Protein AF-A0A7G9LXJ5-F1 (afdb_monomer_lite)

Foldseek 3Di:
DVVVVVVVVVVLVVVLVVQLVVLLVLLQVLLLLLLVCLQVLCVVVVCGLANLPPPPDLLSVLLNCLSVLLSVLLVVLLLVLSLVLNLLSVDPQDDPVVNVVSNVQSVVLNVVSSCLSPPDSDSWLVSSLVSNVSVVSVLVSVLVVLVVVLVSCCVVPVPCVLLSVLSVLLSVLVVCLVVVVSVVSCQLRVQADRCRSNDPPDPPSVCVVVVVCVVPVVVVVVVVVSNVVSVLSNVVSVVVNCQRDVVSLVVVVSSVVSCLVSLLSSLVSVLVSLVVCVVVHNFQQDLPDSPDDLSVQLSVLSSQLSCLSNVLSVCCVDPVSVPPDPLVSLLVSLVSLVVSLVSLVVSLVSHPDLVSNLSSLVSNLVSLLVLLVSLCSPPPVDDPVSVVLNSLLVVLSVVLNVQSVVVVVCVVVVNCVQVPPPDPDGPSNVSSVVSVVSSVVSVVVSVVVVVVVVVVCVVVVVVVVVVVVVVVVVVVVD

Structure (mmCIF, N/CA/C/O backbone):
data_AF-A0A7G9LXJ5-F1
#
_entry.id   AF-A0A7G9LXJ5-F1
#
loop_
_atom_site.group_PDB
_atom_site.id
_atom_site.type_symbol
_atom_site.label_atom_id
_atom_site.label_alt_id
_atom_site.label_comp_id
_atom_site.label_asym_id
_atom_site.label_entity_id
_atom_site.label_seq_id
_atom_site.pdbx_PDB_ins_code
_atom_site.Cartn_x
_atom_site.Cartn_y
_atom_site.Cartn_z
_atom_site.occupancy
_atom_site.B_iso_or_equiv
_atom_site.auth_seq_id
_atom_site.auth_comp_id
_atom_site.auth_asym_id
_atom_site.auth_atom_id
_atom_site.pdbx_PDB_model_num
ATOM 1 N N . MET A 1 1 ? -44.060 -11.447 21.581 1.00 48.66 1 MET A N 1
ATOM 2 C CA . MET A 1 1 ? -43.304 -10.423 20.808 1.00 48.66 1 MET A CA 1
ATOM 3 C C . MET A 1 1 ? -41.815 -10.238 21.196 1.00 48.66 1 MET A C 1
ATOM 5 O O . MET A 1 1 ? -41.085 -9.630 20.423 1.00 48.66 1 MET A O 1
ATOM 9 N N . LYS A 1 2 ? -41.306 -10.745 22.341 1.00 47.03 2 LYS A N 1
ATOM 10 C CA . LYS A 1 2 ? -39.859 -10.687 22.694 1.00 47.03 2 LYS A CA 1
ATOM 11 C C . LYS A 1 2 ? -39.000 -11.798 22.049 1.00 47.03 2 LYS A C 1
ATOM 13 O O . LYS A 1 2 ? -37.846 -11.544 21.717 1.00 47.03 2 LYS A O 1
ATOM 18 N N . ILE A 1 3 ? -39.571 -12.983 21.811 1.00 50.66 3 ILE A N 1
ATOM 19 C CA . ILE A 1 3 ? -38.877 -14.168 21.254 1.00 50.66 3 ILE A CA 1
ATOM 20 C C . ILE A 1 3 ? -38.498 -13.975 19.771 1.00 50.66 3 ILE A C 1
ATOM 22 O O . ILE A 1 3 ? -37.436 -14.404 19.326 1.00 50.66 3 ILE A O 1
ATOM 26 N N . THR A 1 4 ? -39.306 -13.236 19.009 1.00 53.56 4 THR A N 1
ATOM 27 C CA . THR A 1 4 ? -39.030 -12.914 17.598 1.00 53.56 4 THR A CA 1
ATOM 28 C C . THR A 1 4 ? -37.879 -11.918 17.425 1.00 53.56 4 THR A C 1
ATOM 30 O O . THR A 1 4 ? -37.150 -11.980 16.441 1.00 53.56 4 THR A O 1
ATOM 33 N N . LYS A 1 5 ? -37.635 -11.030 18.401 1.00 52.06 5 LYS A N 1
ATOM 34 C CA . LYS A 1 5 ? -36.488 -10.103 18.364 1.00 52.06 5 LYS A CA 1
ATOM 35 C C . LYS A 1 5 ? -35.157 -10.782 18.714 1.00 52.06 5 LYS A C 1
ATOM 37 O O . LYS A 1 5 ? -34.126 -10.344 18.205 1.00 52.06 5 LYS A O 1
ATOM 42 N N . SER A 1 6 ? -35.144 -11.814 19.568 1.00 53.56 6 SER A N 1
ATOM 43 C CA . SER A 1 6 ? -33.904 -12.534 19.913 1.00 53.56 6 SER A CA 1
ATOM 44 C C . SER A 1 6 ? -33.465 -13.485 18.797 1.00 53.56 6 SER A C 1
ATOM 46 O O . SER A 1 6 ? -32.300 -13.458 18.410 1.00 53.56 6 SER A O 1
ATOM 48 N N . THR A 1 7 ? -34.404 -14.236 18.216 1.00 59.62 7 THR A N 1
ATOM 49 C CA . THR A 1 7 ? -34.173 -15.124 17.061 1.00 59.62 7 THR A CA 1
ATOM 50 C C . THR A 1 7 ? -33.714 -14.345 15.827 1.00 59.62 7 THR A C 1
ATOM 52 O O . THR A 1 7 ? -32.732 -14.722 15.186 1.00 59.62 7 THR A O 1
ATOM 55 N N . PHE A 1 8 ? -34.317 -13.181 15.557 1.00 61.94 8 PHE A N 1
ATOM 56 C CA . PHE A 1 8 ? -33.883 -12.295 14.475 1.00 61.94 8 PHE A CA 1
ATOM 57 C C . PHE A 1 8 ? -32.449 -11.769 14.675 1.00 61.94 8 PHE A C 1
ATOM 59 O O . PHE A 1 8 ? -31.637 -11.842 13.752 1.00 61.94 8 PHE A O 1
ATOM 66 N N . LYS A 1 9 ? -32.075 -11.330 15.887 1.00 63.16 9 LYS A N 1
ATOM 67 C CA . LYS A 1 9 ? -30.690 -10.907 16.189 1.00 63.16 9 LYS A CA 1
ATOM 68 C C . LYS A 1 9 ? -29.674 -12.045 16.035 1.00 63.16 9 LYS A C 1
ATOM 70 O O . LYS A 1 9 ? -28.588 -11.809 15.509 1.00 63.16 9 LYS A O 1
ATOM 75 N N . LEU A 1 10 ? -30.025 -13.260 16.460 1.00 61.94 10 LEU A N 1
ATOM 76 C CA . LEU A 1 10 ? -29.191 -14.458 16.302 1.00 61.94 10 LEU A CA 1
ATOM 77 C C . LEU A 1 10 ? -28.952 -14.782 14.821 1.00 61.94 10 LEU A C 1
ATOM 79 O O . LEU A 1 10 ? -27.807 -14.971 14.414 1.00 61.94 10 LEU A O 1
ATOM 83 N N . SER A 1 11 ? -30.007 -14.739 14.001 1.00 69.62 11 SER A N 1
ATOM 84 C CA . SER A 1 11 ? -29.899 -14.953 12.552 1.00 69.62 11 SER A CA 1
ATOM 85 C C . SER A 1 11 ? -29.016 -13.898 11.864 1.00 69.62 11 SER A C 1
ATOM 87 O O . SER A 1 11 ? -28.162 -14.237 11.047 1.00 69.62 11 SER A O 1
ATOM 89 N N . GLN A 1 12 ? -29.124 -12.622 12.256 1.00 71.44 12 GLN A N 1
ATOM 90 C CA . GLN A 1 12 ? -28.289 -11.544 11.716 1.00 71.44 12 GLN A CA 1
ATOM 91 C C . GLN A 1 12 ? -26.810 -11.691 12.106 1.00 71.44 12 GLN A C 1
ATOM 93 O O . GLN A 1 12 ? -25.930 -11.430 11.282 1.00 71.44 12 GLN A O 1
ATOM 98 N N . MET A 1 13 ? -26.518 -12.128 13.336 1.00 72.31 13 MET A N 1
ATOM 99 C CA . MET A 1 13 ? -25.146 -12.420 13.767 1.00 72.31 13 MET A CA 1
ATOM 100 C C . MET A 1 13 ? -24.554 -13.615 13.010 1.00 72.31 13 MET A C 1
ATOM 102 O O . MET A 1 13 ? -23.405 -13.539 12.574 1.00 72.31 13 MET A O 1
ATOM 106 N N . ALA A 1 14 ? -25.336 -14.678 12.794 1.00 76.44 14 ALA A N 1
ATOM 107 C CA . ALA A 1 14 ? -24.908 -15.839 12.016 1.00 76.44 14 ALA A CA 1
ATOM 108 C C . ALA A 1 14 ? -24.580 -15.460 10.560 1.00 76.44 14 ALA A C 1
ATOM 110 O O . ALA A 1 14 ? -23.483 -15.746 10.083 1.00 76.44 14 ALA A O 1
ATOM 111 N N . I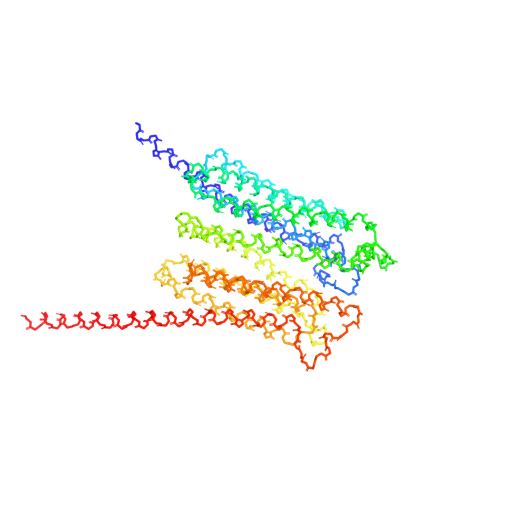LE A 1 15 ? -25.468 -14.717 9.886 1.00 79.00 15 ILE A N 1
ATOM 112 C CA . ILE A 1 15 ? -25.252 -14.236 8.509 1.00 79.00 15 ILE A CA 1
ATOM 113 C C . ILE A 1 15 ? -23.994 -13.364 8.420 1.00 79.00 15 ILE A C 1
ATOM 115 O O . ILE A 1 15 ? -23.207 -13.494 7.482 1.00 79.00 15 ILE A O 1
ATOM 119 N N . LYS A 1 16 ? -23.771 -12.479 9.398 1.00 79.12 16 LYS A N 1
ATOM 120 C CA . LYS A 1 16 ? -22.565 -11.646 9.447 1.00 79.12 16 LYS A CA 1
ATOM 121 C C . LYS A 1 16 ? -21.296 -12.493 9.569 1.00 79.12 16 LYS A C 1
ATOM 123 O O . LYS A 1 16 ? -20.345 -12.247 8.830 1.00 79.12 16 LYS A O 1
ATOM 128 N N . ASN A 1 17 ? -21.280 -13.481 10.463 1.00 81.00 17 ASN A N 1
ATOM 129 C CA . ASN A 1 17 ? -20.125 -14.360 10.653 1.00 81.00 17 ASN A CA 1
ATOM 130 C C . ASN A 1 17 ? -19.823 -15.180 9.393 1.00 81.00 17 ASN A C 1
ATOM 132 O O . ASN A 1 17 ? -18.662 -15.275 9.003 1.00 81.00 17 ASN A O 1
ATOM 136 N N . ILE A 1 18 ? -20.859 -15.685 8.716 1.00 84.31 18 ILE A N 1
ATOM 137 C CA . ILE A 1 18 ? -20.724 -16.387 7.433 1.00 84.31 18 ILE A CA 1
ATOM 138 C C . ILE A 1 18 ? -20.103 -15.465 6.375 1.00 84.31 18 ILE A C 1
ATOM 140 O O . ILE A 1 18 ? -19.108 -15.832 5.760 1.00 84.31 18 ILE A O 1
ATOM 144 N N . LYS A 1 19 ? -20.612 -14.236 6.202 1.00 84.06 19 LYS A N 1
ATOM 145 C CA . LYS A 1 19 ? -20.048 -13.270 5.236 1.00 84.06 19 LYS A CA 1
ATOM 146 C C . LYS A 1 19 ? -18.590 -12.912 5.541 1.00 84.06 19 LYS A C 1
ATOM 148 O O . LYS A 1 19 ? -17.788 -12.760 4.622 1.00 84.06 19 LYS A O 1
ATOM 153 N N . VAL A 1 20 ? -18.236 -12.780 6.822 1.00 84.94 20 VAL A N 1
ATOM 154 C CA . VAL A 1 20 ? -16.849 -12.543 7.254 1.00 84.94 20 VAL A CA 1
ATOM 155 C C . VAL A 1 20 ? -15.959 -13.731 6.893 1.00 84.94 20 VAL A C 1
ATOM 157 O O . VAL A 1 20 ? -14.882 -13.528 6.337 1.00 84.94 20 VAL A O 1
ATOM 160 N N . PHE A 1 21 ? -16.412 -14.953 7.170 1.00 86.12 21 PHE A N 1
ATOM 161 C CA . PHE A 1 21 ? -15.687 -16.179 6.847 1.00 86.12 21 PHE A CA 1
ATOM 162 C C . PHE A 1 21 ? -15.477 -16.342 5.337 1.00 86.12 21 PHE A C 1
ATOM 164 O O . PHE A 1 21 ? -14.340 -16.509 4.899 1.00 86.12 21 PHE A O 1
ATOM 171 N N . ILE A 1 22 ? -16.539 -16.173 4.540 1.00 87.31 22 ILE A N 1
ATOM 172 C CA . ILE A 1 22 ? -16.479 -16.192 3.070 1.00 87.31 22 ILE A CA 1
ATOM 173 C C . ILE A 1 22 ? -15.480 -15.157 2.555 1.00 87.31 22 ILE A C 1
ATOM 175 O O . ILE A 1 22 ? -14.697 -15.455 1.663 1.00 87.31 22 ILE A O 1
ATOM 179 N N . ASN A 1 23 ? -15.459 -13.952 3.129 1.00 88.38 23 ASN A N 1
ATOM 180 C CA . ASN A 1 23 ? -14.544 -12.908 2.681 1.00 88.38 23 ASN A CA 1
ATOM 181 C C . ASN A 1 23 ? -13.068 -13.260 2.937 1.00 88.38 23 ASN A C 1
ATOM 183 O O . ASN A 1 23 ? -12.220 -12.964 2.101 1.00 88.38 23 ASN A O 1
ATOM 187 N N . PHE A 1 24 ? -12.753 -13.900 4.069 1.00 88.50 24 PHE A N 1
ATOM 188 C CA . PHE A 1 24 ? -11.392 -14.376 4.332 1.00 88.50 24 PHE A CA 1
ATOM 189 C C . PHE A 1 24 ? -11.010 -15.548 3.430 1.00 88.50 24 PHE A C 1
ATOM 191 O O . PHE A 1 24 ? -9.922 -15.519 2.869 1.00 88.50 24 PHE A O 1
ATOM 198 N N . ILE A 1 25 ? -11.902 -16.525 3.233 1.00 89.06 25 ILE A N 1
ATOM 199 C CA . ILE A 1 25 ? -11.654 -17.631 2.295 1.00 89.06 25 ILE A CA 1
ATOM 200 C C . ILE A 1 25 ? -11.440 -17.094 0.885 1.00 89.06 25 ILE A C 1
ATOM 202 O O . ILE A 1 25 ? -10.463 -17.459 0.245 1.00 89.06 25 ILE A O 1
ATOM 206 N N . SER A 1 26 ? -12.316 -16.206 0.413 1.00 87.06 26 SER A N 1
ATOM 207 C CA . SER A 1 26 ? -12.212 -15.608 -0.916 1.00 87.06 26 SER A CA 1
ATOM 208 C C . SER A 1 26 ? -10.886 -14.877 -1.084 1.00 87.06 26 SER A C 1
ATOM 210 O O . SER A 1 26 ? -10.222 -15.078 -2.090 1.00 87.06 26 SER A O 1
ATOM 212 N N . LEU A 1 27 ? -10.469 -14.066 -0.107 1.00 89.94 27 LEU A N 1
ATOM 213 C CA . LEU A 1 27 ? -9.161 -13.414 -0.151 1.00 89.94 27 LEU A CA 1
ATOM 214 C C . LEU A 1 27 ? -8.030 -14.444 -0.237 1.00 89.94 27 LEU A C 1
ATOM 216 O O . LEU A 1 27 ? -7.144 -14.300 -1.072 1.00 89.94 27 LEU A O 1
ATOM 220 N N . THR A 1 28 ? -8.051 -15.461 0.628 1.00 89.81 28 THR A N 1
ATOM 22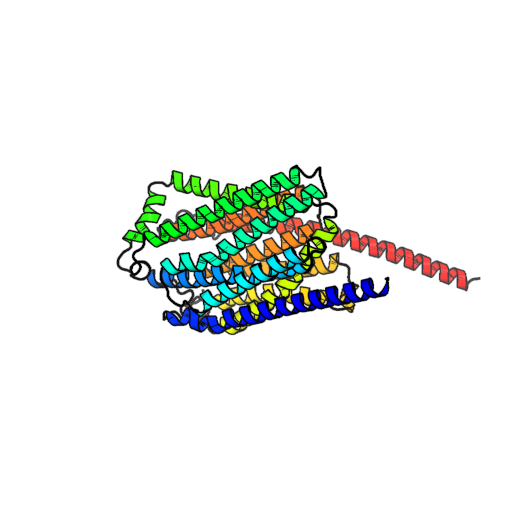1 C CA . THR A 1 28 ? -6.991 -16.469 0.696 1.00 89.81 28 THR A CA 1
ATOM 222 C C . THR A 1 28 ? -6.892 -17.268 -0.594 1.00 89.81 28 THR A C 1
ATOM 224 O O . THR A 1 28 ? -5.809 -17.357 -1.160 1.00 89.81 28 THR A O 1
ATOM 227 N N . VAL A 1 29 ? -8.011 -17.798 -1.087 1.00 91.12 29 VAL A N 1
ATOM 228 C CA . VAL A 1 29 ? -8.063 -18.583 -2.323 1.00 91.12 29 VAL A CA 1
ATOM 229 C C . VAL A 1 29 ? -7.632 -17.732 -3.515 1.00 91.12 29 VAL A C 1
ATOM 231 O O . VAL A 1 29 ? -6.772 -18.164 -4.270 1.00 91.12 29 VAL A O 1
ATOM 234 N N . MET A 1 30 ? -8.154 -16.509 -3.661 1.00 91.06 30 MET A N 1
ATOM 235 C CA . MET A 1 30 ? -7.812 -15.655 -4.805 1.00 91.06 30 MET A CA 1
ATOM 236 C C . MET A 1 30 ? -6.349 -15.206 -4.772 1.00 91.06 30 MET A C 1
ATOM 238 O O . MET A 1 30 ? -5.691 -15.241 -5.805 1.00 91.06 30 MET A O 1
ATOM 242 N N . LEU A 1 31 ? -5.804 -14.841 -3.603 1.00 90.81 31 LEU A N 1
ATOM 243 C CA . LEU A 1 31 ? -4.381 -14.504 -3.491 1.00 90.81 31 LEU A CA 1
ATOM 244 C C . LEU A 1 31 ? -3.482 -15.710 -3.761 1.00 90.81 31 LEU A C 1
ATOM 246 O O . LEU A 1 31 ? -2.493 -15.551 -4.464 1.00 90.81 31 LEU A O 1
ATOM 250 N N . LEU A 1 32 ? -3.814 -16.899 -3.247 1.00 90.31 32 LEU A N 1
ATOM 251 C CA . LEU A 1 32 ? -3.053 -18.112 -3.552 1.00 90.31 32 LEU A CA 1
ATOM 252 C C . LEU A 1 32 ? -3.094 -18.424 -5.051 1.00 90.31 32 LEU A C 1
ATOM 254 O O . LEU A 1 32 ? -2.047 -18.661 -5.639 1.00 90.31 32 LEU A O 1
ATOM 258 N N . LEU A 1 33 ? -4.270 -18.351 -5.680 1.00 89.25 33 LEU A N 1
ATOM 259 C CA . LEU A 1 33 ? -4.413 -18.558 -7.122 1.00 89.25 33 LEU A CA 1
ATOM 260 C C . LEU A 1 33 ? -3.584 -17.557 -7.931 1.00 89.25 33 LEU A C 1
ATOM 262 O O . LEU A 1 33 ? -2.895 -17.961 -8.857 1.00 89.25 33 LEU A O 1
ATOM 266 N N . VAL A 1 34 ? -3.627 -16.269 -7.587 1.00 88.69 34 VAL A N 1
ATOM 267 C CA . VAL A 1 34 ? -2.873 -15.207 -8.275 1.00 88.69 34 VAL A CA 1
ATOM 268 C C . VAL A 1 34 ? -1.366 -15.386 -8.098 1.00 88.69 34 VAL A C 1
ATOM 270 O O . VAL A 1 34 ? -0.617 -15.309 -9.065 1.00 88.69 34 VAL A O 1
ATOM 273 N N . LEU A 1 35 ? -0.920 -15.620 -6.863 1.00 88.56 35 LEU A N 1
ATOM 274 C CA . LEU A 1 35 ? 0.497 -15.678 -6.518 1.00 88.56 35 LEU A CA 1
ATOM 275 C C . LEU A 1 35 ? 1.160 -16.963 -7.023 1.00 88.56 35 LEU A C 1
ATOM 277 O O . LEU A 1 35 ? 2.249 -16.905 -7.582 1.00 88.56 35 LEU A O 1
ATOM 281 N N . PHE A 1 36 ? 0.517 -18.123 -6.883 1.00 84.31 36 PHE A N 1
ATOM 282 C CA . PHE A 1 36 ? 1.105 -19.394 -7.319 1.00 84.31 36 PHE A CA 1
ATOM 283 C C . PHE A 1 36 ? 0.933 -19.673 -8.817 1.00 84.31 36 PHE A C 1
ATOM 285 O O . PHE A 1 36 ? 1.694 -20.462 -9.358 1.00 84.31 36 PHE A O 1
ATOM 292 N N . ASN A 1 37 ? 0.021 -18.986 -9.516 1.00 82.19 37 ASN A N 1
ATOM 293 C CA . ASN A 1 37 ? 0.018 -18.974 -10.986 1.00 82.19 37 ASN A CA 1
ATOM 294 C C . ASN A 1 37 ? 0.908 -17.874 -11.576 1.00 82.19 37 ASN A C 1
ATOM 296 O O . ASN A 1 37 ? 0.928 -17.701 -12.794 1.00 82.19 37 ASN A O 1
ATOM 300 N N . MET A 1 38 ? 1.649 -17.127 -10.753 1.00 77.06 38 MET A N 1
ATOM 301 C CA . MET A 1 38 ? 2.487 -16.032 -11.235 1.00 77.06 38 MET A CA 1
ATOM 302 C C . MET A 1 38 ? 3.565 -16.517 -12.216 1.00 77.06 38 MET A C 1
ATOM 304 O O . MET A 1 38 ? 3.860 -15.799 -13.164 1.00 77.06 38 MET A O 1
ATOM 308 N N . GLU A 1 39 ? 4.040 -17.762 -12.102 1.00 73.44 39 GLU A N 1
ATOM 309 C CA . GLU A 1 39 ? 4.911 -18.377 -13.112 1.00 73.44 39 GLU A CA 1
ATOM 310 C C . GLU A 1 39 ? 4.284 -18.375 -14.507 1.00 73.44 39 GLU A C 1
ATOM 312 O O . GLU A 1 39 ? 4.930 -17.966 -15.459 1.00 73.44 39 GLU A O 1
ATOM 317 N N . SER A 1 40 ? 3.010 -18.755 -14.640 1.00 71.00 40 SER A N 1
ATOM 318 C CA . SER A 1 40 ? 2.315 -18.748 -15.937 1.00 71.00 40 SER A CA 1
ATOM 319 C C . SER A 1 40 ? 2.122 -17.332 -16.492 1.00 71.00 40 SER A C 1
ATOM 321 O O . SER A 1 40 ? 2.126 -17.124 -17.701 1.00 71.00 40 SER A O 1
ATOM 323 N N . ILE A 1 41 ? 2.003 -16.342 -15.605 1.00 71.19 41 ILE A N 1
ATOM 324 C CA . ILE A 1 41 ? 1.803 -14.932 -15.959 1.00 71.19 41 ILE A CA 1
ATOM 325 C C . ILE A 1 41 ? 3.112 -14.301 -16.449 1.00 71.19 41 ILE A C 1
ATOM 327 O O . ILE A 1 41 ? 3.082 -13.444 -17.326 1.00 71.19 41 ILE A O 1
ATOM 331 N N . ILE A 1 42 ? 4.249 -14.725 -15.890 1.00 68.00 42 ILE A N 1
ATOM 332 C CA . ILE A 1 42 ? 5.594 -14.247 -16.248 1.00 68.00 42 ILE A CA 1
ATOM 333 C C . ILE A 1 42 ? 6.225 -15.110 -17.359 1.00 68.00 42 ILE A C 1
ATOM 335 O O . ILE A 1 42 ? 7.046 -14.645 -18.144 1.00 68.00 42 ILE A O 1
ATOM 339 N N . GLY A 1 43 ? 5.873 -16.392 -17.419 1.00 55.12 43 GLY A N 1
ATOM 340 C CA . GLY A 1 43 ? 6.435 -17.391 -18.326 1.00 55.12 43 GLY A CA 1
ATOM 341 C C . GLY A 1 43 ? 5.874 -17.324 -19.744 1.00 55.12 43 GLY A C 1
ATOM 342 O O . GLY A 1 43 ? 6.552 -17.748 -20.671 1.00 55.12 43 GLY A O 1
ATOM 343 N N . ALA A 1 44 ? 4.697 -16.720 -19.939 1.00 58.94 44 ALA A N 1
ATOM 344 C CA . ALA A 1 44 ? 4.098 -16.504 -21.260 1.00 58.94 44 ALA A CA 1
ATOM 345 C C . ALA A 1 44 ? 4.908 -15.557 -22.178 1.00 58.94 44 ALA A C 1
ATOM 347 O O . ALA A 1 44 ? 4.536 -15.354 -23.331 1.00 58.94 44 ALA A O 1
ATOM 348 N N . SER A 1 45 ? 5.997 -14.966 -21.677 1.00 54.91 45 SER A N 1
ATOM 349 C CA . SER A 1 45 ? 6.804 -13.957 -22.366 1.00 54.91 45 SER A CA 1
ATOM 350 C C . SER A 1 45 ? 8.306 -14.248 -22.412 1.00 54.91 45 SER A C 1
ATOM 352 O O . SER A 1 45 ? 9.093 -13.308 -22.475 1.00 54.91 45 SER A O 1
ATOM 354 N N . ASP A 1 46 ? 8.731 -15.509 -22.279 1.00 58.31 46 ASP A N 1
ATOM 355 C CA . ASP A 1 46 ? 10.150 -15.928 -22.240 1.00 58.31 46 ASP A CA 1
ATOM 356 C C . ASP A 1 46 ? 11.016 -15.265 -21.138 1.00 58.31 46 ASP A C 1
ATOM 358 O O . ASP A 1 46 ? 12.245 -15.442 -21.101 1.00 58.31 46 ASP A O 1
ATOM 362 N N . LEU A 1 47 ? 10.383 -14.518 -20.221 1.00 66.25 47 LEU A N 1
ATOM 363 C CA . LEU A 1 47 ? 11.004 -13.885 -19.057 1.00 66.25 47 LEU A CA 1
ATOM 364 C C . LEU A 1 47 ? 11.204 -14.922 -17.944 1.00 66.25 47 LEU A C 1
ATOM 366 O O . LEU A 1 47 ? 12.317 -15.099 -17.448 1.00 66.25 47 LEU A O 1
ATOM 370 N N . GLY A 1 48 ? 10.135 -15.640 -17.575 1.00 67.56 48 GLY A N 1
ATOM 371 C CA . GLY A 1 48 ? 10.134 -16.566 -16.435 1.00 67.56 48 GLY A CA 1
ATOM 372 C C . GLY A 1 48 ? 10.605 -15.913 -15.121 1.00 67.56 48 GLY A C 1
ATOM 373 O O . GLY A 1 48 ? 10.921 -14.725 -15.059 1.00 67.56 48 GLY A O 1
ATOM 374 N N . TYR A 1 49 ? 10.696 -16.685 -14.035 1.00 69.38 49 TYR A N 1
ATOM 375 C CA . TYR A 1 49 ? 11.262 -16.169 -12.775 1.00 69.38 49 TYR A CA 1
ATOM 376 C C . TYR A 1 49 ? 12.756 -15.830 -12.864 1.00 69.38 49 TYR A C 1
ATOM 378 O O . TYR A 1 49 ? 13.260 -15.069 -12.044 1.00 69.38 49 TYR A O 1
ATOM 386 N N . ALA A 1 50 ? 13.468 -16.374 -13.851 1.00 65.94 50 ALA A N 1
ATOM 387 C CA . ALA A 1 50 ? 14.900 -16.149 -14.013 1.00 65.94 50 ALA A CA 1
ATOM 388 C C . ALA A 1 50 ? 15.238 -14.762 -14.584 1.00 65.94 50 ALA A C 1
ATOM 390 O O . ALA A 1 50 ? 16.292 -14.231 -14.253 1.00 65.94 50 ALA A O 1
ATOM 391 N N . LYS A 1 51 ? 14.368 -14.174 -15.422 1.00 66.50 51 LYS A N 1
ATOM 392 C CA . LYS A 1 51 ? 14.605 -12.858 -16.048 1.00 66.50 51 LYS A CA 1
ATOM 393 C C . LYS A 1 51 ? 13.632 -11.776 -15.587 1.00 66.50 51 LYS A C 1
ATOM 395 O O . LYS A 1 51 ? 13.756 -10.624 -16.012 1.00 66.50 51 LYS A O 1
ATOM 400 N N . ILE A 1 52 ? 12.671 -12.102 -14.719 1.00 67.38 52 ILE A N 1
ATOM 401 C CA . ILE A 1 52 ? 11.912 -11.063 -14.025 1.00 67.38 52 ILE A CA 1
ATOM 402 C C . ILE A 1 52 ? 12.897 -10.284 -13.151 1.00 67.38 52 ILE A C 1
ATOM 404 O O . ILE A 1 52 ? 13.620 -10.882 -12.364 1.00 67.38 52 ILE A O 1
ATOM 408 N N . PHE A 1 53 ? 12.968 -8.967 -13.349 1.00 67.06 53 PHE A N 1
ATOM 409 C CA . PHE A 1 53 ? 13.999 -8.060 -12.809 1.00 67.06 53 PHE A CA 1
ATOM 410 C C . PHE A 1 53 ? 15.333 -7.995 -13.573 1.00 67.06 53 PHE A C 1
ATOM 412 O O . PHE A 1 53 ? 16.187 -7.195 -13.198 1.00 67.06 53 PHE A O 1
ATOM 419 N N . ASP A 1 54 ? 15.499 -8.718 -14.685 1.00 64.50 54 ASP A N 1
ATOM 420 C CA . ASP A 1 54 ? 16.612 -8.462 -15.604 1.00 64.50 54 ASP A CA 1
ATOM 421 C C . ASP A 1 54 ? 16.432 -7.083 -16.265 1.00 64.50 54 ASP A C 1
ATOM 423 O O . ASP A 1 54 ? 15.441 -6.804 -16.948 1.00 64.50 54 ASP A O 1
ATOM 427 N N . THR A 1 55 ? 17.390 -6.190 -16.024 1.00 66.31 55 THR A N 1
ATOM 428 C CA . THR A 1 55 ? 17.397 -4.819 -16.552 1.00 66.31 55 THR A CA 1
ATOM 429 C C . THR A 1 55 ? 18.515 -4.588 -17.569 1.00 66.31 55 THR A C 1
ATOM 431 O O . THR A 1 55 ? 18.793 -3.444 -17.921 1.00 66.31 55 THR A O 1
ATOM 434 N N . THR A 1 56 ? 19.150 -5.644 -18.081 1.00 65.00 56 THR A N 1
ATOM 435 C CA . THR A 1 56 ? 20.311 -5.542 -18.983 1.00 65.00 56 THR A CA 1
ATOM 436 C C . THR A 1 56 ? 19.993 -4.916 -20.342 1.00 65.00 56 THR A C 1
ATOM 438 O O . THR A 1 56 ? 20.842 -4.230 -20.907 1.00 65.00 56 THR A O 1
ATOM 441 N N . THR A 1 57 ? 18.780 -5.109 -20.872 1.00 64.12 57 THR A N 1
ATOM 442 C CA . THR A 1 57 ? 18.356 -4.556 -22.171 1.00 64.12 57 THR A CA 1
ATOM 443 C C . THR A 1 57 ? 17.055 -3.764 -22.055 1.00 64.12 57 THR A C 1
ATOM 445 O O . THR A 1 57 ? 16.205 -4.068 -21.220 1.00 64.12 57 THR A O 1
ATOM 448 N N . ILE A 1 58 ? 16.873 -2.758 -22.918 1.00 64.12 58 ILE A N 1
ATOM 449 C CA . ILE A 1 58 ? 15.676 -1.893 -22.934 1.00 64.12 58 ILE A CA 1
ATOM 450 C C . ILE A 1 58 ? 14.404 -2.719 -23.183 1.00 64.12 58 ILE A C 1
ATOM 452 O O . ILE A 1 58 ? 13.397 -2.517 -22.508 1.00 64.12 58 ILE A O 1
ATOM 456 N N . SER A 1 59 ? 14.466 -3.696 -24.094 1.00 65.38 59 SER A N 1
ATOM 457 C CA . SER A 1 59 ? 13.357 -4.622 -24.362 1.00 65.38 59 SER A CA 1
ATOM 458 C C . SER A 1 59 ? 12.929 -5.395 -23.104 1.00 65.38 59 SER A C 1
ATOM 460 O O . SER A 1 59 ? 11.748 -5.392 -22.750 1.00 65.38 59 SER A O 1
ATOM 462 N N . LEU A 1 60 ? 13.883 -5.972 -22.358 1.00 68.31 60 LEU A N 1
ATOM 463 C CA . LEU A 1 60 ? 13.593 -6.679 -21.102 1.00 68.31 60 LEU A CA 1
ATOM 464 C C . LEU A 1 60 ? 13.053 -5.736 -20.020 1.00 68.31 60 LEU A C 1
ATOM 466 O O . LEU A 1 60 ? 12.119 -6.101 -19.308 1.00 68.31 60 LEU A O 1
ATOM 470 N N . GLN A 1 61 ? 13.567 -4.505 -19.927 1.00 68.81 61 GLN A N 1
ATOM 471 C CA . GLN A 1 61 ? 13.035 -3.488 -19.012 1.00 68.81 61 GLN A CA 1
ATOM 472 C C . GLN A 1 61 ? 11.563 -3.158 -19.318 1.00 68.81 61 GLN A C 1
ATOM 474 O O . GLN A 1 61 ? 10.748 -3.094 -18.396 1.00 68.81 61 GLN A O 1
ATOM 479 N N . GLY A 1 62 ? 11.206 -2.996 -20.598 1.00 69.62 62 GLY A N 1
ATOM 480 C CA . GLY A 1 62 ? 9.831 -2.752 -21.042 1.00 69.62 62 GLY A CA 1
ATOM 481 C C . GLY A 1 62 ? 8.887 -3.915 -20.723 1.00 69.62 62 GLY A C 1
ATOM 482 O O . GLY A 1 62 ? 7.811 -3.704 -20.159 1.00 69.62 62 GLY A O 1
ATOM 483 N N . GLN A 1 63 ? 9.302 -5.155 -21.004 1.00 73.06 63 GLN A N 1
ATOM 484 C CA . GLN A 1 63 ? 8.518 -6.355 -20.672 1.00 73.06 63 GLN A CA 1
ATOM 485 C C . GLN A 1 63 ? 8.335 -6.515 -19.158 1.00 73.06 63 GLN A C 1
ATOM 487 O O . GLN A 1 63 ? 7.208 -6.698 -18.689 1.00 73.06 63 GLN A O 1
ATOM 492 N N . ASN A 1 64 ? 9.412 -6.355 -18.384 1.00 74.81 64 ASN A N 1
ATOM 493 C CA . ASN A 1 64 ? 9.373 -6.413 -16.925 1.00 74.81 64 ASN A CA 1
ATOM 494 C C . ASN A 1 64 ? 8.467 -5.326 -16.335 1.00 74.81 64 ASN A C 1
ATOM 496 O O . ASN A 1 64 ? 7.671 -5.618 -15.441 1.00 74.81 64 ASN A O 1
ATOM 500 N N . PHE A 1 65 ? 8.506 -4.099 -16.865 1.00 77.94 65 PHE A N 1
ATOM 501 C CA . PHE A 1 65 ? 7.592 -3.033 -16.456 1.00 77.94 65 PHE A CA 1
ATOM 502 C C . PHE A 1 65 ? 6.128 -3.415 -16.693 1.00 77.94 65 PHE A C 1
ATOM 504 O O . PHE A 1 65 ? 5.316 -3.294 -15.776 1.00 77.94 65 PHE A O 1
ATOM 511 N N . VAL A 1 66 ? 5.783 -3.917 -17.885 1.00 78.56 66 VAL A N 1
ATOM 512 C CA . VAL A 1 66 ? 4.400 -4.293 -18.218 1.00 78.56 66 VAL A CA 1
ATOM 513 C C . VAL A 1 66 ? 3.893 -5.413 -17.310 1.00 78.56 66 VAL A C 1
ATOM 515 O O . VAL A 1 66 ? 2.774 -5.325 -16.800 1.00 78.56 66 VAL A O 1
ATOM 518 N N . VAL A 1 67 ? 4.709 -6.442 -17.064 1.00 80.38 67 VAL A N 1
ATOM 519 C CA . VAL A 1 67 ? 4.370 -7.556 -16.163 1.00 80.38 67 VAL A CA 1
ATOM 520 C C . VAL A 1 67 ? 4.158 -7.057 -14.733 1.00 80.38 67 VAL A C 1
ATOM 522 O O . VAL A 1 67 ? 3.102 -7.304 -14.145 1.00 80.38 67 VAL A O 1
ATOM 525 N N . ILE A 1 68 ? 5.126 -6.316 -14.181 1.00 81.31 68 ILE A N 1
ATOM 526 C CA . ILE A 1 68 ? 5.085 -5.815 -12.801 1.00 81.31 68 ILE A CA 1
ATOM 527 C C . ILE A 1 68 ? 3.912 -4.848 -12.610 1.00 81.31 68 ILE A C 1
ATOM 529 O O . ILE A 1 68 ? 3.162 -4.980 -11.641 1.00 81.31 68 ILE A O 1
ATOM 533 N N . TYR A 1 69 ? 3.707 -3.912 -13.542 1.00 86.06 69 TYR A N 1
ATOM 534 C CA . TYR A 1 69 ? 2.594 -2.966 -13.499 1.00 86.06 69 TYR A CA 1
ATOM 535 C C . TYR A 1 69 ? 1.253 -3.695 -13.482 1.00 86.06 69 TYR A C 1
ATOM 537 O O . TYR A 1 69 ? 0.439 -3.472 -12.585 1.00 86.06 69 TYR A O 1
ATOM 545 N N . ASN A 1 70 ? 1.039 -4.602 -14.438 1.00 86.19 70 ASN A N 1
ATOM 546 C CA . ASN A 1 70 ? -0.202 -5.359 -14.566 1.00 86.19 70 ASN A CA 1
ATOM 547 C C . ASN A 1 70 ? -0.485 -6.218 -13.331 1.00 86.19 70 ASN A C 1
ATOM 549 O O . ASN A 1 70 ? -1.627 -6.301 -12.877 1.00 86.19 70 ASN A O 1
ATOM 553 N N . PHE A 1 71 ? 0.553 -6.829 -12.764 1.00 87.12 71 PHE A N 1
ATOM 554 C CA . PHE A 1 71 ? 0.438 -7.594 -11.533 1.00 87.12 71 PHE A CA 1
ATOM 555 C C . PHE A 1 71 ? 0.027 -6.699 -10.353 1.00 87.12 71 PHE A C 1
ATOM 557 O O . PHE A 1 71 ? -0.965 -6.979 -9.677 1.00 87.12 71 PHE A O 1
ATOM 564 N N . ILE A 1 72 ? 0.729 -5.581 -10.135 1.00 88.69 72 ILE A N 1
ATOM 565 C CA . ILE A 1 72 ? 0.458 -4.661 -9.021 1.00 88.69 72 ILE A CA 1
ATOM 566 C C . ILE A 1 72 ? -0.932 -4.021 -9.155 1.00 88.69 72 ILE A C 1
ATOM 568 O O . ILE A 1 72 ? -1.705 -4.000 -8.193 1.00 88.69 72 ILE A O 1
ATOM 572 N N . ILE A 1 73 ? -1.285 -3.512 -10.338 1.00 91.25 73 ILE A N 1
ATOM 573 C CA . ILE A 1 73 ? -2.533 -2.765 -10.537 1.00 91.25 73 ILE A CA 1
ATOM 574 C C . ILE A 1 73 ? -3.779 -3.646 -10.385 1.00 91.25 73 ILE A C 1
ATOM 576 O O . ILE A 1 73 ? -4.841 -3.134 -10.038 1.00 91.25 73 ILE A O 1
ATOM 580 N N . LEU A 1 74 ? -3.653 -4.965 -10.576 1.00 91.75 74 LEU A N 1
ATOM 581 C CA . LEU A 1 74 ? -4.733 -5.937 -10.386 1.00 91.75 74 LEU A CA 1
ATOM 582 C C . LEU A 1 74 ? -4.734 -6.568 -8.986 1.00 91.75 74 LEU A C 1
ATOM 584 O O . LEU A 1 74 ? -5.811 -6.820 -8.440 1.00 91.75 74 LEU A O 1
ATOM 588 N N . ILE A 1 75 ? -3.572 -6.757 -8.348 1.00 91.75 75 ILE A N 1
ATOM 589 C CA . ILE A 1 75 ? -3.513 -7.312 -6.986 1.00 91.75 75 ILE A CA 1
ATOM 590 C C . ILE A 1 75 ? -3.982 -6.308 -5.925 1.00 91.75 75 ILE A C 1
ATOM 592 O O . ILE A 1 75 ? -4.638 -6.693 -4.952 1.00 91.75 75 ILE A O 1
ATOM 596 N N . LEU A 1 76 ? -3.723 -5.008 -6.121 1.00 92.56 76 LEU A N 1
ATOM 597 C CA . LEU A 1 76 ? -4.181 -3.960 -5.204 1.00 92.56 76 LEU A CA 1
ATOM 598 C C . LEU A 1 76 ? -5.718 -3.956 -5.063 1.00 92.56 76 LEU A C 1
ATOM 600 O O . LEU A 1 76 ? -6.202 -3.982 -3.926 1.00 92.56 76 LEU A O 1
ATOM 604 N N . PRO A 1 77 ? -6.515 -3.991 -6.150 1.00 94.12 77 PRO A N 1
ATOM 605 C CA . PRO A 1 77 ? -7.958 -4.169 -6.074 1.00 94.12 77 PRO A CA 1
ATOM 606 C C . PRO A 1 77 ? -8.418 -5.427 -5.340 1.00 94.12 77 PRO A C 1
ATOM 608 O O . PRO A 1 77 ? -9.379 -5.334 -4.578 1.00 94.12 77 PRO A O 1
ATOM 611 N N . ILE A 1 78 ? -7.747 -6.571 -5.510 1.00 93.00 78 ILE A N 1
ATOM 612 C CA . ILE A 1 78 ? -8.090 -7.828 -4.817 1.00 93.00 78 ILE A CA 1
ATOM 613 C C . ILE A 1 78 ? -7.979 -7.644 -3.299 1.00 93.00 78 ILE A C 1
ATOM 615 O O . ILE A 1 78 ? -8.928 -7.916 -2.552 1.00 93.00 78 ILE A O 1
ATOM 619 N N . VAL A 1 79 ? -6.836 -7.125 -2.843 1.00 91.94 79 VAL A N 1
ATOM 620 C CA . VAL A 1 79 ? -6.541 -6.914 -1.420 1.00 91.94 79 VAL A CA 1
ATOM 621 C C . VAL A 1 79 ? -7.457 -5.836 -0.836 1.00 91.94 79 VAL A C 1
ATOM 623 O O . VAL A 1 79 ? -8.135 -6.067 0.170 1.00 91.94 79 VAL A O 1
ATOM 626 N N . PHE A 1 80 ? -7.531 -4.661 -1.465 1.00 92.69 80 PHE A N 1
ATOM 627 C CA . PHE A 1 80 ? -8.290 -3.537 -0.921 1.00 92.69 80 PHE A CA 1
ATOM 628 C C . PHE A 1 80 ? -9.802 -3.750 -0.975 1.00 92.69 80 PHE A C 1
ATOM 630 O O . PHE A 1 80 ? -10.482 -3.413 -0.005 1.00 92.69 80 PHE A O 1
ATOM 637 N N . SER A 1 81 ? -10.349 -4.334 -2.043 1.00 93.69 81 SER A N 1
ATOM 638 C CA . SER A 1 81 ? -11.790 -4.610 -2.122 1.00 93.69 81 SER A CA 1
ATOM 639 C C . SER A 1 81 ? -12.213 -5.612 -1.057 1.00 93.69 81 SER A C 1
ATOM 641 O O . SER A 1 81 ? -13.166 -5.360 -0.322 1.00 93.69 81 SER A O 1
ATOM 643 N N . SER A 1 82 ? -11.445 -6.690 -0.881 1.00 92.25 82 SER A N 1
ATOM 644 C CA . SER A 1 82 ? -11.665 -7.661 0.195 1.00 92.25 82 SER A CA 1
ATOM 645 C C . SER A 1 82 ? -11.575 -7.007 1.583 1.00 92.25 82 SER A C 1
ATOM 647 O O . SER A 1 82 ? -12.379 -7.307 2.471 1.00 92.25 82 SER A O 1
ATOM 649 N N . TYR A 1 83 ? -10.644 -6.066 1.787 1.00 92.12 83 TYR A N 1
ATOM 650 C CA . TYR A 1 83 ? -10.545 -5.306 3.037 1.00 92.12 83 TYR A CA 1
ATOM 651 C C . TYR A 1 83 ? -11.774 -4.423 3.275 1.00 92.12 83 TYR A C 1
ATOM 653 O O . TYR A 1 83 ? -12.339 -4.423 4.374 1.00 92.12 83 TYR A O 1
ATOM 661 N N . PHE A 1 84 ? -12.209 -3.669 2.264 1.00 90.31 84 PHE A N 1
ATOM 662 C CA . PHE A 1 84 ? -13.369 -2.789 2.382 1.00 90.31 84 PHE A CA 1
ATOM 663 C C . PHE A 1 84 ? -14.670 -3.576 2.562 1.00 90.31 84 PHE A C 1
ATOM 665 O O . PHE A 1 84 ? -15.491 -3.188 3.398 1.00 90.31 84 PHE A O 1
ATOM 672 N N . ALA A 1 85 ? -14.817 -4.722 1.893 1.00 89.94 85 ALA A N 1
ATOM 673 C CA . ALA A 1 85 ? -15.904 -5.671 2.115 1.00 89.94 85 ALA A CA 1
ATOM 674 C C . ALA A 1 85 ? -15.960 -6.113 3.586 1.00 89.94 85 ALA A C 1
ATOM 676 O O . ALA A 1 85 ? -16.974 -5.909 4.259 1.00 89.94 85 ALA A O 1
ATOM 677 N N . TYR A 1 86 ? -14.844 -6.613 4.131 1.00 88.88 86 TYR A N 1
ATOM 678 C CA . TYR A 1 86 ? -14.736 -7.003 5.541 1.00 88.88 86 TYR A CA 1
ATOM 679 C C . TYR A 1 86 ? -15.051 -5.848 6.501 1.00 88.88 86 TYR A C 1
ATOM 681 O O . TYR A 1 86 ? -15.829 -5.993 7.450 1.00 88.88 86 TYR A O 1
ATOM 689 N N . ARG A 1 87 ? -14.469 -4.669 6.256 1.00 85.06 87 ARG A N 1
ATOM 690 C CA . ARG A 1 87 ? -14.679 -3.477 7.085 1.00 85.06 87 ARG A CA 1
ATOM 691 C C . ARG A 1 87 ? -16.148 -3.064 7.107 1.00 85.06 87 ARG A C 1
ATOM 693 O O . ARG A 1 87 ? -16.645 -2.687 8.169 1.00 85.06 87 ARG A O 1
ATOM 700 N N . ASN A 1 88 ? -16.837 -3.139 5.972 1.00 80.81 88 ASN A N 1
ATOM 701 C CA . ASN A 1 88 ? -18.230 -2.721 5.853 1.00 80.81 88 ASN A CA 1
ATOM 702 C C . ASN A 1 88 ? -19.199 -3.687 6.537 1.00 80.81 88 ASN A C 1
ATOM 704 O O . ASN A 1 88 ? -20.152 -3.222 7.159 1.00 80.81 88 ASN A O 1
ATOM 708 N N . LEU A 1 89 ? -18.913 -4.993 6.549 1.00 78.69 89 LEU A N 1
ATOM 709 C CA . LEU A 1 89 ? -19.673 -5.969 7.348 1.00 78.69 89 LEU A CA 1
ATOM 710 C C . LEU A 1 89 ? -19.606 -5.681 8.857 1.00 78.69 89 LEU A C 1
ATOM 712 O O . LEU A 1 89 ? -20.516 -6.020 9.616 1.00 78.69 89 LEU A O 1
ATOM 716 N N . ASN A 1 90 ? -18.525 -5.043 9.309 1.00 70.44 90 ASN A N 1
ATOM 717 C CA . ASN A 1 90 ? -18.298 -4.729 10.716 1.00 70.44 90 ASN A CA 1
ATOM 718 C C . ASN A 1 90 ? -18.855 -3.371 11.164 1.00 70.44 90 ASN A C 1
ATOM 720 O O . ASN A 1 90 ? -18.813 -3.073 12.360 1.00 70.44 90 ASN A O 1
ATOM 724 N N . ARG A 1 91 ? -19.413 -2.561 10.257 1.00 68.81 91 ARG A N 1
ATOM 725 C CA . ARG A 1 91 ? -20.033 -1.272 10.593 1.00 68.81 91 ARG A CA 1
ATOM 726 C C . ARG A 1 91 ? -21.530 -1.441 10.867 1.00 68.81 91 ARG A C 1
ATOM 728 O O . ARG A 1 91 ? -22.295 -1.788 9.981 1.00 68.81 91 ARG A O 1
ATOM 735 N N . TYR A 1 92 ? -21.956 -1.121 12.089 1.00 51.88 92 TYR A N 1
ATOM 736 C CA . TYR A 1 92 ? -23.342 -1.272 12.567 1.00 51.88 92 TYR A CA 1
ATOM 737 C C . TYR A 1 92 ? -24.361 -0.259 12.001 1.00 51.88 92 TYR A C 1
ATOM 739 O O . TYR A 1 92 ? -25.513 -0.268 12.416 1.00 51.88 92 TYR A O 1
ATOM 747 N N . GLN A 1 93 ? -23.963 0.643 11.099 1.00 54.16 93 GLN A N 1
ATOM 748 C CA . GLN A 1 93 ? -24.705 1.890 10.855 1.00 54.16 93 GLN A CA 1
ATOM 749 C C . GLN A 1 93 ? -25.311 2.048 9.452 1.00 54.16 93 GLN A C 1
ATOM 751 O O . GLN A 1 93 ? -25.827 3.114 9.140 1.00 54.16 93 GLN A O 1
ATOM 756 N N . GLN A 1 94 ? -25.288 1.023 8.597 1.00 58.28 94 GLN A N 1
ATOM 757 C CA . GLN A 1 94 ? -25.928 1.099 7.277 1.00 58.28 94 GLN A CA 1
ATOM 758 C C . GLN A 1 94 ? -27.140 0.172 7.192 1.00 58.28 94 GLN A C 1
ATOM 760 O O . GLN A 1 94 ? -27.121 -0.942 7.708 1.00 58.28 94 GLN A O 1
ATOM 765 N N . ASN A 1 95 ? -28.189 0.638 6.507 1.00 69.56 95 ASN A N 1
ATOM 766 C CA . ASN A 1 95 ? -29.314 -0.197 6.095 1.00 69.56 95 ASN A CA 1
ATOM 767 C C . ASN A 1 95 ? -28.776 -1.471 5.405 1.00 69.56 95 ASN A C 1
ATOM 769 O O . ASN A 1 95 ? -27.878 -1.402 4.562 1.00 69.56 95 ASN A O 1
ATOM 773 N N . GLN A 1 96 ? -29.310 -2.630 5.793 1.00 71.19 96 GLN A N 1
ATOM 774 C CA . GLN A 1 96 ? -28.821 -3.954 5.406 1.00 71.19 96 GLN A CA 1
ATOM 775 C C . GLN A 1 96 ? -28.798 -4.170 3.883 1.00 71.19 96 GLN A C 1
ATOM 777 O O . GLN A 1 96 ? -27.896 -4.848 3.379 1.00 71.19 96 GLN A O 1
ATOM 782 N N . ALA A 1 97 ? -29.721 -3.539 3.146 1.00 78.06 97 ALA A N 1
ATOM 783 C CA . ALA A 1 97 ? -29.729 -3.545 1.683 1.00 78.06 97 ALA A CA 1
ATOM 784 C C . ALA A 1 97 ? -28.471 -2.874 1.103 1.00 78.06 97 ALA A C 1
ATOM 786 O O . ALA A 1 97 ? -27.752 -3.472 0.304 1.00 78.06 97 ALA A O 1
ATOM 787 N N . TRP A 1 98 ? -28.135 -1.675 1.589 1.00 80.44 98 TRP A N 1
ATOM 788 C CA . TRP A 1 98 ? -26.932 -0.949 1.173 1.00 80.44 98 TRP A CA 1
ATOM 789 C C . TRP A 1 98 ? -25.655 -1.687 1.576 1.00 80.44 98 TRP A C 1
ATOM 791 O O . TRP A 1 98 ? -24.751 -1.824 0.761 1.00 80.44 98 TRP A O 1
ATOM 801 N N . SER A 1 99 ? -25.592 -2.221 2.800 1.00 78.25 99 SER A N 1
ATOM 802 C CA . SER A 1 99 ? -24.444 -3.017 3.260 1.00 78.25 99 SER A CA 1
ATOM 803 C C . SER A 1 99 ? -24.180 -4.230 2.357 1.00 78.25 99 SER A C 1
ATOM 805 O O . SER A 1 99 ? -23.028 -4.538 2.053 1.00 78.25 99 SER A O 1
ATOM 807 N N . THR A 1 100 ? -25.242 -4.888 1.882 1.00 82.38 100 THR A N 1
ATOM 808 C CA . THR A 1 100 ? -25.130 -6.039 0.977 1.00 82.38 100 THR A CA 1
ATOM 809 C C . THR A 1 100 ? -24.702 -5.618 -0.428 1.00 82.38 100 THR A C 1
ATOM 811 O O . THR A 1 100 ? -23.810 -6.251 -0.981 1.00 82.38 100 THR A O 1
ATOM 814 N N . LEU A 1 101 ? -25.253 -4.526 -0.970 1.00 87.62 101 LEU A N 1
ATOM 815 C CA . LEU A 1 101 ? -24.845 -3.979 -2.270 1.00 87.62 101 LEU A CA 1
ATOM 816 C C . LEU A 1 101 ? -23.354 -3.620 -2.290 1.00 87.62 101 LEU A C 1
ATOM 818 O O . LEU A 1 101 ? -22.640 -4.009 -3.210 1.00 87.62 101 LEU A O 1
ATOM 822 N N . TRP A 1 102 ? -22.858 -2.950 -1.243 1.00 89.06 102 TRP A N 1
ATOM 823 C CA . TRP A 1 102 ? -21.432 -2.643 -1.117 1.00 89.06 102 TRP A CA 1
ATOM 824 C C . TRP A 1 102 ? -20.584 -3.912 -1.078 1.00 89.06 102 TRP A C 1
ATOM 826 O O . TRP A 1 102 ? -19.602 -4.004 -1.807 1.00 89.06 102 TRP A O 1
ATOM 836 N N . TYR A 1 103 ? -20.974 -4.888 -0.252 1.00 88.50 103 TYR A N 1
ATOM 837 C CA . TYR A 1 103 ? -20.266 -6.161 -0.115 1.00 88.50 103 TYR A CA 1
ATOM 838 C C . TYR A 1 103 ? -20.152 -6.913 -1.448 1.00 88.50 103 TYR A C 1
ATOM 840 O O . TYR A 1 103 ? -19.051 -7.300 -1.829 1.00 88.50 103 TYR A O 1
ATOM 848 N N . VAL A 1 104 ? -21.262 -7.059 -2.178 1.00 90.25 104 VAL A N 1
ATOM 849 C CA . VAL A 1 104 ? -21.280 -7.725 -3.490 1.00 90.25 104 VAL A CA 1
ATOM 850 C C . VAL A 1 104 ? -20.445 -6.952 -4.509 1.00 90.25 104 VAL A C 1
ATOM 852 O O . VAL A 1 104 ? -19.659 -7.564 -5.223 1.00 90.25 104 VAL A O 1
ATOM 855 N N . GLY A 1 105 ? -20.541 -5.618 -4.535 1.00 93.06 105 GLY A N 1
ATOM 856 C CA . GLY A 1 105 ? -19.734 -4.789 -5.434 1.00 93.06 105 GLY A CA 1
ATOM 857 C C . GLY A 1 105 ? -18.229 -4.971 -5.223 1.00 93.06 105 GLY A C 1
ATOM 858 O O . GLY A 1 105 ? -17.487 -5.126 -6.187 1.00 93.06 105 GLY A O 1
ATOM 859 N N . TYR A 1 106 ? -17.768 -5.043 -3.969 1.00 94.25 106 TYR A N 1
ATOM 860 C CA . TYR A 1 106 ? -16.356 -5.326 -3.692 1.00 94.25 106 TYR A CA 1
ATOM 861 C C . TYR A 1 106 ? -15.943 -6.738 -4.123 1.00 94.25 106 TYR A C 1
ATOM 863 O O . TYR A 1 106 ? -14.866 -6.890 -4.690 1.00 94.25 106 TYR A O 1
ATOM 871 N N . LEU A 1 107 ? -16.775 -7.760 -3.899 1.00 91.88 107 LEU A N 1
ATOM 872 C CA . LEU A 1 107 ? -16.474 -9.119 -4.368 1.00 91.88 107 LEU A CA 1
ATOM 873 C C . LEU A 1 107 ? -16.444 -9.214 -5.899 1.00 91.88 107 LEU A C 1
ATOM 875 O O . LEU A 1 107 ? -15.594 -9.914 -6.442 1.00 91.88 107 LEU A O 1
ATOM 879 N N . ALA A 1 108 ? -17.313 -8.479 -6.597 1.00 93.88 108 ALA A N 1
ATOM 880 C CA . ALA A 1 108 ? -17.284 -8.396 -8.053 1.00 93.88 108 ALA A CA 1
ATOM 881 C C . ALA A 1 108 ? -15.958 -7.796 -8.549 1.00 93.88 108 ALA A C 1
ATOM 883 O O . ALA A 1 108 ? -15.342 -8.348 -9.458 1.00 93.88 108 ALA A O 1
ATOM 884 N N . ILE A 1 109 ? -15.459 -6.735 -7.901 1.00 95.69 109 ILE A N 1
ATOM 885 C CA . ILE A 1 109 ? -14.138 -6.170 -8.217 1.00 95.69 109 ILE A CA 1
ATOM 886 C C . ILE A 1 109 ? -13.040 -7.223 -8.005 1.00 95.69 109 ILE A C 1
ATOM 888 O O . ILE A 1 109 ? -12.235 -7.435 -8.904 1.00 95.69 109 ILE A O 1
ATOM 892 N N . VAL A 1 110 ? -13.045 -7.952 -6.880 1.00 94.38 110 VAL A N 1
ATOM 893 C CA . VAL A 1 110 ? -12.079 -9.044 -6.626 1.00 94.38 110 VAL A CA 1
ATOM 894 C C . VAL A 1 110 ? -12.106 -10.094 -7.739 1.00 94.38 110 VAL A C 1
ATOM 896 O O . VAL A 1 110 ? -11.053 -10.465 -8.260 1.00 94.38 110 VAL A O 1
ATOM 899 N N . ALA A 1 111 ? -13.299 -10.556 -8.119 1.00 91.94 111 ALA A N 1
ATOM 900 C CA . ALA A 1 111 ? -13.468 -11.564 -9.159 1.00 91.94 111 ALA A CA 1
ATOM 901 C C . ALA A 1 111 ? -12.977 -11.059 -10.523 1.00 91.94 111 ALA A C 1
ATOM 903 O O . ALA A 1 111 ? -12.198 -11.746 -11.176 1.00 91.94 111 ALA A O 1
ATOM 904 N N . THR A 1 112 ? -13.361 -9.841 -10.926 1.00 93.31 112 THR A N 1
ATOM 905 C CA . THR A 1 112 ? -12.920 -9.244 -12.202 1.00 93.31 112 THR A CA 1
ATOM 906 C C . THR A 1 112 ? -11.410 -9.022 -12.254 1.00 93.31 112 THR A C 1
ATOM 908 O O . THR A 1 112 ? -10.790 -9.346 -13.262 1.00 93.31 112 THR A O 1
ATOM 911 N N . SER A 1 113 ? -10.791 -8.544 -11.170 1.00 93.94 113 SER A N 1
ATOM 912 C CA . SER A 1 113 ? -9.337 -8.383 -11.094 1.00 93.94 113 SER A CA 1
ATOM 913 C C . SER A 1 113 ? -8.603 -9.714 -11.191 1.00 93.94 113 SER A C 1
ATOM 915 O O . SER A 1 113 ? -7.620 -9.812 -11.918 1.00 93.94 113 SER A O 1
ATOM 917 N N . THR A 1 114 ? -9.101 -10.744 -10.502 1.00 91.50 114 THR A N 1
ATOM 918 C CA . THR A 1 114 ? -8.519 -12.092 -10.560 1.00 91.50 114 THR A CA 1
ATOM 919 C C . THR A 1 114 ? -8.668 -12.687 -11.958 1.00 91.50 114 THR A C 1
ATOM 921 O O . THR A 1 114 ? -7.704 -13.201 -12.515 1.00 91.50 114 THR A O 1
ATOM 924 N N . TYR A 1 115 ? -9.857 -12.565 -12.555 1.00 90.88 115 TYR A N 1
ATOM 925 C CA . TYR A 1 115 ? -10.123 -13.031 -13.911 1.00 90.88 115 TYR A CA 1
ATOM 926 C C . TYR A 1 115 ? -9.197 -12.362 -14.926 1.00 90.88 115 TYR A C 1
ATOM 928 O O . TYR A 1 115 ? -8.559 -13.061 -15.704 1.00 90.88 115 TYR A O 1
ATOM 936 N N . LEU A 1 116 ? -9.068 -11.031 -14.908 1.00 89.69 116 LEU A N 1
ATOM 937 C CA . LEU A 1 116 ? -8.183 -10.319 -15.837 1.00 89.69 116 LEU A CA 1
ATOM 938 C C . LEU A 1 116 ? -6.716 -10.706 -15.641 1.00 89.69 116 LEU A C 1
ATOM 940 O O . LEU A 1 116 ? -5.994 -10.858 -16.624 1.00 89.69 116 LEU A O 1
ATOM 944 N N . LEU A 1 117 ? -6.288 -10.909 -14.394 1.00 87.88 117 LEU A N 1
ATOM 945 C CA . LEU A 1 117 ? -4.919 -11.307 -14.082 1.00 87.88 117 LEU A CA 1
ATOM 946 C C . LEU A 1 117 ? -4.594 -12.713 -14.614 1.00 87.88 117 LEU A C 1
ATOM 948 O O . LEU A 1 117 ? -3.495 -12.917 -15.117 1.00 87.88 117 LEU A O 1
ATOM 952 N N . LEU A 1 118 ? -5.542 -13.655 -14.548 1.00 85.88 118 LEU A N 1
ATOM 953 C CA . LEU A 1 118 ? -5.339 -15.042 -14.992 1.00 85.88 118 LEU A CA 1
ATOM 954 C C . LEU A 1 118 ? -5.636 -15.275 -16.486 1.00 85.88 118 LEU A C 1
ATOM 956 O O . LEU A 1 118 ? -5.011 -16.134 -17.095 1.00 85.88 118 LEU A O 1
ATOM 960 N N . SER A 1 119 ? -6.582 -14.541 -17.083 1.00 80.50 119 SER A N 1
ATOM 961 C CA . SER A 1 119 ? -7.059 -14.785 -18.461 1.00 80.50 119 SER A CA 1
ATOM 962 C C . SER A 1 119 ? -6.309 -14.010 -19.546 1.00 80.50 119 SER A C 1
ATOM 964 O O . SER A 1 119 ? -6.308 -14.433 -20.698 1.00 80.50 119 SER A O 1
ATOM 966 N N . THR A 1 120 ? -5.676 -12.877 -19.215 1.00 67.00 120 THR A N 1
ATOM 967 C CA . THR A 1 120 ? -5.027 -12.006 -20.212 1.00 67.00 120 THR A CA 1
ATOM 968 C C . THR A 1 120 ? -3.516 -11.960 -20.005 1.00 67.00 120 THR A C 1
ATOM 970 O O . THR A 1 120 ? -2.988 -11.121 -19.276 1.00 67.00 120 THR A O 1
ATOM 973 N N . GLN A 1 121 ? -2.800 -12.870 -20.665 1.00 70.25 121 GLN A N 1
ATOM 974 C CA . GLN A 1 121 ? -1.332 -12.966 -20.601 1.00 70.25 121 GLN A CA 1
ATOM 975 C C . GLN A 1 121 ? -0.621 -12.147 -21.693 1.00 70.25 121 GLN A C 1
ATOM 977 O O . GLN A 1 121 ? 0.599 -12.157 -21.793 1.00 70.25 121 GLN A O 1
ATOM 982 N N . THR A 1 122 ? -1.368 -11.398 -22.506 1.00 67.06 122 THR A N 1
ATOM 983 C CA . THR A 1 122 ? -0.803 -10.585 -23.587 1.00 67.06 122 THR A CA 1
ATOM 984 C C . THR A 1 122 ? 0.023 -9.423 -23.031 1.00 67.06 122 THR A C 1
ATOM 986 O O . THR A 1 122 ? -0.518 -8.551 -22.341 1.00 67.06 122 THR A O 1
ATOM 989 N N . LEU A 1 123 ? 1.310 -9.371 -23.380 1.00 69.12 123 LEU A N 1
ATOM 990 C CA . LEU A 1 123 ? 2.197 -8.241 -23.094 1.00 69.12 123 LEU A CA 1
ATOM 991 C C . LEU A 1 123 ? 2.064 -7.164 -24.166 1.00 69.12 123 LEU A C 1
ATOM 993 O O . LEU A 1 123 ? 2.975 -6.926 -24.946 1.00 69.12 123 LEU A O 1
ATOM 997 N N . THR A 1 124 ? 0.910 -6.514 -24.227 1.00 72.94 124 THR A N 1
ATOM 998 C CA . THR A 1 124 ? 0.711 -5.365 -25.115 1.00 72.94 124 THR A CA 1
ATOM 999 C C . THR A 1 124 ? 0.630 -4.077 -24.300 1.00 72.94 124 THR A C 1
ATOM 1001 O O . THR A 1 124 ? 0.095 -4.101 -23.188 1.00 72.94 124 THR A O 1
ATOM 1004 N N . PRO A 1 125 ? 1.087 -2.926 -24.817 1.00 70.62 125 PRO A N 1
ATOM 1005 C CA . PRO A 1 125 ? 0.943 -1.642 -24.122 1.00 70.62 125 PRO A CA 1
ATOM 1006 C C . PRO A 1 125 ? -0.525 -1.313 -23.802 1.00 70.62 125 PRO A C 1
ATOM 1008 O O . PRO A 1 125 ? -0.847 -0.871 -22.701 1.00 70.62 125 PRO A O 1
ATOM 1011 N N . ILE A 1 126 ? -1.445 -1.654 -24.716 1.00 79.62 126 ILE A N 1
ATOM 1012 C CA . ILE A 1 126 ? -2.899 -1.519 -24.522 1.00 79.62 126 ILE A CA 1
ATOM 1013 C C . ILE A 1 126 ? -3.411 -2.318 -23.307 1.00 79.62 126 ILE A C 1
ATOM 1015 O O . ILE A 1 126 ? -4.387 -1.919 -22.668 1.00 79.62 126 ILE A O 1
ATOM 1019 N N . SER A 1 127 ? -2.733 -3.411 -22.924 1.00 81.81 127 SER A N 1
ATOM 1020 C CA . SER A 1 127 ? -3.102 -4.201 -21.742 1.00 81.81 127 SER A CA 1
ATOM 1021 C C . SER A 1 127 ? -2.992 -3.395 -20.446 1.00 81.81 127 SER A C 1
ATOM 1023 O O . SER A 1 127 ? -3.808 -3.607 -19.550 1.00 81.81 127 SER A O 1
ATOM 1025 N N . LEU A 1 128 ? -2.068 -2.426 -20.369 1.00 85.19 128 LEU A N 1
ATOM 1026 C CA . LEU A 1 128 ? -1.902 -1.541 -19.212 1.00 85.19 128 LEU A CA 1
ATOM 1027 C C . LEU A 1 128 ? -3.187 -0.746 -18.946 1.00 85.19 128 LEU A C 1
ATOM 1029 O O . LEU A 1 128 ? -3.621 -0.616 -17.802 1.00 85.19 128 LEU A O 1
ATOM 1033 N N . VAL A 1 129 ? -3.837 -0.260 -20.008 1.00 87.25 129 VAL A N 1
ATOM 1034 C CA . VAL A 1 129 ? -5.067 0.541 -19.920 1.00 87.25 129 VAL A CA 1
ATOM 1035 C C . VAL A 1 129 ? -6.221 -0.314 -19.399 1.00 87.25 129 VAL A C 1
ATOM 1037 O O . VAL A 1 129 ? -6.823 0.017 -18.375 1.00 87.25 129 VAL A O 1
ATOM 1040 N N . TYR A 1 130 ? -6.498 -1.451 -20.044 1.00 87.44 130 TYR A N 1
ATOM 1041 C CA . TYR A 1 130 ? -7.621 -2.310 -19.655 1.00 87.44 130 TYR A CA 1
ATOM 1042 C C . TYR A 1 130 ? -7.434 -2.939 -18.268 1.00 87.44 130 TYR A C 1
ATOM 1044 O O . TYR A 1 130 ? -8.391 -3.023 -17.495 1.00 87.44 130 TYR A O 1
ATOM 1052 N N . LYS A 1 131 ? -6.205 -3.322 -17.895 1.00 89.44 131 LYS A N 1
ATOM 1053 C CA . LYS A 1 131 ? -5.911 -3.892 -16.569 1.00 89.44 131 LYS A CA 1
ATOM 1054 C C . LYS A 1 131 ? -5.957 -2.858 -15.441 1.00 89.44 131 LYS A C 1
ATOM 1056 O O . LYS A 1 131 ? -6.117 -3.232 -14.283 1.00 89.44 131 LYS A O 1
ATOM 1061 N N . THR A 1 132 ? -5.935 -1.565 -15.761 1.00 91.81 132 THR A N 1
ATOM 1062 C CA . THR A 1 132 ? -6.139 -0.482 -14.784 1.00 91.81 132 THR A CA 1
ATOM 1063 C C . THR A 1 132 ? -7.618 -0.274 -14.426 1.00 91.81 132 THR A C 1
ATOM 1065 O O . THR A 1 132 ? -7.930 0.269 -13.362 1.00 91.81 132 THR A O 1
ATOM 1068 N N . ILE A 1 133 ? -8.560 -0.752 -15.252 1.00 92.19 133 ILE A N 1
ATOM 1069 C CA . ILE A 1 133 ? -10.005 -0.533 -15.059 1.00 92.19 133 ILE A CA 1
ATOM 1070 C C . ILE A 1 133 ? -10.509 -1.007 -13.684 1.00 92.19 133 ILE A C 1
ATOM 1072 O O . ILE A 1 133 ? -11.174 -0.215 -13.012 1.00 92.19 133 ILE A O 1
ATOM 1076 N N . PRO A 1 134 ? -10.198 -2.221 -13.182 1.00 94.62 134 PRO A N 1
ATOM 1077 C CA . PRO A 1 134 ? -10.678 -2.644 -11.865 1.00 94.62 134 PRO A CA 1
ATOM 1078 C C . PRO A 1 134 ? -10.201 -1.740 -10.721 1.00 94.62 134 PRO A C 1
ATOM 1080 O O . PRO A 1 134 ? -10.936 -1.513 -9.758 1.00 94.62 134 PRO A O 1
ATOM 1083 N N . PHE A 1 135 ? -8.994 -1.180 -10.833 1.00 94.31 135 PHE A N 1
ATOM 1084 C CA . PHE A 1 135 ? -8.479 -0.209 -9.872 1.00 94.31 135 PHE A CA 1
ATOM 1085 C C . PHE A 1 135 ? -9.247 1.115 -9.927 1.00 94.31 135 PHE A C 1
ATOM 1087 O O . PHE A 1 135 ? -9.647 1.633 -8.879 1.00 94.31 135 PHE A O 1
ATOM 1094 N N . LEU A 1 136 ? -9.538 1.627 -11.128 1.00 93.50 136 LEU A N 1
ATOM 1095 C CA . LEU A 1 136 ? -10.396 2.804 -11.303 1.00 93.50 136 LEU A CA 1
ATOM 1096 C C . LEU A 1 136 ? -11.786 2.576 -10.703 1.00 93.50 136 LEU A C 1
ATOM 1098 O O . LEU A 1 136 ? -12.269 3.400 -9.923 1.00 93.50 136 LEU A O 1
ATOM 1102 N N . VAL A 1 137 ? -12.402 1.432 -11.012 1.00 94.88 137 VAL A N 1
ATOM 1103 C CA . VAL A 1 137 ? -13.719 1.044 -10.493 1.00 94.88 137 VAL A CA 1
ATOM 1104 C C . VAL A 1 137 ? -13.693 0.974 -8.968 1.00 94.88 137 VAL A C 1
ATOM 1106 O O . VAL A 1 137 ? -14.580 1.535 -8.329 1.00 94.88 137 VAL A O 1
ATOM 1109 N N . LEU A 1 138 ? -12.661 0.385 -8.356 1.00 95.19 138 LEU A N 1
ATOM 1110 C CA . LEU A 1 138 ? -12.503 0.380 -6.899 1.00 95.19 138 LEU A CA 1
ATOM 1111 C C . LEU A 1 138 ? -12.429 1.792 -6.311 1.00 95.19 138 LEU A C 1
ATOM 1113 O O . LEU A 1 138 ? -13.025 2.071 -5.263 1.00 95.19 138 LEU A O 1
ATOM 1117 N N . VAL A 1 139 ? -11.667 2.688 -6.937 1.00 92.75 139 VAL A N 1
ATOM 1118 C CA . VAL A 1 139 ? -11.536 4.064 -6.454 1.00 92.75 139 VAL A CA 1
ATOM 1119 C C . VAL A 1 139 ? -12.876 4.791 -6.533 1.00 92.75 139 VAL A C 1
ATOM 1121 O O . VAL A 1 139 ? -13.285 5.372 -5.525 1.00 92.75 139 VAL A O 1
ATOM 1124 N N . LEU A 1 140 ? -13.573 4.703 -7.668 1.00 92.81 140 LEU A N 1
ATOM 1125 C CA . LEU A 1 140 ? -14.895 5.298 -7.872 1.00 92.81 140 LEU A CA 1
ATOM 1126 C C . LEU A 1 140 ? -15.933 4.721 -6.903 1.00 92.81 140 LEU A C 1
ATOM 1128 O O . LEU A 1 140 ? -16.663 5.472 -6.258 1.00 92.81 140 LEU A O 1
ATOM 1132 N N . TRP A 1 141 ? -15.947 3.401 -6.720 1.00 93.56 141 TRP A N 1
ATOM 1133 C CA . TRP A 1 141 ? -16.844 2.716 -5.789 1.00 93.56 141 TRP A CA 1
ATOM 1134 C C . TRP A 1 141 ? -16.651 3.198 -4.346 1.00 93.56 141 TRP A C 1
ATOM 1136 O O . TRP A 1 141 ? -17.622 3.442 -3.628 1.00 93.56 141 TRP A O 1
ATOM 1146 N N . ASN A 1 142 ? -15.401 3.427 -3.930 1.00 90.75 142 ASN A N 1
ATOM 1147 C CA . ASN A 1 142 ? -15.099 4.006 -2.620 1.00 90.75 142 ASN A CA 1
ATOM 1148 C C . ASN A 1 142 ? -15.523 5.476 -2.496 1.00 90.75 142 ASN A C 1
ATOM 1150 O O . ASN A 1 142 ? -15.984 5.871 -1.428 1.00 90.75 142 ASN A O 1
ATOM 1154 N N . VAL A 1 143 ? -15.406 6.280 -3.556 1.00 90.44 143 VAL A N 1
ATOM 1155 C CA . VAL A 1 143 ? -15.911 7.665 -3.542 1.00 90.44 143 VAL A CA 1
ATOM 1156 C C . VAL A 1 143 ? -17.435 7.674 -3.396 1.00 90.44 143 VAL A C 1
ATOM 1158 O O . VAL A 1 143 ? -17.970 8.404 -2.565 1.00 90.44 143 VAL A O 1
ATOM 1161 N N . LEU A 1 144 ? -18.152 6.805 -4.117 1.00 90.12 144 LEU A N 1
ATOM 1162 C CA . LEU A 1 144 ? -19.606 6.660 -3.963 1.00 90.12 144 LEU A CA 1
ATOM 1163 C C . LEU A 1 144 ? -19.992 6.248 -2.535 1.00 90.12 144 LEU A C 1
ATOM 1165 O O . LEU A 1 144 ? -20.969 6.762 -1.975 1.00 90.12 144 LEU A O 1
ATOM 1169 N N . TYR A 1 145 ? -19.214 5.350 -1.927 1.00 87.75 145 TYR A N 1
ATOM 1170 C CA . TYR A 1 145 ? -19.384 4.974 -0.527 1.00 87.75 145 TYR A CA 1
ATOM 1171 C C . TYR A 1 145 ? -19.189 6.173 0.414 1.00 87.75 145 TYR A C 1
ATOM 1173 O O . TYR A 1 145 ? -20.017 6.390 1.303 1.00 87.75 145 TYR A O 1
ATOM 1181 N N . ASP A 1 146 ? -18.138 6.969 0.212 1.00 86.12 146 ASP A N 1
ATOM 1182 C CA . ASP A 1 146 ? -17.828 8.143 1.033 1.00 86.12 146 ASP A CA 1
ATOM 1183 C C . ASP A 1 146 ? -18.899 9.241 0.898 1.00 86.12 146 ASP A C 1
ATOM 1185 O O . ASP A 1 146 ? -19.335 9.796 1.910 1.00 86.12 146 ASP A O 1
ATOM 1189 N N . VAL A 1 147 ? -19.441 9.464 -0.304 1.00 85.94 147 VAL A N 1
ATOM 1190 C CA . VAL A 1 147 ? -20.593 10.357 -0.533 1.00 85.94 147 VAL A CA 1
ATOM 1191 C C . VAL A 1 147 ? -21.818 9.889 0.257 1.00 85.94 147 VAL A C 1
ATOM 1193 O O . VAL A 1 147 ? -22.446 10.675 0.972 1.00 85.94 147 VAL A O 1
ATOM 1196 N N . LYS A 1 148 ? -22.162 8.596 0.190 1.00 85.00 148 LYS A N 1
ATOM 1197 C CA . LYS A 1 148 ? -23.285 8.043 0.968 1.00 85.00 148 LYS A CA 1
ATOM 1198 C C . LYS A 1 148 ? -23.039 8.143 2.471 1.00 85.00 148 LYS A C 1
ATOM 1200 O O . LYS A 1 148 ? -23.966 8.465 3.219 1.00 85.00 148 LYS A O 1
ATOM 1205 N N . TYR A 1 149 ? -21.809 7.897 2.915 1.00 81.06 149 TYR A N 1
ATOM 1206 C CA . TYR A 1 149 ? -21.421 8.043 4.312 1.00 81.06 149 TYR A CA 1
ATOM 1207 C C . TYR A 1 149 ? -21.551 9.494 4.786 1.00 81.06 149 TYR A C 1
ATOM 1209 O O . TYR A 1 149 ? -22.094 9.728 5.863 1.00 81.06 149 TYR A O 1
ATOM 1217 N N . LEU A 1 150 ? -21.146 10.472 3.973 1.00 83.38 150 LEU A N 1
ATOM 1218 C CA . LEU A 1 150 ? -21.302 11.895 4.268 1.00 83.38 150 LEU A CA 1
ATOM 1219 C C . LEU A 1 150 ? -22.777 12.294 4.389 1.00 83.38 150 LEU A C 1
ATOM 1221 O O . LEU A 1 150 ? -23.135 12.993 5.337 1.00 83.38 150 LEU A O 1
ATOM 1225 N N . ILE A 1 151 ? -23.647 11.824 3.486 1.00 82.62 151 ILE A N 1
ATOM 1226 C CA . ILE A 1 151 ? -25.097 12.084 3.559 1.00 82.62 151 ILE A CA 1
ATOM 1227 C C . ILE A 1 151 ? -25.669 11.550 4.876 1.00 82.62 151 ILE A C 1
ATOM 1229 O O . ILE A 1 151 ? -26.406 12.251 5.567 1.00 82.62 151 ILE A O 1
ATOM 1233 N N . PHE A 1 152 ? -25.314 10.320 5.249 1.00 79.06 152 PHE A N 1
ATOM 1234 C CA . PHE A 1 152 ? -25.735 9.724 6.515 1.00 79.06 152 PHE A CA 1
ATOM 1235 C C . PHE A 1 152 ? -25.180 10.488 7.727 1.00 79.06 152 PHE A C 1
ATOM 1237 O O . PHE A 1 152 ? -25.914 10.784 8.667 1.00 79.06 152 PHE A O 1
ATOM 1244 N N . PHE A 1 153 ? -23.901 10.863 7.691 1.00 77.69 153 PHE A N 1
ATOM 1245 C CA . PHE A 1 153 ? -23.240 11.566 8.784 1.00 77.69 153 PHE A CA 1
ATOM 1246 C C . PHE A 1 153 ? -23.831 12.959 9.021 1.00 77.69 153 PHE A C 1
ATOM 1248 O O . PHE A 1 153 ? -24.066 13.325 10.170 1.00 77.69 153 PHE A O 1
ATOM 1255 N N . ARG A 1 154 ? -24.150 13.707 7.956 1.00 78.25 154 ARG A N 1
ATOM 1256 C CA . ARG A 1 154 ? -24.834 15.008 8.051 1.00 78.25 154 ARG A CA 1
ATOM 1257 C C . ARG A 1 154 ? -26.237 14.896 8.650 1.00 78.25 154 ARG A C 1
ATOM 1259 O O . ARG A 1 154 ? -26.642 15.802 9.369 1.00 78.25 154 ARG A O 1
ATOM 1266 N N . LYS A 1 155 ? -26.958 13.794 8.395 1.00 76.38 155 LYS A N 1
ATOM 1267 C CA . LYS A 1 155 ? -28.279 13.541 9.003 1.00 76.38 155 LYS A CA 1
ATOM 1268 C C . LYS A 1 155 ? -28.202 13.338 10.517 1.00 76.38 155 LYS A C 1
ATOM 1270 O O . LYS A 1 155 ? -29.125 13.729 11.217 1.00 76.38 155 LYS A O 1
ATOM 1275 N N . ILE A 1 156 ? -27.126 12.726 11.014 1.00 75.38 156 ILE A N 1
ATOM 1276 C CA . ILE A 1 156 ? -26.953 12.428 12.446 1.00 75.38 156 ILE A CA 1
ATOM 1277 C C . ILE A 1 156 ? -26.260 13.576 13.185 1.00 75.38 156 ILE A C 1
ATOM 1279 O O . ILE A 1 156 ? -26.575 13.840 14.339 1.00 75.38 156 ILE A O 1
ATOM 1283 N N . ASN A 1 157 ? -25.332 14.272 12.526 1.00 70.88 157 ASN A N 1
ATOM 1284 C CA . ASN A 1 157 ? -24.569 15.380 13.091 1.00 70.88 157 ASN A CA 1
ATOM 1285 C C . ASN A 1 157 ? -24.673 16.611 12.183 1.00 70.88 157 ASN A C 1
ATOM 1287 O O . ASN A 1 157 ? -23.862 16.800 11.267 1.00 70.88 157 ASN A O 1
ATOM 1291 N N . SER A 1 158 ? -25.643 17.477 12.479 1.00 60.03 158 SER A N 1
ATOM 1292 C CA . SER A 1 158 ? -25.919 18.707 11.722 1.00 60.03 158 SER A CA 1
ATOM 1293 C C . SER A 1 158 ? -24.758 19.714 11.746 1.00 60.03 158 SER A C 1
ATOM 1295 O O . SER A 1 158 ? -24.583 20.469 10.791 1.00 60.03 158 SER A O 1
ATOM 1297 N N . ASN A 1 159 ? -23.894 19.680 12.770 1.00 63.59 159 ASN A N 1
ATOM 1298 C CA . ASN A 1 159 ? -22.782 20.626 12.937 1.00 63.59 159 ASN A CA 1
ATOM 1299 C C . ASN A 1 159 ? -21.423 20.136 12.369 1.00 63.59 159 ASN A C 1
ATOM 1301 O O . ASN A 1 159 ? -20.351 20.525 12.825 1.00 63.59 159 ASN A O 1
ATOM 1305 N N . SER A 1 160 ? -21.439 19.264 11.353 1.00 71.19 160 SER A N 1
ATOM 1306 C CA . SER A 1 160 ? -20.256 18.563 10.809 1.00 71.19 160 SER A CA 1
ATOM 1307 C C . SER A 1 160 ? -19.562 19.241 9.609 1.00 71.19 160 SER A C 1
ATOM 1309 O O . SER A 1 160 ? -18.937 18.572 8.775 1.00 71.19 160 SER A O 1
ATOM 1311 N N . ARG A 1 161 ? -19.641 20.576 9.491 1.00 76.69 161 ARG A N 1
ATOM 1312 C CA . ARG A 1 161 ? -19.170 21.326 8.304 1.00 76.69 161 ARG A CA 1
ATOM 1313 C C . ARG A 1 161 ? -17.699 21.066 7.951 1.00 76.69 161 ARG A C 1
ATOM 1315 O O . ARG A 1 161 ? -17.401 20.793 6.792 1.00 76.69 161 ARG A O 1
ATOM 1322 N N . LYS A 1 162 ? -16.797 21.084 8.941 1.00 76.62 162 LYS A N 1
ATOM 1323 C CA . LYS A 1 162 ? -15.351 20.873 8.729 1.00 76.62 162 LYS A CA 1
ATOM 1324 C C . LYS A 1 162 ? -15.037 19.458 8.228 1.00 76.62 162 LYS A C 1
ATOM 1326 O O . LYS A 1 162 ? -14.343 19.313 7.233 1.00 76.62 162 LYS A O 1
ATOM 1331 N N . PHE A 1 163 ? -15.638 18.434 8.845 1.00 79.62 163 PHE A N 1
ATOM 1332 C CA . PHE A 1 163 ? -15.518 17.040 8.398 1.00 79.62 163 PHE A CA 1
ATOM 1333 C C . PHE A 1 163 ? -16.015 16.864 6.957 1.00 79.62 163 PHE A C 1
ATOM 1335 O O . PHE A 1 163 ? -15.345 16.243 6.141 1.00 79.62 163 PHE A O 1
ATOM 1342 N N . SER A 1 164 ? -17.171 17.453 6.635 1.00 80.94 164 SER A N 1
ATOM 1343 C CA . SER A 1 164 ? -17.739 17.375 5.288 1.00 80.94 164 SER A CA 1
ATOM 1344 C C . SER A 1 164 ? -16.848 18.043 4.239 1.00 80.94 164 SER A C 1
ATOM 1346 O O . SER A 1 164 ? -16.669 17.498 3.157 1.00 80.94 164 SER A O 1
ATOM 1348 N N . ARG A 1 165 ? -16.308 19.226 4.552 1.00 83.44 165 ARG A N 1
ATOM 1349 C CA . ARG A 1 165 ? -15.415 19.969 3.658 1.00 83.44 165 ARG A CA 1
ATOM 1350 C C . ARG A 1 165 ? -14.129 19.190 3.401 1.00 83.44 165 ARG A C 1
ATOM 1352 O O . ARG A 1 165 ? -13.761 19.007 2.247 1.00 83.44 165 ARG A O 1
ATOM 1359 N N . ASP A 1 166 ? -13.481 18.715 4.462 1.00 83.69 166 ASP A N 1
ATOM 1360 C CA . ASP A 1 166 ? -12.223 17.978 4.350 1.00 83.69 166 ASP A CA 1
ATOM 1361 C C . ASP A 1 166 ? -12.427 16.660 3.567 1.00 83.69 166 ASP A C 1
ATOM 1363 O O . ASP A 1 166 ? -11.549 16.269 2.799 1.00 83.69 166 ASP A O 1
ATOM 1367 N N . LEU A 1 167 ? -13.602 16.015 3.687 1.00 85.06 167 LEU A N 1
ATOM 1368 C CA . LEU A 1 167 ? -13.987 14.841 2.888 1.00 85.06 167 LEU A CA 1
ATOM 1369 C C . LEU A 1 167 ? -14.138 15.152 1.404 1.00 85.06 167 LEU A C 1
ATOM 1371 O O . LEU A 1 167 ? -13.504 14.493 0.585 1.00 85.06 167 LEU A O 1
ATOM 1375 N N . ILE A 1 168 ? -14.907 16.185 1.066 1.00 88.00 168 ILE A N 1
ATOM 1376 C CA . ILE A 1 168 ? -15.138 16.576 -0.329 1.00 88.00 168 ILE A CA 1
ATOM 1377 C C . ILE A 1 168 ? -13.827 16.986 -1.008 1.00 88.00 168 ILE A C 1
ATOM 1379 O O . ILE A 1 168 ? -13.541 16.520 -2.105 1.00 88.00 168 ILE A O 1
ATOM 1383 N N . ILE A 1 169 ? -13.008 17.818 -0.352 1.00 88.06 169 ILE A N 1
ATOM 1384 C CA . ILE A 1 169 ? -11.720 18.264 -0.906 1.00 88.06 169 ILE A CA 1
ATOM 1385 C C . ILE A 1 169 ? -10.786 17.069 -1.131 1.00 88.06 169 ILE A C 1
ATOM 1387 O O . ILE A 1 169 ? -10.156 16.969 -2.181 1.00 88.06 169 ILE A O 1
ATOM 1391 N N . SER A 1 170 ? -10.717 16.146 -0.167 1.00 89.25 170 SER A N 1
ATOM 1392 C CA . SER A 1 170 ? -9.887 14.945 -0.280 1.00 89.25 170 SER A CA 1
ATOM 1393 C C . SER A 1 170 ? -10.333 14.044 -1.437 1.00 89.25 170 SER A C 1
ATOM 1395 O O . SER A 1 170 ? -9.489 13.575 -2.199 1.00 89.25 170 SER A O 1
ATOM 1397 N N . ASP A 1 171 ? -11.640 13.831 -1.607 1.00 90.75 171 ASP A N 1
ATOM 1398 C CA . ASP A 1 171 ? -12.171 13.001 -2.694 1.00 90.75 171 ASP A CA 1
ATOM 1399 C C . ASP A 1 171 ? -12.017 13.655 -4.068 1.00 90.75 171 ASP A C 1
ATOM 1401 O O . ASP A 1 171 ? -11.670 12.964 -5.025 1.00 90.75 171 ASP A O 1
ATOM 1405 N N . LEU A 1 172 ? -12.182 14.978 -4.169 1.00 91.75 172 LEU A N 1
ATOM 1406 C CA . LEU A 1 172 ? -11.900 15.715 -5.403 1.00 91.75 172 LEU A CA 1
ATOM 1407 C C . LEU A 1 172 ? -10.420 15.620 -5.783 1.00 91.75 172 LEU A C 1
ATOM 1409 O O . LEU A 1 172 ? -10.113 15.269 -6.918 1.00 91.75 172 LEU A O 1
ATOM 1413 N N . ALA A 1 173 ? -9.505 15.853 -4.836 1.00 91.06 173 ALA A N 1
ATOM 1414 C CA . ALA A 1 173 ? -8.070 15.719 -5.087 1.00 91.06 173 ALA A CA 1
ATOM 1415 C C . ALA A 1 173 ? -7.706 14.297 -5.548 1.00 91.06 173 ALA A C 1
ATOM 1417 O O . ALA A 1 173 ? -6.956 14.124 -6.508 1.00 91.06 173 ALA A O 1
ATOM 1418 N N . LYS A 1 174 ? -8.298 13.274 -4.916 1.00 91.06 174 LYS A N 1
ATOM 1419 C CA . LYS A 1 174 ? -8.131 11.867 -5.302 1.00 91.06 174 LYS A CA 1
ATOM 1420 C C . LYS A 1 174 ? -8.623 11.592 -6.726 1.00 91.06 174 LYS A C 1
ATOM 1422 O O . LYS A 1 174 ? -7.940 10.891 -7.465 1.00 91.06 174 LYS A O 1
ATOM 1427 N N . LEU A 1 175 ? -9.792 12.111 -7.108 1.00 92.12 175 LEU A N 1
ATOM 1428 C CA . LEU A 1 175 ? -10.350 11.928 -8.452 1.00 92.12 175 LEU A CA 1
ATOM 1429 C C . LEU A 1 175 ? -9.522 12.642 -9.521 1.00 92.12 175 LEU A C 1
ATOM 1431 O O . LEU A 1 175 ? -9.264 12.046 -10.561 1.00 92.12 175 LEU A O 1
ATOM 1435 N N . ILE A 1 176 ? -9.071 13.872 -9.260 1.00 91.56 176 ILE A N 1
ATOM 1436 C CA . ILE A 1 176 ? -8.213 14.621 -10.190 1.00 91.56 176 ILE A CA 1
ATOM 1437 C C . ILE A 1 176 ? -6.902 13.863 -10.418 1.00 91.56 176 ILE A C 1
ATOM 1439 O O . ILE A 1 176 ? -6.509 13.668 -11.564 1.00 91.56 176 ILE A O 1
ATOM 1443 N N . LEU A 1 177 ? -6.265 13.367 -9.351 1.00 89.44 177 LEU A N 1
ATOM 1444 C CA . LEU A 1 177 ? -5.059 12.541 -9.465 1.00 89.44 177 LEU A CA 1
ATOM 1445 C C . LEU A 1 177 ? -5.311 11.260 -10.265 1.00 89.44 177 LEU A C 1
ATOM 1447 O O . LEU A 1 177 ? -4.498 10.903 -11.113 1.00 89.44 177 LEU A O 1
ATOM 1451 N N . LEU A 1 178 ? -6.430 10.578 -10.012 1.00 90.50 178 LEU A N 1
ATOM 1452 C CA . LEU A 1 178 ? -6.789 9.340 -10.700 1.00 90.50 178 LEU A CA 1
ATOM 1453 C C . LEU A 1 178 ? -7.000 9.568 -12.203 1.00 90.50 178 LEU A C 1
ATOM 1455 O O . LEU A 1 178 ? -6.407 8.870 -13.019 1.00 90.50 178 LEU A O 1
ATOM 1459 N N . ILE A 1 179 ? -7.833 10.550 -12.555 1.00 89.00 179 ILE A N 1
ATOM 1460 C CA . ILE A 1 179 ? -8.163 10.886 -13.943 1.00 89.00 179 ILE A CA 1
ATOM 1461 C C . ILE A 1 179 ? -6.914 11.392 -14.662 1.00 89.00 179 ILE A C 1
ATOM 1463 O O . ILE A 1 179 ? -6.615 10.914 -15.749 1.00 89.00 179 ILE A O 1
ATOM 1467 N N . GLY A 1 180 ? -6.148 12.292 -14.037 1.00 86.38 180 GLY A N 1
ATOM 1468 C CA . GLY A 1 180 ? -4.895 12.796 -14.595 1.00 86.38 180 GLY A CA 1
ATOM 1469 C C . GLY A 1 180 ? -3.896 11.673 -14.870 1.00 86.38 180 GLY A C 1
ATOM 1470 O O . GLY A 1 180 ? -3.383 11.574 -15.979 1.00 86.38 180 GLY A O 1
ATOM 1471 N N . SER A 1 181 ? -3.690 10.767 -13.909 1.00 85.44 181 SER A N 1
ATOM 1472 C CA . SER A 1 181 ? -2.779 9.623 -14.081 1.00 85.44 181 SER A CA 1
ATOM 1473 C C . SER A 1 181 ? -3.256 8.658 -15.169 1.00 85.44 181 SER A C 1
ATOM 1475 O O . SER A 1 181 ? -2.444 8.125 -15.919 1.00 85.44 181 SER A O 1
ATOM 1477 N N . TYR A 1 182 ? -4.569 8.441 -15.284 1.00 89.00 182 TYR A N 1
ATOM 1478 C CA . TYR A 1 182 ? -5.137 7.584 -16.322 1.00 89.00 182 TYR A CA 1
ATOM 1479 C C . TYR A 1 182 ? -5.028 8.205 -17.721 1.00 89.00 182 TYR A C 1
ATOM 1481 O O . TYR A 1 182 ? -4.706 7.503 -18.673 1.00 89.00 182 TYR A O 1
ATOM 1489 N N . ILE A 1 183 ? -5.228 9.520 -17.851 1.00 84.25 183 ILE A N 1
ATOM 1490 C CA . ILE A 1 183 ? -5.000 10.242 -19.111 1.00 84.25 183 ILE A CA 1
ATOM 1491 C C . ILE A 1 183 ? -3.526 10.146 -19.510 1.00 84.25 183 ILE A C 1
ATOM 1493 O O . ILE A 1 183 ? -3.235 9.821 -20.656 1.00 84.25 183 ILE A O 1
ATOM 1497 N N . VAL A 1 184 ? -2.600 10.363 -18.570 1.00 80.69 184 VAL A N 1
ATOM 1498 C CA . VAL A 1 184 ? -1.158 10.205 -18.822 1.00 80.69 184 VAL A CA 1
ATOM 1499 C C . VAL A 1 184 ? -0.836 8.782 -19.279 1.00 80.69 184 VAL A C 1
ATOM 1501 O O . VAL A 1 184 ? -0.087 8.614 -20.235 1.00 80.69 184 VAL A O 1
ATOM 1504 N N . LEU A 1 185 ? -1.442 7.762 -18.663 1.00 84.00 185 LEU A N 1
ATOM 1505 C CA . LEU A 1 185 ? -1.281 6.371 -19.090 1.00 84.00 185 LEU A CA 1
ATOM 1506 C C . LEU A 1 185 ? -1.799 6.139 -20.518 1.00 84.00 185 LEU A C 1
ATOM 1508 O O . LEU A 1 185 ? -1.128 5.478 -21.303 1.00 84.00 185 LEU A O 1
ATOM 1512 N N . ILE A 1 186 ? -2.965 6.686 -20.874 1.00 81.94 186 ILE A N 1
ATOM 1513 C CA . ILE A 1 186 ? -3.510 6.579 -22.236 1.00 81.94 186 ILE A CA 1
ATOM 1514 C C . ILE A 1 186 ? -2.585 7.261 -23.244 1.00 81.94 186 ILE A C 1
ATOM 1516 O O . ILE A 1 186 ? -2.291 6.678 -24.281 1.00 81.94 186 ILE A O 1
ATOM 1520 N N . LEU A 1 187 ? -2.109 8.472 -22.946 1.00 73.50 187 LEU A N 1
ATOM 1521 C CA . LEU A 1 187 ? -1.176 9.195 -23.813 1.00 73.50 187 LEU A CA 1
ATOM 1522 C C . LEU A 1 187 ? 0.143 8.434 -23.975 1.00 73.50 187 LEU A C 1
ATOM 1524 O O . LEU A 1 187 ? 0.691 8.384 -25.073 1.00 73.50 187 LEU A O 1
ATOM 1528 N N . PHE A 1 188 ? 0.623 7.807 -22.899 1.00 72.00 188 PHE A N 1
ATOM 1529 C CA . PHE A 1 188 ? 1.806 6.956 -22.929 1.00 72.00 188 PHE A CA 1
ATOM 1530 C C . PHE A 1 188 ? 1.608 5.736 -23.835 1.00 72.00 188 PHE A C 1
ATOM 1532 O O . PHE A 1 188 ? 2.491 5.407 -24.614 1.00 72.00 188 PHE A O 1
ATOM 1539 N N . VAL A 1 189 ? 0.445 5.087 -23.773 1.00 74.81 189 VAL A N 1
ATOM 1540 C CA . VAL A 1 189 ? 0.159 3.865 -24.537 1.00 74.81 189 VAL A CA 1
ATOM 1541 C C . VAL A 1 189 ? -0.199 4.142 -26.001 1.00 74.81 189 VAL A C 1
ATOM 1543 O O . VAL A 1 189 ? 0.236 3.397 -26.871 1.00 74.81 189 VAL A O 1
ATOM 1546 N N . ASN A 1 190 ? -0.963 5.198 -26.294 1.00 66.19 190 ASN A N 1
ATOM 1547 C CA . ASN A 1 190 ? -1.425 5.513 -27.653 1.00 66.19 190 ASN A CA 1
ATOM 1548 C C . ASN A 1 190 ? -0.309 6.014 -28.580 1.00 66.19 190 ASN A C 1
ATOM 1550 O O . ASN A 1 190 ? -0.451 5.922 -29.795 1.00 66.19 190 ASN A O 1
ATOM 1554 N N . ASN A 1 191 ? 0.776 6.550 -28.021 1.00 55.16 191 ASN A N 1
ATOM 1555 C CA . ASN A 1 191 ? 1.908 7.069 -28.790 1.00 55.16 191 ASN A CA 1
ATOM 1556 C C . ASN A 1 191 ? 3.018 6.032 -29.014 1.00 55.16 191 ASN A C 1
ATOM 1558 O O . ASN A 1 191 ? 4.048 6.379 -29.583 1.00 55.16 191 ASN A O 1
ATOM 1562 N N . ILE A 1 192 ? 2.843 4.790 -28.552 1.00 55.81 192 ILE A N 1
ATOM 1563 C CA . ILE A 1 192 ? 3.825 3.720 -28.719 1.00 55.81 192 ILE A CA 1
ATOM 1564 C C . ILE A 1 192 ? 3.228 2.655 -29.632 1.00 55.81 192 ILE A C 1
ATOM 1566 O O . ILE A 1 192 ? 2.252 1.998 -29.265 1.00 55.81 192 ILE A O 1
ATOM 1570 N N . ASP A 1 193 ? 3.832 2.467 -30.806 1.00 51.66 193 ASP A N 1
ATOM 1571 C CA . ASP A 1 193 ? 3.476 1.354 -31.681 1.00 51.66 193 ASP A CA 1
ATOM 1572 C C . ASP A 1 193 ? 3.695 0.038 -30.917 1.00 51.66 193 ASP A C 1
ATOM 1574 O O . ASP A 1 193 ? 4.692 -0.126 -30.211 1.00 51.66 193 ASP A O 1
ATOM 1578 N N . THR A 1 194 ? 2.754 -0.905 -30.977 1.00 48.19 194 THR A N 1
ATOM 1579 C CA . THR A 1 194 ? 2.701 -2.030 -30.017 1.00 48.19 194 THR A CA 1
ATOM 1580 C C . THR A 1 194 ? 3.925 -2.950 -30.058 1.00 48.19 194 THR A C 1
ATOM 1582 O O . THR A 1 194 ? 4.160 -3.692 -29.105 1.00 48.19 194 THR A O 1
ATOM 1585 N N . ASN A 1 195 ? 4.712 -2.868 -31.132 1.00 47.41 195 ASN A N 1
ATOM 1586 C CA . ASN A 1 195 ? 5.969 -3.590 -31.319 1.00 47.41 195 ASN A CA 1
ATOM 1587 C C . ASN A 1 195 ? 7.211 -2.797 -30.855 1.00 47.41 195 ASN A C 1
ATOM 1589 O O . ASN A 1 195 ? 8.260 -3.400 -30.643 1.00 47.41 195 ASN A O 1
ATOM 1593 N N . ASP A 1 196 ? 7.115 -1.477 -30.664 1.00 49.00 196 ASP A N 1
ATOM 1594 C CA . ASP A 1 196 ? 8.251 -0.594 -30.353 1.00 49.00 196 ASP A CA 1
ATOM 1595 C C . ASP A 1 196 ? 8.675 -0.643 -28.878 1.00 49.00 196 ASP A C 1
ATOM 1597 O O . ASP A 1 196 ? 9.858 -0.517 -28.581 1.00 49.00 196 ASP A O 1
ATOM 1601 N N . LEU A 1 197 ? 7.753 -0.904 -27.940 1.00 49.28 197 LEU A N 1
ATOM 1602 C CA . LEU A 1 197 ? 8.081 -1.061 -26.507 1.00 49.28 197 LEU A CA 1
ATOM 1603 C C . LEU A 1 197 ? 9.003 -2.267 -26.232 1.00 49.28 197 LEU A C 1
ATOM 1605 O O . LEU A 1 197 ? 9.593 -2.370 -25.157 1.00 49.28 197 LEU A O 1
ATOM 1609 N N . PHE A 1 198 ? 9.119 -3.172 -27.207 1.00 50.81 198 PHE A N 1
ATOM 1610 C CA . PHE A 1 198 ? 9.851 -4.432 -27.112 1.00 50.81 198 PHE A CA 1
ATOM 1611 C C . PHE A 1 198 ? 10.968 -4.573 -28.157 1.00 50.81 198 PHE A C 1
ATOM 1613 O O . PHE A 1 198 ? 11.724 -5.543 -28.091 1.00 50.81 198 PHE A O 1
ATOM 1620 N N . ASN A 1 199 ? 11.119 -3.616 -29.080 1.00 48.97 199 ASN A N 1
ATOM 1621 C CA . ASN A 1 199 ? 12.158 -3.627 -30.109 1.00 48.97 199 ASN A CA 1
ATOM 1622 C C . ASN A 1 199 ? 13.240 -2.579 -29.819 1.00 48.97 199 ASN A C 1
ATOM 1624 O O . ASN A 1 199 ? 12.960 -1.393 -29.694 1.00 48.97 199 ASN A O 1
ATOM 1628 N N . ASN A 1 200 ? 14.507 -3.005 -29.821 1.00 48.44 200 ASN A N 1
ATOM 1629 C CA . ASN A 1 200 ? 15.675 -2.131 -29.617 1.00 48.44 200 ASN A CA 1
ATOM 1630 C C . ASN A 1 200 ? 15.859 -1.047 -30.706 1.00 48.44 200 ASN A C 1
ATOM 1632 O O . ASN A 1 200 ? 16.736 -0.199 -30.567 1.00 48.44 200 ASN A O 1
ATOM 1636 N N . ASN A 1 201 ? 15.071 -1.071 -31.788 1.00 45.06 201 ASN A N 1
ATOM 1637 C CA . ASN A 1 201 ? 15.361 -0.307 -33.003 1.00 45.06 201 ASN A CA 1
ATOM 1638 C C . ASN A 1 201 ? 14.636 1.041 -33.130 1.00 45.06 201 ASN A C 1
ATOM 1640 O O . ASN A 1 201 ? 15.033 1.819 -33.989 1.00 45.06 201 ASN A O 1
ATOM 1644 N N . ASN A 1 202 ? 13.640 1.368 -32.295 1.00 44.16 202 ASN A N 1
ATOM 1645 C CA . ASN A 1 202 ? 12.913 2.640 -32.409 1.00 44.16 202 ASN A CA 1
ATOM 1646 C C . ASN A 1 202 ? 12.711 3.335 -31.053 1.00 44.16 202 ASN A C 1
ATOM 1648 O O . ASN A 1 202 ? 11.640 3.322 -30.454 1.00 44.16 202 ASN A O 1
ATOM 1652 N N . ASN A 1 203 ? 13.745 4.062 -30.621 1.00 49.09 203 ASN A N 1
ATOM 1653 C CA . ASN A 1 203 ? 13.677 5.022 -29.509 1.00 49.09 203 ASN A CA 1
ATOM 1654 C C . ASN A 1 203 ? 12.709 6.204 -29.762 1.00 49.09 203 ASN A C 1
ATOM 1656 O O . ASN A 1 203 ? 12.458 6.991 -28.853 1.00 49.09 203 ASN A O 1
ATOM 1660 N N . ASN A 1 204 ? 12.160 6.358 -30.971 1.00 43.91 204 ASN A N 1
ATOM 1661 C CA . ASN A 1 204 ? 11.467 7.578 -31.399 1.00 43.91 204 ASN A CA 1
ATOM 1662 C C . ASN A 1 204 ? 10.103 7.819 -30.724 1.00 43.91 204 ASN A C 1
ATOM 1664 O O . ASN A 1 204 ? 9.710 8.967 -30.548 1.00 43.91 204 ASN A O 1
ATOM 1668 N N . ASN A 1 205 ? 9.401 6.774 -30.282 1.00 41.81 205 ASN A N 1
ATOM 1669 C CA . ASN A 1 205 ? 8.070 6.923 -29.679 1.00 41.81 205 ASN A CA 1
ATOM 1670 C C . ASN A 1 205 ? 8.115 7.143 -28.156 1.00 41.81 205 ASN A C 1
ATOM 1672 O O . ASN A 1 205 ? 7.411 8.008 -27.631 1.00 41.81 205 ASN A O 1
ATOM 1676 N N . MET A 1 206 ? 9.029 6.466 -27.445 1.00 46.22 206 MET A N 1
ATOM 1677 C CA . MET A 1 206 ? 9.374 6.817 -26.057 1.00 46.22 206 MET A CA 1
ATOM 1678 C C . MET A 1 206 ? 9.982 8.228 -25.990 1.00 46.22 206 MET A C 1
ATOM 1680 O O . MET A 1 206 ? 9.741 8.964 -25.030 1.00 46.22 206 MET A O 1
ATOM 1684 N N . ASN A 1 207 ? 10.664 8.641 -27.066 1.00 50.16 207 ASN A N 1
ATOM 1685 C CA . ASN A 1 207 ? 11.104 10.011 -27.266 1.00 50.16 207 ASN A CA 1
ATOM 1686 C C . ASN A 1 207 ? 9.966 11.018 -27.366 1.00 50.16 207 ASN A C 1
ATOM 1688 O O . ASN A 1 207 ? 10.275 12.144 -27.069 1.00 50.16 207 ASN A O 1
ATOM 1692 N N . ASN A 1 208 ? 8.704 10.715 -27.693 1.00 48.34 208 ASN A N 1
ATOM 1693 C CA . ASN A 1 208 ? 7.674 11.765 -27.834 1.00 48.34 208 ASN A CA 1
ATOM 1694 C C . ASN A 1 208 ? 7.112 12.254 -26.492 1.00 48.34 208 ASN A C 1
ATOM 1696 O O . ASN A 1 208 ? 6.951 13.452 -26.285 1.00 48.34 208 ASN A O 1
ATOM 1700 N N . VAL A 1 209 ? 6.836 11.345 -25.550 1.00 50.62 209 VAL A N 1
ATOM 1701 C CA . VAL A 1 209 ? 6.437 11.728 -24.180 1.00 50.62 209 VAL A CA 1
ATOM 1702 C C . VAL A 1 209 ? 7.636 12.316 -23.441 1.00 50.62 209 VAL A C 1
ATOM 1704 O O . VAL A 1 209 ? 7.506 13.327 -22.752 1.00 50.62 209 VAL A O 1
ATOM 1707 N N . LYS A 1 210 ? 8.816 11.717 -23.632 1.00 52.41 210 LYS A N 1
ATOM 1708 C CA . LYS A 1 210 ? 10.074 12.245 -23.110 1.00 52.41 210 LYS A CA 1
ATOM 1709 C C . LYS A 1 210 ? 10.395 13.623 -23.710 1.00 52.41 210 LYS A C 1
ATOM 1711 O O . LYS A 1 210 ? 10.606 14.533 -22.925 1.00 52.41 210 LYS A O 1
ATOM 1716 N N . HIS A 1 211 ? 10.286 13.823 -25.028 1.00 54.81 211 HIS A N 1
ATOM 1717 C CA . HIS A 1 211 ? 10.420 15.126 -25.704 1.00 54.81 211 HIS A CA 1
ATOM 1718 C C . HIS A 1 211 ? 9.401 16.103 -25.166 1.00 54.81 211 HIS A C 1
ATOM 1720 O O . HIS A 1 211 ? 9.764 17.218 -24.846 1.00 54.81 211 HIS A O 1
ATOM 1726 N N . PHE A 1 212 ? 8.133 15.712 -25.031 1.00 58.78 212 PHE A N 1
ATOM 1727 C CA . PHE A 1 212 ? 7.118 16.622 -24.518 1.00 58.78 212 PHE A CA 1
ATOM 1728 C C . PHE A 1 212 ? 7.508 17.148 -23.132 1.00 58.78 212 PHE A C 1
ATOM 1730 O O . PHE A 1 212 ? 7.405 18.349 -22.885 1.00 58.78 212 PHE A O 1
ATOM 1737 N N . PHE A 1 213 ? 8.006 16.274 -22.251 1.00 59.06 213 PHE A N 1
ATOM 1738 C CA . PHE A 1 213 ? 8.460 16.674 -20.921 1.00 59.06 213 PHE A CA 1
ATOM 1739 C C . PHE A 1 213 ? 9.848 17.351 -20.900 1.00 59.06 213 PHE A C 1
ATOM 1741 O O . PHE A 1 213 ? 10.098 18.151 -19.995 1.00 59.06 213 PHE A O 1
ATOM 1748 N N . GLU A 1 214 ? 10.732 17.067 -21.860 1.00 62.09 214 GLU A N 1
ATOM 1749 C CA . GLU A 1 214 ? 12.067 17.672 -22.011 1.00 62.09 214 GLU A CA 1
ATOM 1750 C C . GLU A 1 214 ? 12.012 19.050 -22.689 1.00 62.09 214 GLU A C 1
ATOM 1752 O O . GLU A 1 214 ? 12.624 19.996 -22.205 1.00 62.09 214 GLU A O 1
ATOM 1757 N N . GLU A 1 215 ? 11.227 19.216 -23.750 1.00 65.25 215 GLU A N 1
ATOM 1758 C CA . GLU A 1 215 ? 10.960 20.505 -24.398 1.00 65.25 215 GLU A CA 1
ATOM 1759 C C . GLU A 1 215 ? 10.163 21.432 -23.483 1.00 65.25 215 GLU A C 1
ATOM 1761 O O . GLU A 1 215 ? 10.413 22.635 -23.441 1.00 65.25 215 GLU A O 1
ATOM 1766 N N . ASN A 1 216 ? 9.235 20.876 -22.699 1.00 68.00 216 ASN A N 1
ATOM 1767 C CA . ASN A 1 216 ? 8.395 21.646 -21.787 1.00 68.00 216 ASN A CA 1
ATOM 1768 C C . ASN A 1 216 ? 8.775 21.411 -20.322 1.00 68.00 216 ASN A C 1
ATOM 1770 O O . ASN A 1 216 ? 7.893 21.297 -19.473 1.00 68.00 216 ASN A O 1
ATOM 1774 N N . THR A 1 217 ? 10.075 21.374 -19.999 1.00 66.94 217 THR A N 1
ATOM 1775 C CA . THR A 1 217 ? 10.581 21.155 -18.624 1.00 66.94 217 THR A CA 1
ATOM 1776 C C . THR A 1 217 ? 9.834 21.958 -17.555 1.00 66.94 217 THR A C 1
ATOM 1778 O O . THR A 1 217 ? 9.461 21.409 -16.517 1.00 66.94 217 THR A O 1
ATOM 1781 N N . ALA A 1 218 ? 9.548 23.239 -17.809 1.00 69.88 218 ALA A N 1
ATOM 1782 C CA . ALA A 1 218 ? 8.795 24.093 -16.890 1.00 69.88 218 ALA A CA 1
ATOM 1783 C C . ALA A 1 218 ? 7.362 23.583 -16.642 1.00 69.88 218 ALA A C 1
ATOM 1785 O O . ALA A 1 218 ? 6.907 23.555 -15.497 1.00 69.88 218 ALA A O 1
ATOM 1786 N N . LEU A 1 219 ? 6.665 23.132 -17.689 1.00 71.69 219 LEU A N 1
ATOM 1787 C CA . LEU A 1 219 ? 5.328 22.543 -17.596 1.00 71.69 219 LEU A CA 1
ATOM 1788 C C . LEU A 1 219 ? 5.372 21.187 -16.878 1.00 71.69 219 LEU A C 1
ATOM 1790 O O . LEU A 1 219 ? 4.518 20.920 -16.038 1.00 71.69 219 LEU A O 1
ATOM 1794 N N . SER A 1 220 ? 6.389 20.365 -17.137 1.00 66.12 220 SER A N 1
ATOM 1795 C CA . SER A 1 220 ? 6.632 19.080 -16.464 1.00 66.12 220 SER A CA 1
ATOM 1796 C C . SER A 1 220 ? 6.801 19.252 -14.957 1.00 66.12 220 SER A C 1
ATOM 1798 O O . SER A 1 220 ? 6.138 18.584 -14.161 1.00 66.12 220 SER A O 1
ATOM 1800 N N . ILE A 1 221 ? 7.654 20.200 -14.561 1.00 69.81 221 ILE A N 1
ATOM 1801 C CA . ILE A 1 221 ? 7.893 20.560 -13.160 1.00 69.81 221 ILE A CA 1
ATOM 1802 C C . ILE A 1 221 ? 6.608 21.111 -12.539 1.00 69.81 221 ILE A C 1
ATOM 1804 O O . ILE A 1 221 ? 6.246 20.731 -11.427 1.00 69.81 221 ILE A O 1
ATOM 1808 N N . PHE A 1 222 ? 5.876 21.960 -13.259 1.00 73.88 222 PHE A N 1
ATOM 1809 C CA . PHE A 1 222 ? 4.613 22.512 -12.782 1.00 73.88 222 PHE A CA 1
ATOM 1810 C C . PHE A 1 222 ? 3.541 21.431 -12.564 1.00 73.88 222 PHE A C 1
ATOM 1812 O O . PHE A 1 222 ? 2.902 21.400 -11.511 1.00 73.88 222 PHE A O 1
ATOM 1819 N N . LEU A 1 223 ? 3.384 20.492 -13.503 1.00 77.06 223 LEU A N 1
ATOM 1820 C CA . LEU A 1 223 ? 2.478 19.346 -13.376 1.00 77.06 223 LEU A CA 1
ATOM 1821 C C . LEU A 1 223 ? 2.866 18.442 -12.202 1.00 77.06 223 LEU A C 1
ATOM 1823 O O . LEU A 1 223 ? 1.993 17.999 -11.454 1.00 77.06 223 LEU A O 1
ATOM 1827 N N . LEU A 1 224 ? 4.165 18.213 -11.995 1.00 76.88 224 LEU A N 1
ATOM 1828 C CA . LEU A 1 224 ? 4.674 17.470 -10.845 1.00 76.88 224 LEU A CA 1
ATOM 1829 C C . LEU A 1 224 ? 4.334 18.179 -9.526 1.00 76.88 224 LEU A C 1
ATOM 1831 O O . LEU A 1 224 ? 3.836 17.541 -8.599 1.00 76.88 224 LEU A O 1
ATOM 1835 N N . ILE A 1 225 ? 4.549 19.495 -9.442 1.00 78.00 225 ILE A N 1
ATOM 1836 C CA . ILE A 1 225 ? 4.198 20.300 -8.262 1.00 78.00 225 ILE A CA 1
ATOM 1837 C C . ILE A 1 225 ? 2.693 20.222 -7.990 1.00 78.00 225 ILE A C 1
ATOM 1839 O O . ILE A 1 225 ? 2.293 20.041 -6.837 1.00 78.00 225 ILE A O 1
ATOM 1843 N N . ILE A 1 226 ? 1.851 20.303 -9.026 1.00 83.62 226 ILE A N 1
ATOM 1844 C CA . ILE A 1 226 ? 0.398 20.129 -8.893 1.00 83.62 226 ILE A CA 1
ATOM 1845 C C . ILE A 1 226 ? 0.074 18.735 -8.351 1.00 83.62 226 ILE A C 1
ATOM 1847 O O . ILE A 1 226 ? -0.684 18.623 -7.386 1.00 83.62 226 ILE A O 1
ATOM 1851 N N . ALA A 1 227 ? 0.659 17.678 -8.918 1.00 81.00 227 ALA A N 1
ATOM 1852 C CA . ALA A 1 227 ? 0.420 16.306 -8.479 1.00 81.00 227 ALA A CA 1
ATOM 1853 C C . ALA A 1 227 ? 0.832 16.096 -7.011 1.00 81.00 227 ALA A C 1
ATOM 1855 O O . ALA A 1 227 ? 0.054 15.558 -6.219 1.00 81.00 227 ALA A O 1
ATOM 1856 N N . LEU A 1 228 ? 2.010 16.589 -6.615 1.00 78.06 228 LEU A N 1
ATOM 1857 C CA . LEU A 1 228 ? 2.488 16.542 -5.231 1.00 78.06 228 LEU A CA 1
ATOM 1858 C C . LEU A 1 228 ? 1.573 17.334 -4.289 1.00 78.06 228 LEU A C 1
ATOM 1860 O O . LEU A 1 228 ? 1.213 16.845 -3.218 1.00 78.06 228 LEU A O 1
ATOM 1864 N N . THR A 1 229 ? 1.135 18.523 -4.704 1.00 82.12 229 THR A N 1
ATOM 1865 C CA . THR A 1 229 ? 0.218 19.367 -3.926 1.00 82.12 229 THR A CA 1
ATOM 1866 C C . THR A 1 229 ? -1.126 18.672 -3.719 1.00 82.12 229 THR A C 1
ATOM 1868 O O . THR A 1 229 ? -1.622 18.605 -2.594 1.00 82.12 229 THR A O 1
ATOM 1871 N N . LEU A 1 230 ? -1.700 18.083 -4.771 1.00 86.38 230 LEU A N 1
ATOM 1872 C CA . LEU A 1 230 ? -2.938 17.309 -4.682 1.00 86.38 230 LEU A CA 1
ATOM 1873 C C . LEU A 1 230 ? -2.783 16.085 -3.773 1.00 86.38 230 LEU A C 1
ATOM 1875 O O . LEU A 1 230 ? -3.696 15.777 -3.005 1.00 86.38 230 LEU A O 1
ATOM 1879 N N . LEU A 1 231 ? -1.630 15.414 -3.808 1.00 81.06 231 LEU A N 1
ATOM 1880 C CA . LEU A 1 231 ? -1.341 14.267 -2.947 1.00 81.06 231 LEU A CA 1
ATOM 1881 C C . LEU A 1 231 ? -1.259 14.691 -1.474 1.00 81.06 231 LEU A C 1
ATOM 1883 O O . LEU A 1 231 ? -1.855 14.038 -0.612 1.00 81.06 231 LEU A O 1
ATOM 1887 N N . ILE A 1 232 ? -0.609 15.823 -1.186 1.00 79.38 232 ILE A N 1
ATOM 1888 C CA . ILE A 1 232 ? -0.561 16.426 0.154 1.00 79.38 232 ILE A CA 1
ATOM 1889 C C . ILE A 1 232 ? -1.970 16.806 0.624 1.00 79.38 232 ILE A C 1
ATOM 1891 O O . ILE A 1 232 ? -2.346 16.468 1.747 1.00 79.38 232 ILE A O 1
ATOM 1895 N N . ILE A 1 233 ? -2.775 17.451 -0.226 1.00 85.00 233 ILE A N 1
ATOM 1896 C CA . ILE A 1 233 ? -4.167 17.819 0.084 1.00 85.00 233 ILE A CA 1
ATOM 1897 C C . ILE A 1 233 ? -4.998 16.569 0.397 1.00 85.00 233 ILE A C 1
ATOM 1899 O O . ILE A 1 233 ? -5.715 16.532 1.402 1.00 85.00 233 ILE A O 1
ATOM 1903 N N . TYR A 1 234 ? -4.877 15.525 -0.425 1.00 85.06 234 TYR A N 1
ATOM 1904 C CA . TYR A 1 234 ? -5.548 14.248 -0.212 1.00 85.06 234 TYR A CA 1
ATOM 1905 C C . TYR A 1 234 ? -5.161 13.629 1.140 1.00 85.06 234 TYR A C 1
ATOM 1907 O O . TYR A 1 234 ? -6.048 13.302 1.940 1.00 85.06 234 TYR A O 1
ATOM 1915 N N . ALA A 1 235 ? -3.858 13.513 1.417 1.00 78.12 235 ALA A N 1
ATOM 1916 C CA . ALA A 1 235 ? -3.332 12.927 2.646 1.00 78.12 235 ALA A CA 1
ATOM 1917 C C . ALA A 1 235 ? -3.752 13.732 3.884 1.00 78.12 235 ALA A C 1
ATOM 1919 O O . ALA A 1 235 ? -4.271 13.162 4.849 1.00 78.12 235 ALA A O 1
ATOM 1920 N N . TYR A 1 236 ? -3.608 15.058 3.838 1.00 79.38 236 TYR A N 1
ATOM 1921 C CA . TYR A 1 236 ? -4.026 15.957 4.909 1.00 79.38 236 TYR A CA 1
ATOM 1922 C C . TYR A 1 236 ? -5.523 15.827 5.198 1.00 79.38 236 TYR A C 1
ATOM 1924 O O . TYR A 1 236 ? -5.906 15.655 6.356 1.00 79.38 236 TYR A O 1
ATOM 1932 N N . GLY A 1 237 ? -6.373 15.837 4.165 1.00 81.25 237 GLY A N 1
ATOM 1933 C CA . GLY A 1 237 ? -7.819 15.679 4.321 1.00 81.25 237 GLY A CA 1
ATOM 1934 C C . GLY A 1 237 ? -8.187 14.362 5.011 1.00 81.25 237 GLY A C 1
ATOM 1935 O O . GLY A 1 237 ? -8.965 14.357 5.970 1.00 81.25 237 GLY A O 1
ATOM 1936 N N . ARG A 1 238 ? -7.572 13.240 4.603 1.00 79.81 238 ARG A N 1
ATOM 1937 C CA . ARG A 1 238 ? -7.799 11.925 5.233 1.00 79.81 238 ARG A CA 1
ATOM 1938 C C . ARG A 1 238 ? -7.293 11.861 6.672 1.00 79.81 238 ARG A C 1
ATOM 1940 O O . ARG A 1 238 ? -7.996 11.316 7.523 1.00 79.81 238 ARG A O 1
ATOM 1947 N N . ILE A 1 239 ? -6.132 12.441 6.975 1.00 73.00 239 ILE A N 1
ATOM 1948 C CA . ILE A 1 239 ? -5.59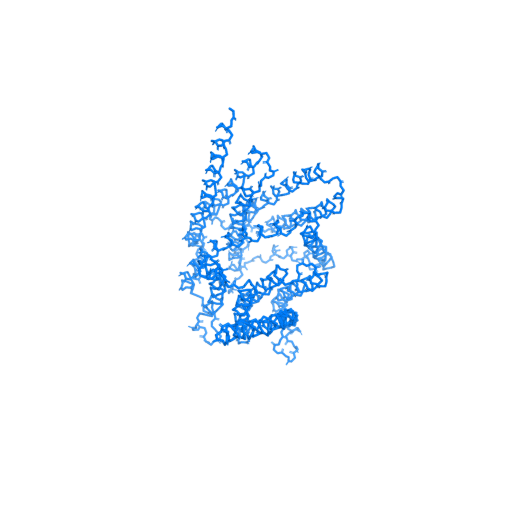8 12.501 8.344 1.00 73.00 239 ILE A CA 1
ATOM 1949 C C . ILE A 1 239 ? -6.480 13.395 9.229 1.00 73.00 239 ILE A C 1
ATOM 1951 O O . ILE A 1 239 ? -6.844 12.993 10.336 1.00 73.00 239 ILE A O 1
ATOM 1955 N N . SER A 1 240 ? -6.890 14.568 8.733 1.00 71.44 240 SER A N 1
ATOM 1956 C CA . SER A 1 240 ? -7.793 15.493 9.430 1.00 71.44 240 SER A CA 1
ATOM 1957 C C . SER A 1 240 ? -9.110 14.802 9.795 1.00 71.44 240 SER A C 1
ATOM 1959 O O . SER A 1 240 ? -9.535 14.842 10.954 1.00 71.44 240 SER A O 1
ATOM 1961 N N . MET A 1 241 ? -9.707 14.048 8.864 1.00 71.75 241 MET A N 1
ATOM 1962 C CA . MET A 1 241 ? -10.936 13.286 9.116 1.00 71.75 241 MET A CA 1
ATOM 1963 C C . MET A 1 241 ? -10.822 12.310 10.289 1.00 71.75 241 MET A C 1
ATOM 1965 O O . MET A 1 241 ? -11.774 12.176 11.057 1.00 71.75 241 MET A O 1
ATOM 1969 N N . LEU A 1 242 ? -9.673 11.655 10.482 1.00 69.44 242 LEU A N 1
ATOM 1970 C CA . LEU A 1 242 ? -9.470 10.741 11.614 1.00 69.44 242 LEU A CA 1
ATOM 1971 C C . LEU A 1 242 ? -9.558 11.456 12.972 1.00 69.44 242 LEU A C 1
ATOM 1973 O O . LEU A 1 242 ? -9.880 10.824 13.980 1.00 69.44 242 LEU A O 1
ATOM 1977 N N . THR A 1 243 ? -9.310 12.768 13.008 1.00 66.81 243 THR A N 1
ATOM 1978 C CA . THR A 1 243 ? -9.340 13.575 14.237 1.00 66.81 243 THR A CA 1
ATOM 1979 C C . THR A 1 243 ? -10.715 14.166 14.560 1.00 66.81 243 THR A C 1
ATOM 1981 O O . THR A 1 243 ? -10.993 14.423 15.733 1.00 66.81 243 THR A O 1
ATOM 1984 N N . LEU A 1 244 ? -11.578 14.326 13.548 1.00 67.56 244 LEU A N 1
ATOM 1985 C CA . LEU A 1 244 ? -12.866 15.034 13.621 1.00 67.56 244 LEU A CA 1
ATOM 1986 C C . LEU A 1 244 ? -14.084 14.121 13.873 1.00 67.56 244 LEU A C 1
ATOM 1988 O O . LEU A 1 244 ? -15.209 14.610 13.959 1.00 67.56 244 LEU A O 1
ATOM 1992 N N . ILE A 1 245 ? -13.892 12.802 13.988 1.00 65.62 245 ILE A N 1
ATOM 1993 C CA . ILE A 1 245 ? -14.988 11.840 14.192 1.00 65.62 245 ILE A CA 1
ATOM 1994 C C . ILE A 1 245 ? -15.437 11.816 15.675 1.00 65.62 245 ILE A C 1
ATOM 1996 O O . ILE A 1 245 ? -14.610 11.575 16.560 1.00 65.62 245 ILE A O 1
ATOM 2000 N N . PRO A 1 246 ? -16.736 11.995 15.990 1.00 55.47 246 PRO A N 1
ATOM 2001 C CA . PRO A 1 246 ? -17.259 11.762 17.338 1.00 55.47 246 PRO A CA 1
ATOM 2002 C C . PRO A 1 246 ? -17.102 10.280 17.723 1.00 55.47 246 PRO A C 1
ATOM 2004 O O . PRO A 1 246 ? -17.257 9.396 16.884 1.00 55.47 246 PRO A O 1
ATOM 2007 N N . ASN A 1 247 ? -16.736 9.987 18.976 1.00 58.72 247 ASN A N 1
ATOM 2008 C CA . ASN A 1 247 ? -16.318 8.646 19.435 1.00 58.72 247 ASN A CA 1
ATOM 2009 C C . ASN A 1 247 ? -15.106 8.059 18.674 1.00 58.72 247 ASN A C 1
ATOM 2011 O O . ASN A 1 247 ? -14.940 6.839 18.573 1.00 58.72 247 ASN A O 1
ATOM 2015 N N . ARG A 1 248 ? -14.199 8.929 18.192 1.00 68.06 248 ARG A N 1
ATOM 2016 C CA . ARG A 1 248 ? -12.950 8.573 17.482 1.00 68.06 248 ARG A CA 1
ATOM 2017 C C . ARG A 1 248 ? -12.183 7.403 18.087 1.00 68.06 248 ARG A C 1
ATOM 2019 O O . ARG A 1 248 ? -11.612 6.615 17.348 1.00 68.06 248 ARG A O 1
ATOM 2026 N N . LYS A 1 249 ? -12.140 7.275 19.416 1.00 66.00 249 LYS A N 1
ATOM 2027 C CA . LYS A 1 249 ? -11.319 6.262 20.093 1.00 66.00 249 LYS A CA 1
ATOM 2028 C C . LYS A 1 249 ? -11.768 4.846 19.729 1.00 66.00 249 LYS A C 1
ATOM 2030 O O . LYS A 1 249 ? -10.927 4.020 19.376 1.00 66.00 249 LYS A O 1
ATOM 2035 N N . ASP A 1 250 ? -13.072 4.590 19.758 1.00 67.94 250 ASP A N 1
ATOM 2036 C CA . ASP A 1 250 ? -13.633 3.271 19.455 1.00 67.94 250 ASP A CA 1
ATOM 2037 C C . ASP A 1 250 ? -13.655 3.007 17.953 1.00 67.94 250 ASP A C 1
ATOM 2039 O O . ASP A 1 250 ? -13.350 1.897 17.506 1.00 6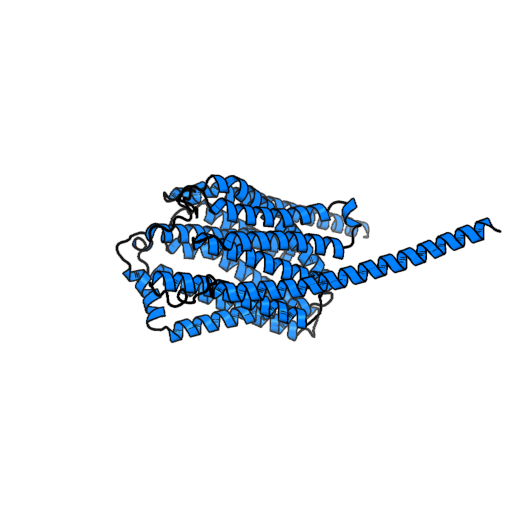7.94 250 ASP A O 1
ATOM 2043 N N . TYR A 1 251 ? -13.907 4.051 17.162 1.00 71.50 251 TYR A N 1
ATOM 2044 C CA . TYR A 1 251 ? -13.808 3.988 15.710 1.00 71.50 251 TYR A CA 1
ATOM 2045 C C . TYR A 1 251 ? -12.387 3.629 15.244 1.00 71.50 251 TYR A C 1
ATOM 2047 O O . TYR A 1 251 ? -12.210 2.670 14.492 1.00 71.50 251 TYR A O 1
ATOM 2055 N N . LEU A 1 252 ? -11.366 4.344 15.728 1.00 70.25 252 LEU A N 1
ATOM 2056 C CA . LEU A 1 252 ? -9.959 4.110 15.389 1.00 70.25 252 LEU A CA 1
ATOM 2057 C C . LEU A 1 252 ? -9.483 2.744 15.883 1.00 70.25 252 LEU A C 1
ATOM 2059 O O . LEU A 1 252 ? -8.789 2.044 15.153 1.00 70.25 252 LEU A O 1
ATOM 2063 N N . LYS A 1 253 ? -9.893 2.326 17.087 1.00 72.81 253 LYS A N 1
ATOM 2064 C CA . LYS A 1 253 ? -9.585 0.989 17.614 1.00 72.81 253 LYS A CA 1
ATOM 2065 C C . LYS A 1 253 ? -10.183 -0.111 16.735 1.00 72.81 253 LYS A C 1
ATOM 2067 O O . LYS A 1 253 ? -9.502 -1.088 16.432 1.00 72.81 253 LYS A O 1
ATOM 2072 N N . THR A 1 254 ? -11.431 0.050 16.300 1.00 74.88 254 THR A N 1
ATOM 2073 C CA . THR A 1 254 ? -12.109 -0.913 15.419 1.00 74.88 254 THR A CA 1
ATOM 2074 C C . THR A 1 254 ? -11.460 -0.949 14.038 1.00 74.88 254 THR A C 1
ATOM 2076 O O . THR A 1 254 ? -11.193 -2.026 13.511 1.00 74.88 254 THR A O 1
ATOM 2079 N N . LEU A 1 255 ? -11.147 0.219 13.473 1.00 76.06 255 LEU A N 1
ATOM 2080 C CA . LEU A 1 255 ? -10.447 0.344 12.197 1.00 76.06 255 LEU A CA 1
ATOM 2081 C C . LEU A 1 255 ? -9.071 -0.326 12.248 1.00 76.06 255 LEU A C 1
ATOM 2083 O O . LEU A 1 255 ? -8.754 -1.126 11.374 1.00 76.06 255 LEU A O 1
ATOM 2087 N N . PHE A 1 256 ? -8.300 -0.069 13.304 1.00 73.25 256 PHE A N 1
ATOM 2088 C CA . PHE A 1 256 ? -6.995 -0.686 13.511 1.00 73.25 256 PHE A CA 1
ATOM 2089 C C . PHE A 1 256 ? -7.092 -2.202 13.684 1.00 73.25 256 PHE A C 1
ATOM 2091 O O . PHE A 1 256 ? -6.337 -2.932 13.056 1.00 73.25 256 PHE A O 1
ATOM 2098 N N . ASN A 1 257 ? -8.036 -2.701 14.484 1.00 75.62 257 ASN A N 1
ATOM 2099 C CA . ASN A 1 257 ? -8.223 -4.144 14.657 1.00 75.62 257 ASN A CA 1
ATOM 2100 C C . ASN A 1 257 ? -8.628 -4.836 13.350 1.00 75.62 257 ASN A C 1
ATOM 2102 O O . ASN A 1 257 ? -8.177 -5.954 13.082 1.00 75.62 257 ASN A O 1
ATOM 2106 N N . ASN A 1 258 ? -9.454 -4.171 12.538 1.00 80.62 258 ASN A N 1
ATOM 2107 C CA . ASN A 1 258 ? -9.851 -4.681 11.235 1.00 80.62 258 ASN A CA 1
ATOM 2108 C C . ASN A 1 258 ? -8.666 -4.716 10.267 1.00 80.62 258 ASN A C 1
ATOM 2110 O O . ASN A 1 258 ? -8.405 -5.764 9.685 1.00 80.62 258 ASN A O 1
ATOM 2114 N N . ALA A 1 259 ? -7.924 -3.610 10.156 1.00 80.38 259 ALA A N 1
ATOM 2115 C CA . ALA A 1 259 ? -6.722 -3.518 9.332 1.00 80.38 259 ALA A CA 1
ATOM 2116 C C . ALA A 1 259 ? -5.661 -4.532 9.775 1.00 80.38 259 ALA A C 1
ATOM 2118 O O . ALA A 1 259 ? -5.158 -5.286 8.957 1.00 80.38 259 ALA A O 1
ATOM 2119 N N . LYS A 1 260 ? -5.392 -4.639 11.081 1.00 76.62 260 LYS A N 1
ATOM 2120 C CA . LYS A 1 260 ? -4.448 -5.611 11.646 1.00 76.62 260 LYS A CA 1
ATOM 2121 C C . LYS A 1 260 ? -4.834 -7.045 11.294 1.00 76.62 260 LYS A C 1
ATOM 2123 O O . LYS A 1 260 ? -3.988 -7.806 10.851 1.00 76.62 260 LYS A O 1
ATOM 2128 N N . THR A 1 261 ? -6.097 -7.423 11.495 1.00 77.88 261 THR A N 1
ATOM 2129 C CA . THR A 1 261 ? -6.558 -8.791 11.202 1.00 77.88 261 THR A CA 1
ATOM 2130 C C . THR A 1 261 ? -6.427 -9.118 9.719 1.00 77.88 261 THR A C 1
ATOM 2132 O O . THR A 1 261 ? -5.978 -10.204 9.373 1.00 77.88 261 THR A O 1
ATOM 2135 N N . PHE A 1 262 ? -6.785 -8.168 8.861 1.00 82.06 262 PHE A N 1
ATOM 2136 C CA . PHE A 1 262 ? -6.715 -8.329 7.417 1.00 82.06 262 PHE A CA 1
ATOM 2137 C C . PHE A 1 262 ? -5.268 -8.370 6.895 1.00 82.06 262 PHE A C 1
ATOM 2139 O O . PHE A 1 262 ? -4.921 -9.228 6.082 1.00 82.06 262 PHE A O 1
ATOM 2146 N N . ASN A 1 263 ? -4.403 -7.498 7.419 1.00 80.75 263 ASN A N 1
ATOM 2147 C CA . ASN A 1 263 ? -2.983 -7.449 7.081 1.00 80.75 263 ASN A CA 1
ATOM 2148 C C . ASN A 1 263 ? -2.255 -8.720 7.508 1.00 80.75 263 ASN A C 1
ATOM 2150 O O . ASN A 1 263 ? -1.413 -9.186 6.762 1.00 80.75 263 ASN A O 1
ATOM 2154 N N . ILE A 1 264 ? -2.585 -9.311 8.664 1.00 81.06 264 ILE A N 1
ATOM 2155 C CA . ILE A 1 264 ? -1.976 -10.585 9.080 1.00 81.06 264 ILE A CA 1
ATOM 2156 C C . ILE A 1 264 ? -2.248 -11.671 8.032 1.00 81.06 264 ILE A C 1
ATOM 2158 O O . ILE A 1 264 ? -1.311 -12.322 7.599 1.00 81.06 264 ILE A O 1
ATOM 2162 N N . VAL A 1 265 ? -3.501 -11.838 7.591 1.00 84.62 265 VAL A N 1
ATOM 2163 C CA . VAL A 1 265 ? -3.857 -12.889 6.618 1.00 84.62 265 VAL A CA 1
ATOM 2164 C C . VAL A 1 265 ? -3.178 -12.656 5.270 1.00 84.62 265 VAL A C 1
ATOM 2166 O O . VAL A 1 265 ? -2.547 -13.564 4.741 1.00 84.62 265 VAL A O 1
ATOM 2169 N N . SER A 1 266 ? -3.283 -11.442 4.726 1.00 86.88 266 SER A N 1
ATOM 2170 C CA . SER A 1 266 ? -2.671 -11.111 3.433 1.00 86.88 266 SER A CA 1
ATOM 2171 C C . SER A 1 266 ? -1.144 -11.214 3.481 1.00 86.88 266 SER A C 1
ATOM 2173 O O . SER A 1 266 ? -0.570 -11.916 2.653 1.00 86.88 266 SER A O 1
ATOM 2175 N N . LEU A 1 267 ? -0.485 -10.610 4.477 1.00 84.00 267 LEU A N 1
ATOM 2176 C CA . LEU A 1 267 ? 0.973 -10.681 4.622 1.00 84.00 267 LEU A CA 1
ATOM 2177 C C . LEU A 1 267 ? 1.471 -12.109 4.831 1.00 84.00 267 LEU A C 1
ATOM 2179 O O . LEU A 1 267 ? 2.516 -12.437 4.293 1.00 84.00 267 LEU A O 1
ATOM 2183 N N . SER A 1 268 ? 0.750 -12.972 5.555 1.00 83.75 268 SER A N 1
ATOM 2184 C CA . SER A 1 268 ? 1.149 -14.380 5.690 1.00 83.75 268 SER A CA 1
ATOM 2185 C C . SER A 1 268 ? 1.184 -15.106 4.344 1.00 83.75 268 SER A C 1
ATOM 2187 O O . SER A 1 268 ? 2.102 -15.886 4.109 1.00 83.75 268 SER A O 1
ATOM 2189 N N . ILE A 1 269 ? 0.226 -14.834 3.451 1.00 87.94 269 ILE A N 1
ATOM 2190 C CA . ILE A 1 269 ? 0.189 -15.443 2.114 1.00 87.94 269 ILE A CA 1
ATOM 2191 C C . ILE A 1 269 ? 1.330 -14.900 1.247 1.00 87.94 269 ILE A C 1
ATOM 2193 O O . ILE A 1 269 ? 2.062 -15.684 0.649 1.00 87.94 269 ILE A O 1
ATOM 2197 N N . PHE A 1 270 ? 1.526 -13.577 1.224 1.00 85.69 270 PHE A N 1
ATOM 2198 C CA . PHE A 1 270 ? 2.645 -12.961 0.503 1.00 85.69 270 PHE A CA 1
ATOM 2199 C C . PHE A 1 270 ? 4.001 -13.438 1.031 1.00 85.69 270 PHE A C 1
ATOM 2201 O O . PHE A 1 270 ? 4.890 -13.713 0.237 1.00 85.69 270 PHE A O 1
ATOM 2208 N N . MET A 1 271 ? 4.154 -13.582 2.349 1.00 84.31 271 MET A N 1
ATOM 2209 C CA . MET A 1 271 ? 5.376 -14.082 2.979 1.00 84.31 271 MET A CA 1
ATOM 2210 C C . MET A 1 271 ? 5.656 -15.529 2.574 1.00 84.31 271 MET A C 1
ATOM 2212 O O . MET A 1 271 ? 6.783 -15.838 2.206 1.00 84.31 271 MET A O 1
ATOM 2216 N N . ALA A 1 272 ? 4.642 -16.402 2.612 1.00 84.38 272 ALA A N 1
ATOM 2217 C CA . ALA A 1 272 ? 4.782 -17.787 2.170 1.00 84.38 272 ALA A CA 1
ATOM 2218 C C . ALA A 1 272 ? 5.189 -17.853 0.692 1.00 84.38 272 ALA A C 1
ATOM 2220 O O . ALA A 1 272 ? 6.137 -18.552 0.347 1.00 84.38 272 ALA A O 1
ATOM 2221 N N . TRP A 1 273 ? 4.526 -17.072 -0.163 1.00 86.06 273 TRP A N 1
ATOM 2222 C CA . TRP A 1 273 ? 4.867 -16.996 -1.578 1.00 86.06 273 TRP A CA 1
ATOM 2223 C C . TRP A 1 273 ? 6.290 -16.467 -1.812 1.00 86.06 273 TRP A C 1
ATOM 2225 O O . TRP A 1 273 ? 7.058 -17.122 -2.511 1.00 86.06 273 TRP A O 1
ATOM 2235 N N . MET A 1 274 ? 6.670 -15.338 -1.201 1.00 82.88 274 MET A N 1
ATOM 2236 C CA . MET A 1 274 ? 8.014 -14.759 -1.334 1.00 82.88 274 MET A CA 1
ATOM 2237 C C . MET A 1 274 ? 9.091 -15.738 -0.871 1.00 82.88 274 MET A C 1
ATOM 2239 O O . MET A 1 274 ? 10.083 -15.916 -1.565 1.00 82.88 274 MET A O 1
ATOM 2243 N N . PHE A 1 275 ? 8.891 -16.392 0.275 1.00 82.62 275 PHE A N 1
ATOM 2244 C CA . PHE A 1 275 ? 9.854 -17.346 0.821 1.00 82.62 275 PHE A CA 1
ATOM 2245 C C . PHE A 1 275 ? 10.038 -18.576 -0.077 1.00 82.62 275 PHE A C 1
ATOM 2247 O O . PHE A 1 275 ? 11.153 -19.057 -0.236 1.00 82.62 275 PHE A O 1
ATOM 2254 N N . ILE A 1 276 ? 8.960 -19.075 -0.688 1.00 83.31 276 ILE A N 1
ATOM 2255 C CA . ILE A 1 276 ? 9.034 -20.208 -1.622 1.00 83.31 276 ILE A CA 1
ATOM 2256 C C . ILE A 1 276 ? 9.728 -19.791 -2.928 1.00 83.31 276 ILE A C 1
ATOM 2258 O O . ILE A 1 276 ? 10.576 -20.519 -3.433 1.00 83.31 276 ILE A O 1
ATOM 2262 N N . ASN A 1 277 ? 9.394 -18.614 -3.466 1.00 78.19 277 ASN A N 1
ATOM 2263 C CA . ASN A 1 277 ? 9.814 -18.205 -4.810 1.00 78.19 277 ASN A CA 1
ATOM 2264 C C . ASN A 1 277 ? 11.143 -17.436 -4.852 1.00 78.19 277 ASN A C 1
ATOM 2266 O O . ASN A 1 277 ? 11.739 -17.334 -5.919 1.00 78.19 277 ASN A O 1
ATOM 2270 N N . MET A 1 278 ? 11.659 -16.926 -3.727 1.00 78.38 278 MET A N 1
ATOM 2271 C CA . MET A 1 278 ? 12.930 -16.180 -3.710 1.00 78.38 278 MET A CA 1
ATOM 2272 C C . MET A 1 278 ? 14.124 -17.001 -4.217 1.00 78.38 278 MET A C 1
ATOM 2274 O O . MET A 1 278 ? 15.054 -16.434 -4.782 1.00 78.38 278 MET A O 1
ATOM 2278 N N . PHE A 1 279 ? 14.083 -18.328 -4.056 1.00 76.19 279 PHE A N 1
ATOM 2279 C CA . PHE A 1 279 ? 15.122 -19.244 -4.538 1.00 76.19 279 PHE A CA 1
ATOM 2280 C C . PHE A 1 279 ? 14.975 -19.611 -6.022 1.00 76.19 279 PHE A C 1
ATOM 2282 O O . PHE A 1 279 ? 15.904 -20.162 -6.606 1.00 76.19 279 PHE A O 1
ATOM 2289 N N . LEU A 1 280 ? 13.819 -19.321 -6.630 1.00 72.62 280 LEU A N 1
ATOM 2290 C CA . LEU A 1 280 ? 13.549 -19.577 -8.049 1.00 72.62 280 LEU A CA 1
ATOM 2291 C C . LEU A 1 280 ? 14.015 -18.421 -8.945 1.00 72.62 280 LEU A C 1
ATOM 2293 O O . LEU A 1 280 ? 14.198 -18.605 -10.146 1.00 72.62 280 LEU A O 1
ATOM 2297 N N . ILE A 1 281 ? 14.229 -17.240 -8.362 1.00 69.38 281 ILE A N 1
ATOM 2298 C CA . ILE A 1 281 ? 14.805 -16.085 -9.049 1.00 69.38 281 ILE A CA 1
ATOM 2299 C C . ILE A 1 281 ? 16.312 -16.329 -9.185 1.00 69.38 281 ILE A C 1
ATOM 2301 O O . ILE A 1 281 ? 17.029 -16.396 -8.186 1.00 69.38 281 ILE A O 1
ATOM 2305 N N . GLN A 1 282 ? 16.789 -16.492 -10.418 1.00 60.09 282 GLN A N 1
ATOM 2306 C CA . GLN A 1 282 ? 18.202 -16.715 -10.738 1.00 60.09 282 GLN A CA 1
ATOM 2307 C C . GLN A 1 282 ? 18.819 -15.459 -11.350 1.00 60.09 282 GLN A C 1
ATOM 2309 O O . GLN A 1 282 ? 19.214 -15.448 -12.514 1.00 60.09 282 GLN A O 1
ATOM 2314 N N . THR A 1 283 ? 18.905 -14.394 -10.564 1.00 60.38 283 THR A N 1
ATOM 2315 C CA . THR A 1 283 ? 19.546 -13.152 -10.991 1.00 60.38 283 THR A CA 1
ATOM 2316 C C . THR A 1 283 ? 20.972 -13.087 -10.420 1.00 60.38 283 THR A C 1
ATOM 2318 O O . THR A 1 283 ? 21.236 -13.433 -9.262 1.00 60.38 283 THR A O 1
ATOM 2321 N N . LYS A 1 284 ? 21.949 -12.768 -11.279 1.00 57.44 284 LYS A N 1
ATOM 2322 C CA . LYS A 1 284 ? 23.376 -12.686 -10.919 1.00 57.44 284 LYS A CA 1
ATOM 2323 C C . LYS A 1 284 ? 23.698 -11.274 -10.428 1.00 57.44 284 LYS A C 1
ATOM 2325 O O . LYS A 1 284 ? 24.396 -10.530 -11.108 1.00 57.44 284 LYS A O 1
ATOM 2330 N N . ASP A 1 285 ? 23.221 -10.934 -9.234 1.00 57.69 285 ASP A N 1
ATOM 2331 C CA . ASP A 1 285 ? 23.157 -9.526 -8.787 1.00 57.69 285 ASP A CA 1
ATOM 2332 C C . ASP A 1 285 ? 24.169 -9.191 -7.671 1.00 57.69 285 ASP A C 1
ATOM 2334 O O . ASP A 1 285 ? 24.080 -8.165 -6.998 1.00 57.69 285 ASP A O 1
ATOM 2338 N N . GLY A 1 286 ? 25.116 -10.098 -7.418 1.00 49.25 286 GLY A N 1
ATOM 2339 C CA . GLY A 1 286 ? 26.070 -10.042 -6.308 1.00 49.25 286 GLY A CA 1
ATOM 2340 C C . GLY A 1 286 ? 27.127 -8.942 -6.412 1.00 49.25 286 GLY A C 1
ATOM 2341 O O . GLY A 1 286 ? 27.759 -8.769 -7.451 1.00 49.25 286 GLY A O 1
ATOM 2342 N N . ILE A 1 287 ? 27.404 -8.291 -5.276 1.00 43.31 287 ILE A N 1
ATOM 2343 C CA . ILE A 1 287 ? 28.436 -7.246 -5.102 1.00 43.31 287 ILE A CA 1
ATOM 2344 C C . ILE A 1 287 ? 29.861 -7.802 -5.300 1.00 43.31 287 ILE A C 1
ATOM 2346 O O . ILE A 1 287 ? 30.763 -7.084 -5.726 1.00 43.31 287 ILE A O 1
ATOM 2350 N N . LEU A 1 288 ? 30.069 -9.094 -5.029 1.00 39.41 288 LEU A N 1
ATOM 2351 C CA . LEU A 1 288 ? 31.338 -9.796 -5.220 1.00 39.41 288 LEU A CA 1
ATOM 2352 C C . LEU A 1 288 ? 31.198 -10.786 -6.387 1.00 39.41 288 LEU A C 1
ATOM 2354 O O . LEU A 1 288 ? 30.669 -11.887 -6.245 1.00 39.41 288 LEU A O 1
ATOM 2358 N N . ASN A 1 289 ? 31.694 -10.387 -7.559 1.00 43.94 289 ASN A N 1
ATOM 2359 C CA . ASN A 1 289 ? 31.914 -11.251 -8.724 1.00 43.94 289 ASN A CA 1
ATOM 2360 C C . ASN A 1 289 ? 30.686 -11.960 -9.334 1.00 43.94 289 ASN A C 1
ATOM 2362 O O . ASN A 1 289 ? 30.833 -13.118 -9.711 1.00 43.94 289 ASN A O 1
ATOM 2366 N N . TYR A 1 290 ? 29.507 -11.334 -9.489 1.00 53.03 290 TYR A N 1
ATOM 2367 C CA . TYR A 1 290 ? 28.365 -11.932 -10.232 1.00 53.03 290 TYR A CA 1
ATOM 2368 C C . TYR A 1 290 ? 27.995 -13.378 -9.801 1.00 53.03 290 TYR A C 1
ATOM 2370 O O . TYR A 1 290 ? 27.398 -14.137 -10.571 1.00 53.03 290 TYR A O 1
ATOM 2378 N N . ARG A 1 291 ? 28.410 -13.803 -8.597 1.00 51.72 291 ARG A N 1
ATOM 2379 C CA . ARG A 1 291 ? 28.391 -15.207 -8.152 1.00 51.72 291 ARG A CA 1
ATOM 2380 C C . ARG A 1 291 ? 27.358 -15.471 -7.067 1.00 51.72 291 ARG A C 1
ATOM 2382 O O . ARG A 1 291 ? 26.928 -16.612 -6.946 1.00 51.72 291 ARG A O 1
ATOM 2389 N N . GLU A 1 292 ? 26.934 -14.447 -6.328 1.00 58.06 292 GLU A N 1
ATOM 2390 C CA . GLU A 1 292 ? 25.941 -14.592 -5.262 1.00 58.06 292 GLU A CA 1
ATOM 2391 C C . GLU A 1 292 ? 24.642 -13.831 -5.579 1.00 58.06 292 GLU A C 1
ATOM 2393 O O . GLU A 1 292 ? 24.699 -12.682 -6.017 1.00 58.06 292 GLU A O 1
ATOM 2398 N N . PRO A 1 293 ? 23.466 -14.441 -5.370 1.00 62.66 293 PRO A N 1
ATOM 2399 C CA . PRO A 1 293 ? 22.169 -13.803 -5.591 1.00 62.66 293 PRO A CA 1
ATOM 2400 C C . PRO A 1 293 ? 21.895 -12.707 -4.543 1.00 62.66 293 PRO A C 1
ATOM 2402 O O . PRO A 1 293 ? 21.372 -12.979 -3.459 1.00 62.66 293 PRO A O 1
ATOM 2405 N N . ALA A 1 294 ? 22.241 -11.449 -4.843 1.00 66.38 294 ALA A N 1
ATOM 2406 C CA . ALA A 1 294 ? 22.041 -10.331 -3.911 1.00 66.38 294 ALA A CA 1
ATOM 2407 C C . ALA A 1 294 ? 20.566 -10.077 -3.565 1.00 66.38 294 ALA A C 1
ATOM 2409 O O . ALA A 1 294 ? 20.263 -9.498 -2.514 1.00 66.38 294 ALA A O 1
ATOM 2410 N N . HIS A 1 295 ? 19.639 -10.551 -4.403 1.00 72.81 295 HIS A N 1
ATOM 2411 C CA . HIS A 1 295 ? 18.210 -10.438 -4.151 1.00 72.81 295 HIS A CA 1
ATOM 2412 C C . HIS A 1 295 ? 17.729 -11.191 -2.924 1.00 72.81 295 HIS A C 1
ATOM 2414 O O . HIS A 1 295 ? 16.762 -10.777 -2.282 1.00 72.81 295 HIS A O 1
ATOM 2420 N N . ILE A 1 296 ? 18.448 -12.244 -2.536 1.00 74.75 296 ILE A N 1
ATOM 2421 C CA . ILE A 1 296 ? 18.165 -12.996 -1.318 1.00 74.75 296 ILE A CA 1
ATOM 2422 C C . ILE A 1 296 ? 18.254 -12.085 -0.090 1.00 74.75 296 ILE A C 1
ATOM 2424 O O . ILE A 1 296 ? 17.411 -12.192 0.798 1.00 74.75 296 ILE A O 1
ATOM 2428 N N . TYR A 1 297 ? 19.203 -11.144 -0.037 1.00 73.25 297 TYR A N 1
ATOM 2429 C CA . TYR A 1 297 ? 19.380 -10.282 1.135 1.00 73.25 297 TYR A CA 1
ATOM 2430 C C . TYR A 1 297 ? 18.209 -9.320 1.345 1.00 73.25 297 TYR A C 1
ATOM 2432 O O . TYR A 1 297 ? 17.689 -9.219 2.462 1.00 73.25 297 TYR A O 1
ATOM 2440 N N . TRP A 1 298 ? 17.748 -8.633 0.293 1.00 74.25 298 TRP A N 1
ATOM 2441 C CA . TRP A 1 298 ? 16.582 -7.759 0.432 1.00 74.25 298 TRP A CA 1
ATOM 2442 C C . TRP A 1 298 ? 15.294 -8.567 0.608 1.00 74.25 298 TRP A C 1
ATOM 2444 O O . TRP A 1 298 ? 14.458 -8.187 1.430 1.00 74.25 298 TRP A O 1
ATOM 2454 N N . ALA A 1 299 ? 15.147 -9.716 -0.062 1.00 77.44 299 ALA A N 1
ATOM 2455 C CA . ALA A 1 299 ? 13.986 -10.590 0.102 1.00 77.44 299 ALA A CA 1
ATOM 2456 C C . ALA A 1 299 ? 13.873 -11.121 1.539 1.00 77.44 299 ALA A C 1
ATOM 2458 O O . ALA A 1 299 ? 12.793 -11.058 2.128 1.00 77.44 299 ALA A O 1
ATOM 2459 N N . LEU A 1 300 ? 14.984 -11.555 2.146 1.00 77.00 300 LEU A N 1
ATOM 2460 C CA . LEU A 1 300 ? 15.031 -11.965 3.552 1.00 77.00 300 LEU A CA 1
ATOM 2461 C C . LEU A 1 300 ? 14.688 -10.815 4.502 1.00 77.00 300 LEU A C 1
ATOM 2463 O O . LEU A 1 300 ? 13.976 -11.047 5.478 1.00 77.00 300 LEU A O 1
ATOM 2467 N N . SER A 1 301 ? 15.125 -9.583 4.218 1.00 76.50 301 SER A N 1
ATOM 2468 C CA . SER A 1 301 ? 14.727 -8.416 5.019 1.00 76.50 301 SER A CA 1
ATOM 2469 C C . SER A 1 301 ? 13.208 -8.193 4.975 1.00 76.50 301 SER A C 1
ATOM 2471 O O . SER A 1 301 ? 12.564 -8.070 6.021 1.00 76.50 301 SER A O 1
ATOM 2473 N N . PHE A 1 302 ? 12.595 -8.243 3.786 1.00 76.62 302 PHE A N 1
ATOM 2474 C CA . PHE A 1 302 ? 11.139 -8.120 3.636 1.00 76.62 302 PHE A CA 1
ATOM 2475 C C . PHE A 1 302 ? 10.367 -9.273 4.290 1.00 76.62 302 PHE A C 1
ATOM 2477 O O . PHE A 1 302 ? 9.348 -9.037 4.945 1.00 76.62 302 PHE A O 1
ATOM 2484 N N . VAL A 1 303 ? 10.850 -10.512 4.160 1.00 81.94 303 VAL A N 1
ATOM 2485 C CA . VAL A 1 303 ? 10.266 -11.683 4.831 1.00 81.94 303 VAL A CA 1
ATOM 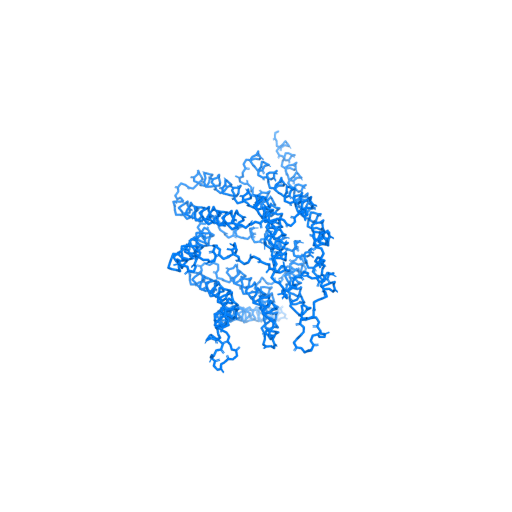2486 C C . VAL A 1 303 ? 10.379 -11.537 6.348 1.00 81.94 303 VAL A C 1
ATOM 2488 O O . VAL A 1 303 ? 9.384 -11.720 7.048 1.00 81.94 303 VAL A O 1
ATOM 2491 N N . GLY A 1 304 ? 11.542 -11.138 6.867 1.00 79.44 304 GLY A N 1
ATOM 2492 C CA . GLY A 1 304 ? 11.746 -10.857 8.289 1.00 79.44 304 GLY A CA 1
ATOM 2493 C C . GLY A 1 304 ? 10.798 -9.772 8.800 1.00 79.44 304 GLY A C 1
ATOM 2494 O O . GLY A 1 304 ? 10.191 -9.918 9.864 1.00 79.44 304 GLY A O 1
ATOM 2495 N N . PHE A 1 305 ? 10.587 -8.723 8.004 1.00 77.06 305 PHE A N 1
ATOM 2496 C CA . PHE A 1 305 ? 9.644 -7.649 8.306 1.00 77.06 305 PHE A CA 1
ATOM 2497 C C . PHE A 1 305 ? 8.203 -8.150 8.402 1.00 77.06 305 PHE A C 1
ATOM 2499 O O . PHE A 1 305 ? 7.508 -7.892 9.393 1.00 77.06 305 PHE A O 1
ATOM 2506 N N . ALA A 1 306 ? 7.760 -8.917 7.406 1.00 78.94 306 ALA A N 1
ATOM 2507 C CA . ALA A 1 306 ? 6.443 -9.539 7.411 1.00 78.94 306 ALA A CA 1
ATOM 2508 C C . ALA A 1 306 ? 6.275 -10.485 8.612 1.00 78.94 306 ALA A C 1
ATOM 2510 O O . ALA A 1 306 ? 5.250 -10.437 9.300 1.00 78.94 306 ALA A O 1
ATOM 2511 N N . LEU A 1 307 ? 7.302 -11.281 8.921 1.00 82.56 307 LEU A N 1
ATOM 2512 C CA . LEU A 1 307 ? 7.305 -12.241 10.020 1.00 82.56 307 LEU A CA 1
ATOM 2513 C C . LEU A 1 307 ? 7.137 -11.547 11.373 1.00 82.56 307 LEU A C 1
ATOM 2515 O O . LEU A 1 307 ? 6.279 -11.957 12.155 1.00 82.56 307 LEU A O 1
ATOM 2519 N N . VAL A 1 308 ? 7.865 -10.457 11.637 1.00 81.69 308 VAL A N 1
ATOM 2520 C CA . VAL A 1 308 ? 7.711 -9.672 12.876 1.00 81.69 308 VAL A CA 1
ATOM 2521 C C . VAL A 1 308 ? 6.270 -9.186 13.053 1.00 81.69 308 VAL A C 1
ATOM 2523 O O . VAL A 1 308 ? 5.700 -9.310 14.142 1.00 81.69 308 VAL A O 1
ATOM 2526 N N . ILE A 1 309 ? 5.639 -8.686 11.988 1.00 77.81 309 ILE A N 1
ATOM 2527 C CA . ILE A 1 309 ? 4.254 -8.194 12.034 1.00 77.81 309 ILE A CA 1
ATOM 2528 C C . ILE A 1 309 ? 3.264 -9.339 12.282 1.00 77.81 309 ILE A C 1
ATOM 2530 O O . ILE A 1 309 ? 2.353 -9.199 13.109 1.00 77.81 309 ILE A O 1
ATOM 2534 N N . VAL A 1 310 ? 3.435 -10.470 11.594 1.00 79.31 310 VAL A N 1
ATOM 2535 C CA . VAL A 1 310 ? 2.574 -11.655 11.724 1.00 79.31 310 VAL A CA 1
ATOM 2536 C C . VAL A 1 310 ? 2.694 -12.259 13.123 1.00 79.31 310 VAL A C 1
ATOM 2538 O O . VAL A 1 310 ? 1.675 -12.448 13.795 1.00 79.31 310 VAL A O 1
ATOM 2541 N N . VAL A 1 311 ? 3.918 -12.486 13.607 1.00 80.38 311 VAL A N 1
ATOM 2542 C CA . VAL A 1 311 ? 4.201 -13.034 14.942 1.00 80.38 311 VAL A CA 1
ATOM 2543 C C . VAL A 1 311 ? 3.656 -12.109 16.024 1.00 80.38 311 VAL A C 1
ATOM 2545 O O . VAL A 1 311 ? 2.919 -12.559 16.902 1.00 80.38 311 VAL A O 1
ATOM 2548 N N . TYR A 1 312 ? 3.900 -10.799 15.928 1.00 79.94 312 TYR A N 1
ATOM 2549 C CA . TYR A 1 312 ? 3.292 -9.829 16.837 1.00 79.94 312 TYR A CA 1
ATOM 2550 C C . TYR A 1 312 ? 1.758 -9.882 16.799 1.00 79.94 312 TYR A C 1
ATOM 2552 O O . TYR A 1 312 ? 1.075 -9.777 17.827 1.00 79.94 312 TYR A O 1
ATOM 2560 N N . GLY A 1 313 ? 1.187 -10.037 15.606 1.00 74.50 313 GLY A N 1
ATOM 2561 C CA . GLY A 1 313 ? -0.237 -10.233 15.391 1.00 74.50 313 GLY A CA 1
ATOM 2562 C C . GLY A 1 313 ? -0.794 -11.435 16.150 1.00 74.50 313 GLY A C 1
ATOM 2563 O O . GLY A 1 313 ? -1.796 -11.296 16.860 1.00 74.50 313 GLY A O 1
ATOM 2564 N N . PHE A 1 314 ? -0.115 -12.574 16.034 1.00 75.81 314 PHE A N 1
ATOM 2565 C CA . PHE A 1 314 ? -0.487 -13.851 16.633 1.00 75.81 314 PHE A CA 1
ATOM 2566 C C . PHE A 1 314 ? -0.301 -13.866 18.154 1.00 75.81 314 PHE A C 1
ATOM 2568 O O . PHE A 1 314 ? -1.241 -14.175 18.888 1.00 75.81 314 PHE A O 1
ATOM 2575 N N . ILE A 1 315 ? 0.860 -13.422 18.643 1.00 78.25 315 ILE A N 1
ATOM 2576 C CA . ILE A 1 315 ? 1.188 -13.319 20.072 1.00 78.25 315 ILE A CA 1
ATOM 2577 C C . ILE A 1 315 ? 0.131 -12.495 20.818 1.00 78.25 315 ILE A C 1
ATOM 2579 O O . ILE A 1 315 ? -0.335 -12.883 21.886 1.00 78.25 315 ILE A O 1
ATOM 2583 N N . ASN A 1 316 ? -0.346 -11.397 20.224 1.00 71.38 316 ASN A N 1
ATOM 2584 C CA . ASN A 1 316 ? -1.394 -10.570 20.829 1.00 71.38 316 ASN A CA 1
ATOM 2585 C C . ASN A 1 316 ? -2.764 -11.256 20.954 1.00 71.38 316 ASN A C 1
ATOM 2587 O O . ASN A 1 316 ? -3.634 -10.749 21.670 1.00 71.38 316 ASN A O 1
ATOM 2591 N N . ARG A 1 317 ? -2.993 -12.375 20.258 1.00 73.75 317 ARG A N 1
ATOM 2592 C CA . ARG A 1 317 ? -4.223 -13.169 20.377 1.00 73.75 317 ARG A CA 1
ATOM 2593 C C . ARG A 1 317 ? -4.136 -14.229 21.480 1.00 73.75 317 ARG A C 1
ATOM 2595 O O . ARG A 1 317 ? -5.191 -14.627 21.979 1.00 73.75 317 ARG A O 1
ATOM 2602 N N . LEU A 1 318 ? -2.933 -14.625 21.910 1.00 79.69 318 LEU A N 1
ATOM 2603 C CA . LEU A 1 318 ? -2.722 -15.614 22.973 1.00 79.69 318 LEU A CA 1
ATOM 2604 C C . LEU A 1 318 ? -3.266 -15.120 24.323 1.00 79.69 318 LEU A C 1
ATOM 2606 O O . LEU A 1 318 ? -3.014 -13.987 24.737 1.00 79.69 318 LEU A O 1
ATOM 2610 N N . LYS A 1 319 ? -4.005 -15.983 25.036 1.00 69.88 319 LYS A N 1
ATOM 2611 C CA . LYS A 1 319 ? -4.681 -15.637 26.304 1.00 69.88 319 LYS A CA 1
ATOM 2612 C C . LYS A 1 319 ? -3.709 -15.110 27.369 1.00 69.88 319 LYS A C 1
ATOM 2614 O O . LYS A 1 319 ? -4.020 -14.113 28.014 1.00 69.88 319 LYS A O 1
ATOM 2619 N N . ASN A 1 320 ? -2.529 -15.715 27.497 1.00 69.44 320 ASN A N 1
ATOM 2620 C CA . ASN A 1 320 ? -1.536 -15.345 28.514 1.00 69.44 320 ASN A CA 1
ATOM 2621 C C . ASN A 1 320 ? -0.920 -13.966 28.240 1.00 69.44 320 ASN A C 1
ATOM 2623 O O . ASN A 1 320 ? -0.739 -13.161 29.148 1.00 69.44 320 ASN A O 1
ATOM 2627 N N . VAL A 1 321 ? -0.707 -13.641 26.965 1.00 70.56 321 VAL A N 1
ATOM 2628 C CA . VAL A 1 321 ? -0.106 -12.373 26.541 1.00 70.56 321 VAL A CA 1
ATOM 2629 C C . VAL A 1 321 ? -1.114 -11.226 26.581 1.00 70.56 321 VAL A C 1
ATOM 2631 O O . VAL A 1 321 ? -0.726 -10.066 26.713 1.00 70.56 321 VAL A O 1
ATOM 2634 N N . LYS A 1 322 ? -2.428 -11.494 26.562 1.00 65.81 322 LYS A N 1
ATOM 2635 C CA . LYS A 1 322 ? -3.451 -10.445 26.745 1.00 65.81 322 LYS A CA 1
ATOM 2636 C C . LYS A 1 322 ? -3.277 -9.663 28.052 1.00 65.81 322 LYS A C 1
ATOM 2638 O O . LYS A 1 322 ? -3.583 -8.476 28.037 1.00 65.81 322 LYS A O 1
ATOM 2643 N N . LYS A 1 323 ? -2.727 -10.281 29.107 1.00 70.44 323 LYS A N 1
ATOM 2644 C CA . LYS A 1 323 ? -2.459 -9.645 30.410 1.00 70.44 323 LYS A CA 1
ATOM 2645 C C . LYS A 1 323 ? -1.306 -8.630 30.385 1.00 70.44 323 LYS A C 1
ATOM 2647 O O . LYS A 1 323 ? -1.264 -7.748 31.232 1.00 70.44 323 LYS A O 1
ATOM 2652 N N . ILE A 1 324 ? -0.398 -8.717 29.409 1.00 73.31 324 ILE A N 1
ATOM 2653 C CA . ILE A 1 324 ? 0.730 -7.783 29.274 1.00 73.31 324 ILE A CA 1
ATOM 2654 C C . ILE A 1 324 ? 0.217 -6.399 28.854 1.00 73.31 324 ILE A C 1
ATOM 2656 O O . ILE A 1 324 ? -0.627 -6.296 27.953 1.00 73.31 324 ILE A O 1
ATOM 2660 N N . ASN A 1 325 ? 0.759 -5.340 29.465 1.00 72.69 325 ASN A N 1
ATOM 2661 C CA . ASN A 1 325 ? 0.430 -3.953 29.137 1.00 72.69 325 ASN A CA 1
ATOM 2662 C C . ASN A 1 325 ? 0.617 -3.677 27.629 1.00 72.69 325 ASN A C 1
ATOM 2664 O O . ASN A 1 325 ? 1.587 -4.111 27.001 1.00 72.69 325 ASN A O 1
ATOM 2668 N N . ASN A 1 326 ? -0.321 -2.934 27.038 1.00 69.38 326 ASN A N 1
ATOM 2669 C CA . ASN A 1 326 ? -0.248 -2.518 25.641 1.00 69.38 326 ASN A CA 1
ATOM 2670 C C . ASN A 1 326 ? 1.018 -1.706 25.360 1.00 69.38 326 ASN A C 1
ATOM 2672 O O . ASN A 1 326 ? 1.593 -1.901 24.295 1.00 69.38 326 ASN A O 1
ATOM 2676 N N . SER A 1 327 ? 1.484 -0.864 26.289 1.00 67.62 327 SER A N 1
ATOM 2677 C CA . SER A 1 327 ? 2.727 -0.098 26.114 1.00 67.62 327 SER A CA 1
ATOM 2678 C C . SER A 1 327 ? 3.932 -1.019 25.889 1.00 67.62 327 SER A C 1
ATOM 2680 O O . SER A 1 327 ? 4.675 -0.826 24.933 1.00 67.62 327 SER A O 1
ATOM 2682 N N . THR A 1 328 ? 4.061 -2.093 26.673 1.00 71.44 328 THR A N 1
ATOM 2683 C CA . THR A 1 328 ? 5.146 -3.078 26.530 1.00 71.44 328 THR A CA 1
ATOM 2684 C C . THR A 1 328 ? 5.068 -3.819 25.197 1.00 71.44 328 THR A C 1
ATOM 2686 O O . THR A 1 328 ? 6.056 -3.895 24.479 1.00 71.44 328 THR A O 1
ATOM 2689 N N . LYS A 1 329 ? 3.877 -4.285 24.794 1.00 73.31 329 LYS A N 1
ATOM 2690 C CA . LYS A 1 329 ? 3.670 -4.919 23.476 1.00 73.31 329 LYS A CA 1
ATOM 2691 C C . LYS A 1 329 ? 4.080 -3.995 22.328 1.00 73.31 329 LYS A C 1
ATOM 2693 O O . LYS A 1 329 ? 4.679 -4.424 21.351 1.00 73.31 329 LYS A O 1
ATOM 2698 N N . SER A 1 330 ? 3.690 -2.732 22.426 1.00 70.25 330 SER A N 1
ATOM 2699 C CA . SER A 1 330 ? 3.984 -1.694 21.436 1.00 70.25 330 SER A CA 1
ATOM 2700 C C . SER A 1 330 ? 5.485 -1.472 21.295 1.00 70.25 330 SER A C 1
ATOM 2702 O O . SER A 1 330 ? 6.003 -1.440 20.184 1.00 70.25 330 SER A O 1
ATOM 2704 N N . LEU A 1 331 ? 6.174 -1.391 22.434 1.00 74.00 331 LEU A N 1
ATOM 2705 C CA . LEU A 1 331 ? 7.617 -1.234 22.513 1.00 74.00 331 LEU A CA 1
ATOM 2706 C C . LEU A 1 331 ? 8.352 -2.425 21.888 1.00 74.00 331 LEU A C 1
ATOM 2708 O O . LEU A 1 331 ? 9.232 -2.215 21.064 1.00 74.00 331 LEU A O 1
ATOM 2712 N N . THR A 1 332 ? 7.947 -3.661 22.200 1.00 76.94 332 THR A N 1
ATOM 2713 C CA . THR A 1 332 ? 8.549 -4.864 21.601 1.00 76.94 332 THR A CA 1
ATOM 2714 C C . THR A 1 332 ? 8.434 -4.851 20.078 1.00 76.94 332 THR A C 1
ATOM 2716 O O . THR A 1 332 ? 9.423 -5.087 19.396 1.00 76.94 332 THR A O 1
ATOM 2719 N N . LEU A 1 333 ? 7.257 -4.510 19.534 1.00 78.75 333 LEU A N 1
ATOM 2720 C CA . LEU A 1 333 ? 7.072 -4.399 18.083 1.00 78.75 333 LEU A CA 1
ATOM 2721 C C . LEU A 1 333 ? 7.987 -3.332 17.470 1.00 78.75 333 LEU A C 1
ATOM 2723 O O . LEU A 1 333 ? 8.608 -3.574 16.440 1.00 78.75 333 LEU A O 1
ATOM 2727 N N . ILE A 1 334 ? 8.065 -2.160 18.099 1.00 74.81 334 ILE A N 1
ATOM 2728 C CA . ILE A 1 334 ? 8.916 -1.057 17.647 1.00 74.81 334 ILE A CA 1
ATOM 2729 C C . ILE A 1 334 ? 10.390 -1.477 17.627 1.00 74.81 334 ILE A C 1
ATOM 2731 O O . ILE A 1 334 ? 11.064 -1.236 16.631 1.00 74.81 334 ILE A O 1
ATOM 2735 N N . VAL A 1 335 ? 10.881 -2.119 18.692 1.00 78.81 335 VAL A N 1
ATOM 2736 C CA . VAL A 1 335 ? 12.272 -2.591 18.788 1.00 78.81 335 VAL A CA 1
ATOM 2737 C C . VAL A 1 335 ? 12.570 -3.634 17.711 1.00 78.81 335 VAL A C 1
ATOM 2739 O O . VAL A 1 335 ? 13.596 -3.540 17.043 1.00 78.81 335 VAL A O 1
ATOM 2742 N N . SER A 1 336 ? 11.660 -4.585 17.476 1.00 80.75 336 SER A N 1
ATOM 2743 C CA . SER A 1 336 ? 11.823 -5.575 16.405 1.00 80.75 336 SER A CA 1
ATOM 2744 C C . SER A 1 336 ? 11.873 -4.930 15.016 1.00 80.75 336 SER A C 1
ATOM 2746 O O . SER A 1 336 ? 12.697 -5.320 14.195 1.00 80.75 336 SER A O 1
ATOM 2748 N N . ILE A 1 337 ? 11.036 -3.922 14.749 1.00 79.81 337 ILE A N 1
ATOM 2749 C CA . ILE A 1 337 ? 11.064 -3.202 13.467 1.00 79.81 337 ILE A CA 1
ATOM 2750 C C . ILE A 1 337 ? 12.335 -2.354 13.333 1.00 79.81 337 ILE A C 1
ATOM 2752 O O . ILE A 1 337 ? 12.912 -2.295 12.251 1.00 79.81 337 ILE A O 1
ATOM 2756 N N . LEU A 1 338 ? 12.800 -1.723 14.415 1.00 79.44 338 LEU A N 1
ATOM 2757 C CA . LEU A 1 338 ? 14.061 -0.979 14.420 1.00 79.44 338 LEU A CA 1
ATOM 2758 C C . LEU A 1 338 ? 15.252 -1.875 14.085 1.00 79.44 338 LEU A C 1
ATOM 2760 O O . LEU A 1 338 ? 16.101 -1.466 13.301 1.00 79.44 338 LEU A O 1
ATOM 2764 N N . PHE A 1 339 ? 15.299 -3.089 14.635 1.00 80.31 339 PHE A N 1
ATOM 2765 C CA . PHE A 1 339 ? 16.346 -4.053 14.301 1.00 80.31 339 PHE A CA 1
ATOM 2766 C C . PHE A 1 339 ? 16.372 -4.335 12.793 1.00 80.31 339 PHE A C 1
ATOM 2768 O O . PHE A 1 339 ? 17.423 -4.245 12.165 1.00 80.31 339 PHE A O 1
ATOM 2775 N N . ILE A 1 340 ? 15.201 -4.558 12.187 1.00 79.56 340 ILE A N 1
ATOM 2776 C CA . ILE A 1 340 ? 15.083 -4.779 10.739 1.00 79.56 340 ILE A CA 1
ATOM 2777 C C . ILE A 1 340 ? 15.500 -3.537 9.944 1.00 79.56 340 ILE A C 1
ATOM 2779 O O . ILE A 1 340 ? 16.233 -3.647 8.960 1.00 79.56 340 ILE A O 1
ATOM 2783 N N . LEU A 1 341 ? 15.097 -2.345 10.384 1.00 81.19 341 LEU A N 1
ATOM 2784 C CA . LEU A 1 341 ? 15.499 -1.083 9.765 1.00 81.19 341 LEU A CA 1
ATOM 2785 C C . LEU A 1 341 ? 17.025 -0.916 9.778 1.00 81.19 341 LEU A C 1
ATOM 2787 O O . LEU A 1 341 ? 17.601 -0.592 8.743 1.00 81.19 341 LEU A O 1
ATOM 2791 N N . VAL A 1 342 ? 17.683 -1.206 10.904 1.00 78.88 342 VAL A N 1
ATOM 2792 C CA . VAL A 1 342 ? 19.150 -1.176 11.018 1.00 78.88 342 VAL A CA 1
ATOM 2793 C C . VAL A 1 342 ? 19.787 -2.198 10.079 1.00 78.88 342 VAL A C 1
ATOM 2795 O O . VAL A 1 342 ? 20.685 -1.834 9.327 1.00 78.88 342 VAL A O 1
ATOM 2798 N N . THR A 1 343 ? 19.291 -3.440 10.035 1.00 76.31 343 THR A N 1
ATOM 2799 C CA . THR A 1 343 ? 19.821 -4.448 9.096 1.00 76.31 343 THR A CA 1
ATOM 2800 C C . THR A 1 343 ? 19.654 -4.026 7.635 1.00 76.31 343 THR A C 1
ATOM 2802 O O . THR A 1 343 ? 20.577 -4.187 6.848 1.00 76.31 343 THR A O 1
ATOM 2805 N N . THR A 1 344 ? 18.526 -3.406 7.276 1.00 76.38 344 THR A N 1
ATOM 2806 C CA . THR A 1 344 ? 18.256 -2.937 5.907 1.00 76.38 344 THR A CA 1
ATOM 2807 C C . THR A 1 344 ? 19.185 -1.785 5.519 1.00 76.38 344 THR A C 1
ATOM 2809 O O . THR A 1 344 ? 19.669 -1.743 4.392 1.00 76.38 344 THR A O 1
ATOM 2812 N N . LEU A 1 345 ? 19.480 -0.876 6.456 1.00 73.88 345 LEU A N 1
ATOM 2813 C CA . LEU A 1 345 ? 20.457 0.196 6.248 1.00 73.88 345 LEU A CA 1
ATOM 2814 C C . LEU A 1 345 ? 21.885 -0.346 6.113 1.00 73.88 345 LEU A C 1
ATOM 2816 O O . LEU A 1 345 ? 22.604 0.093 5.223 1.00 73.88 345 LEU A O 1
ATOM 2820 N N . ILE A 1 346 ? 22.283 -1.322 6.938 1.00 73.50 346 ILE A N 1
ATOM 2821 C CA . ILE A 1 346 ? 23.607 -1.962 6.845 1.00 73.50 346 ILE A CA 1
ATOM 2822 C C . ILE A 1 346 ? 23.776 -2.657 5.490 1.00 73.50 346 ILE A C 1
ATOM 2824 O O . ILE A 1 346 ? 24.804 -2.479 4.846 1.00 73.50 346 ILE A O 1
ATOM 2828 N N . LEU A 1 347 ? 22.756 -3.388 5.026 1.00 71.12 347 LEU A N 1
ATOM 2829 C CA . LEU A 1 347 ? 22.764 -4.061 3.720 1.00 71.12 347 LEU A CA 1
ATOM 2830 C C . LEU A 1 347 ? 22.836 -3.090 2.532 1.00 71.12 347 LEU A C 1
ATOM 2832 O O . LEU A 1 347 ? 23.204 -3.504 1.436 1.00 71.12 347 LEU A O 1
ATOM 2836 N N . ARG A 1 348 ? 22.500 -1.811 2.734 1.00 69.31 348 ARG A N 1
ATOM 2837 C CA . ARG A 1 348 ? 22.560 -0.771 1.701 1.00 69.31 348 ARG A CA 1
ATOM 2838 C C . ARG A 1 348 ? 23.970 -0.214 1.498 1.00 69.31 348 ARG A C 1
ATOM 2840 O O . ARG A 1 348 ? 24.321 0.122 0.377 1.00 69.31 348 ARG A O 1
ATOM 2847 N N . ILE A 1 349 ? 24.783 -0.152 2.554 1.00 64.44 349 ILE A N 1
ATOM 2848 C CA . ILE A 1 349 ? 26.146 0.413 2.515 1.00 64.44 349 ILE A CA 1
ATOM 2849 C C . ILE A 1 349 ? 27.052 -0.272 1.470 1.00 64.44 349 ILE A C 1
ATOM 2851 O O . ILE A 1 349 ? 27.721 0.446 0.731 1.00 64.44 349 ILE A O 1
ATOM 2855 N N . PRO A 1 350 ? 27.106 -1.617 1.367 1.00 58.25 350 PRO A N 1
ATOM 2856 C CA . PRO A 1 350 ? 27.967 -2.278 0.388 1.00 58.25 350 PRO A CA 1
ATOM 2857 C C . PRO A 1 350 ? 27.331 -2.404 -1.007 1.00 58.25 350 PRO A C 1
ATOM 2859 O O . PRO A 1 350 ? 27.981 -2.913 -1.916 1.00 58.25 350 PRO A O 1
ATOM 2862 N N . ASN A 1 351 ? 26.065 -2.016 -1.196 1.00 59.47 351 ASN A N 1
ATOM 2863 C CA . ASN A 1 351 ? 25.313 -2.381 -2.391 1.00 59.47 351 ASN A CA 1
ATOM 2864 C C . ASN A 1 351 ? 25.489 -1.361 -3.519 1.00 59.47 351 ASN A C 1
ATOM 2866 O O . ASN A 1 351 ? 25.075 -0.209 -3.409 1.00 59.47 351 ASN A O 1
ATOM 2870 N N . VAL A 1 352 ? 26.104 -1.798 -4.617 1.00 52.41 352 VAL A N 1
ATOM 2871 C CA . VAL A 1 352 ? 26.366 -0.966 -5.803 1.00 52.41 352 VAL A CA 1
ATOM 2872 C C . VAL A 1 352 ? 25.202 -1.039 -6.805 1.00 52.41 352 VAL A C 1
ATOM 2874 O O . VAL A 1 352 ? 25.036 -0.144 -7.633 1.00 52.41 352 VAL A O 1
ATOM 2877 N N . ASP A 1 353 ? 24.345 -2.063 -6.709 1.00 58.38 353 ASP A N 1
ATOM 2878 C CA . ASP A 1 353 ? 23.230 -2.266 -7.634 1.00 58.38 353 ASP A CA 1
ATOM 2879 C C . ASP A 1 353 ? 22.056 -1.314 -7.331 1.00 58.38 353 ASP A C 1
ATOM 2881 O O . ASP A 1 353 ? 21.547 -1.225 -6.207 1.00 58.38 353 ASP A O 1
ATOM 2885 N N . LYS A 1 354 ? 21.608 -0.595 -8.366 1.00 63.28 354 LYS A N 1
ATOM 2886 C CA . LYS A 1 354 ? 20.526 0.395 -8.311 1.00 63.28 354 LYS A CA 1
ATOM 2887 C C . LYS A 1 354 ? 19.181 -0.233 -7.948 1.00 63.28 354 LYS A C 1
ATOM 2889 O O . LYS A 1 354 ? 18.435 0.365 -7.173 1.00 63.28 354 LYS A O 1
ATOM 2894 N N . PHE A 1 355 ? 18.865 -1.423 -8.465 1.00 62.88 355 PHE A N 1
ATOM 2895 C CA . PHE A 1 355 ? 17.578 -2.069 -8.188 1.00 62.88 355 PHE A CA 1
ATOM 2896 C C . PHE A 1 355 ? 17.513 -2.562 -6.741 1.00 62.88 355 PHE A C 1
ATOM 2898 O O . PHE A 1 355 ? 16.554 -2.284 -6.018 1.00 62.88 355 PHE A O 1
ATOM 2905 N N . ASN A 1 356 ? 18.583 -3.207 -6.276 1.00 67.56 356 ASN A N 1
ATOM 2906 C CA . ASN A 1 356 ? 18.674 -3.674 -4.897 1.00 67.56 356 ASN A CA 1
ATOM 2907 C C . ASN A 1 356 ? 18.650 -2.502 -3.903 1.00 67.56 356 ASN A C 1
ATOM 2909 O O . ASN A 1 356 ? 17.951 -2.566 -2.890 1.00 67.56 356 ASN A O 1
ATOM 2913 N N . ASN A 1 357 ? 19.335 -1.397 -4.215 1.00 68.31 357 ASN A N 1
ATOM 2914 C CA . ASN A 1 357 ? 19.264 -0.171 -3.422 1.00 68.31 357 ASN A CA 1
ATOM 2915 C C . ASN A 1 357 ? 17.849 0.406 -3.358 1.00 68.31 357 ASN A C 1
ATOM 2917 O O . ASN A 1 357 ? 17.387 0.755 -2.270 1.00 68.31 357 ASN A O 1
ATOM 2921 N N . TYR A 1 358 ? 17.128 0.444 -4.479 1.00 70.38 358 TYR A N 1
ATOM 2922 C CA . TYR A 1 358 ? 15.734 0.881 -4.509 1.00 70.38 358 TYR A CA 1
ATOM 2923 C C . TYR A 1 358 ? 14.826 -0.004 -3.639 1.00 70.38 358 TYR A C 1
ATOM 2925 O O . TYR A 1 358 ? 14.011 0.502 -2.863 1.00 70.38 358 TYR A O 1
ATOM 2933 N N . MET A 1 359 ? 15.006 -1.327 -3.694 1.00 72.88 359 MET A N 1
ATOM 2934 C CA . MET A 1 359 ? 14.254 -2.273 -2.863 1.00 72.88 359 MET A CA 1
ATOM 2935 C C . MET A 1 359 ? 14.553 -2.096 -1.367 1.00 72.88 359 MET A C 1
ATOM 2937 O O . MET A 1 359 ? 13.633 -2.102 -0.547 1.00 72.88 359 MET A O 1
ATOM 2941 N N . LEU A 1 360 ? 15.810 -1.853 -0.989 1.00 74.75 360 LEU A N 1
ATOM 2942 C CA . LEU A 1 360 ? 16.188 -1.561 0.400 1.00 74.75 360 LEU A CA 1
ATOM 2943 C C . LEU A 1 360 ? 15.617 -0.212 0.885 1.00 74.75 360 LEU A C 1
ATOM 2945 O O . LEU A 1 360 ? 15.136 -0.114 2.020 1.00 74.75 360 LEU A O 1
ATOM 2949 N N . ILE A 1 361 ? 15.579 0.816 0.028 1.00 75.19 361 ILE A N 1
ATOM 2950 C CA . ILE A 1 361 ? 14.895 2.091 0.317 1.00 75.19 361 ILE A CA 1
ATOM 2951 C C . ILE A 1 361 ? 13.403 1.854 0.552 1.00 75.19 361 ILE A C 1
ATOM 2953 O O . ILE A 1 361 ? 12.852 2.322 1.544 1.00 75.19 361 ILE A O 1
ATOM 2957 N N . MET A 1 362 ? 12.740 1.068 -0.294 1.00 73.06 362 MET A N 1
ATOM 2958 C CA . MET A 1 362 ? 11.332 0.727 -0.084 1.00 73.06 362 MET A CA 1
ATOM 2959 C C . MET A 1 362 ? 11.100 0.005 1.252 1.00 73.06 362 MET A C 1
ATOM 2961 O O . MET A 1 362 ? 10.159 0.336 1.978 1.00 73.06 362 MET A O 1
ATOM 2965 N N . GLY A 1 363 ? 11.983 -0.923 1.636 1.00 74.62 363 GLY A N 1
ATOM 2966 C CA . GLY A 1 363 ? 11.926 -1.605 2.935 1.00 74.62 363 GLY A CA 1
ATOM 2967 C C . GLY A 1 363 ? 12.076 -0.655 4.129 1.00 74.62 363 GLY A C 1
ATOM 2968 O O . GLY A 1 363 ? 11.313 -0.729 5.101 1.00 74.62 363 GLY A O 1
ATOM 2969 N N . THR A 1 364 ? 13.014 0.291 4.049 1.00 76.81 364 THR A N 1
ATOM 2970 C CA . THR A 1 364 ? 13.209 1.317 5.091 1.00 76.81 364 THR A CA 1
ATOM 2971 C C . THR A 1 364 ? 12.037 2.296 5.171 1.00 76.81 364 THR A C 1
ATOM 2973 O O . THR A 1 364 ? 11.537 2.545 6.271 1.00 76.81 364 THR A O 1
ATOM 2976 N N . VAL A 1 365 ? 11.521 2.776 4.035 1.00 80.81 365 VAL A N 1
ATOM 2977 C CA . VAL A 1 365 ? 10.318 3.623 3.960 1.00 80.81 365 VAL A CA 1
ATOM 2978 C C . VAL A 1 365 ? 9.130 2.927 4.625 1.00 80.81 365 VAL A C 1
ATOM 2980 O O . VAL A 1 365 ? 8.493 3.507 5.507 1.00 80.81 365 VAL A O 1
ATOM 2983 N N . LEU A 1 366 ? 8.853 1.668 4.268 1.00 76.50 366 LEU A N 1
ATOM 2984 C CA . LEU A 1 366 ? 7.751 0.892 4.848 1.00 76.50 366 LEU A CA 1
ATOM 2985 C C . LEU A 1 366 ? 7.905 0.711 6.363 1.00 76.50 366 LEU A C 1
ATOM 2987 O O . LEU A 1 366 ? 6.933 0.860 7.112 1.00 76.50 366 LEU A O 1
ATOM 2991 N N . SER A 1 367 ? 9.130 0.454 6.825 1.00 77.31 367 SER A N 1
ATOM 2992 C CA . SER A 1 367 ? 9.450 0.332 8.249 1.00 77.31 367 SER A CA 1
ATOM 2993 C C . SER A 1 367 ? 9.154 1.627 9.009 1.00 77.31 367 SER A C 1
ATOM 2995 O O . SER A 1 367 ? 8.454 1.607 10.026 1.00 77.31 367 SER A O 1
ATOM 2997 N N . ILE A 1 368 ? 9.608 2.768 8.482 1.00 81.31 368 ILE A N 1
ATOM 2998 C CA . ILE A 1 368 ? 9.374 4.094 9.068 1.00 81.31 368 ILE A CA 1
ATOM 2999 C C . ILE A 1 368 ? 7.882 4.438 9.065 1.00 81.31 368 ILE A C 1
ATOM 3001 O O . ILE A 1 368 ? 7.359 4.950 10.061 1.00 81.31 368 ILE A O 1
ATOM 3005 N N . MET A 1 369 ? 7.164 4.127 7.982 1.00 78.12 369 MET A N 1
ATOM 3006 C CA . MET A 1 369 ? 5.721 4.347 7.900 1.00 78.12 369 MET A CA 1
ATOM 3007 C C . MET A 1 369 ? 4.968 3.572 8.979 1.00 78.12 369 MET A C 1
ATOM 3009 O O . MET A 1 369 ? 4.115 4.146 9.661 1.00 78.12 369 MET A O 1
ATOM 3013 N N . ILE A 1 370 ? 5.293 2.292 9.172 1.00 74.31 370 ILE A N 1
ATOM 3014 C CA . ILE A 1 370 ? 4.640 1.447 10.174 1.00 74.31 370 ILE A CA 1
ATOM 3015 C C . ILE A 1 370 ? 4.972 1.919 11.589 1.00 74.31 370 ILE A C 1
ATOM 3017 O O . ILE A 1 370 ? 4.048 2.077 12.391 1.00 74.31 370 ILE A O 1
ATOM 3021 N N . ILE A 1 371 ? 6.237 2.237 11.883 1.00 75.06 371 ILE A N 1
ATOM 3022 C CA . ILE A 1 371 ? 6.629 2.843 13.164 1.00 75.06 371 ILE A CA 1
ATOM 3023 C C . ILE A 1 371 ? 5.828 4.125 13.419 1.00 75.06 371 ILE A C 1
ATOM 3025 O O . ILE A 1 371 ? 5.264 4.296 14.500 1.00 75.06 371 ILE A O 1
ATOM 3029 N N . SER A 1 372 ? 5.716 5.001 12.420 1.00 74.25 372 SER A N 1
ATOM 3030 C CA . SER A 1 372 ? 4.993 6.272 12.538 1.00 74.25 372 SER A CA 1
ATOM 3031 C C . SER A 1 372 ? 3.502 6.060 12.821 1.00 74.25 372 SER A C 1
ATOM 3033 O O . SER A 1 372 ? 2.921 6.734 13.677 1.00 74.25 372 SER A O 1
ATOM 3035 N N . VAL A 1 373 ? 2.867 5.089 12.153 1.00 71.56 373 VAL A N 1
ATOM 3036 C CA . VAL A 1 373 ? 1.462 4.725 12.400 1.00 71.56 373 VAL A CA 1
ATOM 3037 C C . VAL A 1 373 ? 1.281 4.171 13.813 1.00 71.56 373 VAL A C 1
ATOM 3039 O O . VAL A 1 373 ? 0.368 4.590 14.528 1.00 71.56 373 VAL A O 1
ATOM 3042 N N . ILE A 1 374 ? 2.156 3.260 14.244 1.00 69.69 374 ILE A N 1
ATOM 3043 C CA . ILE A 1 374 ? 2.139 2.680 15.594 1.00 69.69 374 ILE A CA 1
ATOM 3044 C C . ILE A 1 374 ? 2.296 3.789 16.642 1.00 69.69 374 ILE A C 1
ATOM 3046 O O . ILE A 1 374 ? 1.481 3.882 17.566 1.00 69.69 374 ILE A O 1
ATOM 3050 N N . TRP A 1 375 ? 3.264 4.690 16.453 1.00 69.38 375 TRP A N 1
ATOM 3051 C CA . TRP A 1 375 ? 3.506 5.840 17.322 1.00 69.38 375 TRP A CA 1
ATOM 3052 C C . TRP A 1 375 ? 2.256 6.702 17.495 1.00 69.38 375 TRP A C 1
ATOM 3054 O O . TRP A 1 375 ? 1.829 6.991 18.622 1.00 69.38 375 TRP A O 1
ATOM 3064 N N . LYS A 1 376 ? 1.609 7.053 16.379 1.00 68.75 376 LYS A N 1
ATOM 3065 C CA . LYS A 1 376 ? 0.394 7.865 16.400 1.00 68.75 376 LYS A CA 1
ATOM 3066 C C . LYS A 1 376 ? -0.757 7.172 17.112 1.00 68.75 376 LYS A C 1
ATOM 3068 O O . LYS A 1 376 ? -1.502 7.804 17.864 1.00 68.75 376 LYS A O 1
ATOM 3073 N N . LEU A 1 377 ? -0.909 5.873 16.880 1.00 65.69 377 LEU A N 1
ATOM 3074 C CA . LEU A 1 377 ? -2.019 5.096 17.413 1.00 65.69 377 LEU A CA 1
ATOM 3075 C C . LEU A 1 377 ? -1.849 4.708 18.878 1.00 65.69 377 LEU A C 1
ATOM 3077 O O . LEU A 1 377 ? -2.858 4.423 19.521 1.00 65.69 377 LEU A O 1
ATOM 3081 N N . GLN A 1 378 ? -0.635 4.677 19.424 1.00 63.78 378 GLN A N 1
ATOM 3082 C CA . GLN A 1 378 ? -0.402 4.152 20.773 1.00 63.78 378 GLN A CA 1
ATOM 3083 C C . GLN A 1 378 ? 0.075 5.204 21.773 1.00 63.78 378 GLN A C 1
ATOM 3085 O O . GLN A 1 378 ? -0.319 5.116 22.934 1.00 63.78 378 GLN A O 1
ATOM 3090 N N . VAL A 1 379 ? 0.810 6.235 21.342 1.00 58.38 379 VAL A N 1
ATOM 3091 C CA . VAL A 1 379 ? 1.469 7.171 22.271 1.00 58.38 379 VAL A CA 1
ATOM 3092 C C . VAL A 1 379 ? 0.850 8.560 22.249 1.00 58.38 379 VAL A C 1
ATOM 3094 O O . VAL A 1 379 ? 0.482 9.075 23.303 1.00 58.38 379 VAL A O 1
ATOM 3097 N N . ASN A 1 380 ? 0.691 9.160 21.066 1.00 58.00 380 ASN A N 1
ATOM 3098 C CA . ASN A 1 380 ? 0.325 10.575 20.943 1.00 58.00 380 ASN A CA 1
ATOM 3099 C C . ASN A 1 380 ? -0.938 10.782 20.098 1.00 58.00 380 ASN A C 1
ATOM 3101 O O . ASN A 1 380 ? -0.980 11.572 19.146 1.00 58.00 380 ASN A O 1
ATOM 3105 N N . LYS A 1 381 ? -2.001 10.067 20.496 1.00 57.44 381 LYS A N 1
ATOM 3106 C CA . LYS A 1 381 ? -3.293 10.003 19.791 1.00 57.44 381 LYS A CA 1
ATOM 3107 C C . LYS A 1 381 ? -3.864 11.374 19.409 1.00 57.44 381 LYS A C 1
ATOM 3109 O O . LYS A 1 381 ? -4.612 11.445 18.439 1.00 57.44 381 LYS A O 1
ATOM 3114 N N . TYR A 1 382 ? -3.507 12.449 20.123 1.00 57.56 382 TYR A N 1
ATOM 3115 C CA . TYR A 1 382 ? -4.159 13.759 20.000 1.00 57.56 382 TYR A CA 1
ATOM 3116 C C . TYR A 1 382 ? -3.218 14.970 19.942 1.00 57.56 382 TYR A C 1
ATOM 3118 O O . TYR A 1 382 ? -3.697 16.095 20.017 1.00 57.56 382 TYR A O 1
ATOM 3126 N N . ASN A 1 383 ? -1.906 14.773 19.789 1.00 65.50 383 ASN A N 1
ATOM 3127 C CA . ASN A 1 383 ? -0.977 15.900 19.713 1.00 65.50 383 ASN A CA 1
ATOM 3128 C C . ASN A 1 383 ? -0.882 16.440 18.271 1.00 65.50 383 ASN A C 1
ATOM 3130 O O . ASN A 1 383 ? -0.588 15.677 17.344 1.00 65.50 383 ASN A O 1
ATOM 3134 N N . VAL A 1 384 ? -1.120 17.744 18.087 1.00 67.81 384 VAL A N 1
ATOM 3135 C CA . VAL A 1 384 ? -0.944 18.462 16.809 1.00 67.81 384 VAL A CA 1
ATOM 3136 C C . VAL A 1 384 ? 0.503 18.349 16.332 1.00 67.81 384 VAL A C 1
ATOM 3138 O O . VAL A 1 384 ? 0.738 18.045 15.166 1.00 67.81 384 VAL A O 1
ATOM 3141 N N . PHE A 1 385 ? 1.464 18.454 17.249 1.00 68.81 385 PHE A N 1
ATOM 3142 C CA . PHE A 1 385 ? 2.885 18.280 16.955 1.00 68.81 385 PHE A CA 1
ATOM 3143 C C . PHE A 1 385 ? 3.191 16.880 16.399 1.00 68.81 385 PHE A C 1
ATOM 3145 O O . PHE A 1 385 ? 4.002 16.723 15.492 1.00 68.81 385 PHE A O 1
ATOM 3152 N N . SER A 1 386 ? 2.464 15.854 16.860 1.00 68.50 386 SER A N 1
ATOM 3153 C CA . SER A 1 386 ? 2.574 14.490 16.325 1.00 68.50 386 SER A CA 1
ATOM 3154 C C . SER A 1 386 ? 2.004 14.344 14.907 1.00 68.50 386 SER A C 1
ATOM 3156 O O . SER A 1 386 ? 2.473 13.511 14.141 1.00 68.50 386 SER A O 1
ATOM 3158 N N . ASN A 1 387 ? 1.002 15.147 14.532 1.00 68.31 387 ASN A N 1
ATOM 3159 C CA . ASN A 1 387 ? 0.539 15.191 13.141 1.00 68.31 387 ASN A CA 1
ATOM 3160 C C . ASN A 1 387 ? 1.564 15.889 12.245 1.00 68.31 387 ASN A C 1
ATOM 3162 O O . ASN A 1 387 ? 1.855 15.387 11.168 1.00 68.31 387 ASN A O 1
ATOM 3166 N N . ILE A 1 388 ? 2.116 17.019 12.699 1.00 73.75 388 ILE A N 1
ATOM 3167 C CA . ILE A 1 388 ? 3.111 17.791 11.943 1.00 73.75 388 ILE A CA 1
ATOM 3168 C C . ILE A 1 388 ? 4.353 16.938 11.686 1.00 73.75 388 ILE A C 1
ATOM 3170 O O . ILE A 1 388 ? 4.754 16.775 10.544 1.00 73.75 388 ILE A O 1
ATOM 3174 N N . THR A 1 389 ? 4.911 16.323 12.725 1.00 76.06 389 THR A N 1
ATOM 3175 C CA . THR A 1 389 ? 6.069 15.419 12.600 1.00 76.06 389 THR A CA 1
ATOM 3176 C C . THR A 1 389 ? 5.797 14.228 11.681 1.00 76.06 389 THR A C 1
ATOM 3178 O O . THR A 1 389 ? 6.654 13.899 10.874 1.00 76.06 389 THR A O 1
ATOM 3181 N N . MET A 1 390 ? 4.611 13.611 11.732 1.00 76.25 390 MET A N 1
ATOM 3182 C CA . MET A 1 390 ? 4.245 12.538 10.797 1.00 76.25 390 MET A CA 1
ATOM 3183 C C . MET A 1 390 ? 4.185 13.033 9.346 1.00 76.25 390 MET A C 1
ATOM 3185 O O . MET A 1 390 ? 4.679 12.350 8.454 1.00 76.25 390 MET A O 1
ATOM 3189 N N . VAL A 1 391 ? 3.611 14.218 9.109 1.00 76.44 391 VAL A N 1
ATOM 3190 C CA . VAL A 1 391 ? 3.590 14.841 7.777 1.00 76.44 391 VAL A CA 1
ATOM 3191 C C . VAL A 1 391 ? 5.013 15.136 7.306 1.00 76.44 391 VAL A C 1
ATOM 3193 O O . VAL A 1 391 ? 5.347 14.785 6.184 1.00 76.44 391 VAL A O 1
ATOM 3196 N N . VAL A 1 392 ? 5.869 15.696 8.166 1.00 79.81 392 VAL A N 1
ATOM 3197 C CA . VAL A 1 392 ? 7.281 15.973 7.852 1.00 79.81 392 VAL A CA 1
ATOM 3198 C C . VAL A 1 392 ? 8.032 14.689 7.497 1.00 79.81 392 VAL A C 1
ATOM 3200 O O . VAL A 1 392 ? 8.687 14.648 6.459 1.00 79.81 392 VAL A O 1
ATOM 3203 N N . VAL A 1 393 ? 7.888 13.624 8.295 1.00 84.38 393 VAL A N 1
ATOM 3204 C CA . VAL A 1 393 ? 8.496 12.315 8.006 1.00 84.38 393 VAL A CA 1
ATOM 3205 C C . VAL A 1 393 ? 8.011 11.789 6.656 1.00 84.38 393 VAL A C 1
ATOM 3207 O O . VAL A 1 393 ? 8.829 11.405 5.831 1.00 84.38 393 VAL A O 1
ATOM 3210 N N . TYR A 1 394 ? 6.705 11.811 6.378 1.00 82.50 394 TYR A N 1
ATOM 3211 C CA . TYR A 1 394 ? 6.181 11.336 5.094 1.00 82.50 394 TYR A CA 1
ATOM 3212 C C . TYR A 1 394 ? 6.655 12.179 3.910 1.00 82.50 394 TYR A C 1
ATOM 3214 O O . TYR A 1 394 ? 7.008 11.610 2.881 1.00 82.50 394 TYR A O 1
ATOM 3222 N N . SER A 1 395 ? 6.747 13.500 4.059 1.00 77.81 395 SER A N 1
ATOM 3223 C CA . SER A 1 395 ? 7.325 14.372 3.034 1.00 77.81 395 SER A CA 1
ATOM 3224 C C . SER A 1 395 ? 8.799 14.048 2.771 1.00 77.81 395 SER A C 1
ATOM 3226 O O . SER A 1 395 ? 9.204 13.996 1.614 1.00 77.81 395 SER A O 1
ATOM 3228 N N . MET A 1 396 ? 9.592 13.770 3.814 1.00 84.62 396 MET A N 1
ATOM 3229 C CA . MET A 1 396 ? 10.992 13.347 3.670 1.00 84.62 396 MET A CA 1
ATOM 3230 C C . MET A 1 396 ? 11.115 11.991 2.963 1.00 84.62 396 MET A C 1
ATOM 3232 O O . MET A 1 396 ? 11.968 11.834 2.095 1.00 84.62 396 MET A O 1
ATOM 3236 N N . LEU A 1 397 ? 10.246 11.023 3.277 1.00 84.25 397 LEU A N 1
ATOM 3237 C CA . LEU A 1 397 ? 10.233 9.725 2.590 1.00 84.25 397 LEU A CA 1
ATOM 3238 C C . LEU A 1 397 ? 9.858 9.867 1.108 1.00 84.25 397 LEU A C 1
ATOM 3240 O O . LEU A 1 397 ? 10.493 9.247 0.260 1.00 84.25 397 LEU A O 1
ATOM 3244 N N . ILE A 1 398 ? 8.867 10.708 0.785 1.00 79.81 398 ILE A N 1
ATOM 3245 C CA . ILE A 1 398 ? 8.493 11.014 -0.606 1.00 79.81 398 ILE A CA 1
ATOM 3246 C C . ILE A 1 398 ? 9.670 11.660 -1.343 1.00 79.81 398 ILE A C 1
ATOM 3248 O O . ILE A 1 398 ? 9.995 11.240 -2.451 1.00 79.81 398 ILE A O 1
ATOM 3252 N N . ALA A 1 399 ? 10.333 12.640 -0.720 1.00 77.81 399 ALA A N 1
ATOM 3253 C CA . ALA A 1 399 ? 11.513 13.283 -1.290 1.00 77.81 399 ALA A CA 1
ATOM 3254 C C . ALA A 1 399 ? 12.647 12.274 -1.528 1.00 77.81 399 ALA A C 1
ATOM 3256 O O . ALA A 1 399 ? 13.247 12.283 -2.597 1.00 77.81 399 ALA A O 1
ATOM 3257 N N . SER A 1 400 ? 12.902 11.366 -0.582 1.00 82.75 400 SER A N 1
ATOM 3258 C CA . SER A 1 400 ? 13.924 10.321 -0.718 1.00 82.75 400 SER A CA 1
ATOM 3259 C C . SER A 1 400 ? 13.665 9.408 -1.923 1.00 82.75 400 SER A C 1
ATOM 3261 O O . SER A 1 400 ? 14.563 9.216 -2.740 1.00 82.75 400 SER A O 1
ATOM 3263 N N . ILE A 1 401 ? 12.427 8.922 -2.091 1.00 79.69 401 ILE A N 1
ATOM 3264 C CA . ILE A 1 401 ? 12.042 8.104 -3.254 1.00 79.69 401 ILE A CA 1
ATOM 3265 C C . ILE A 1 401 ? 12.219 8.898 -4.550 1.00 79.69 401 ILE A C 1
ATOM 3267 O O . ILE A 1 401 ? 12.786 8.384 -5.510 1.00 79.69 401 ILE A O 1
ATOM 3271 N N . TYR A 1 402 ? 11.750 10.147 -4.578 1.00 76.00 402 TYR A N 1
ATOM 3272 C CA . TYR A 1 402 ? 11.864 11.005 -5.754 1.00 76.00 402 TYR A CA 1
ATOM 3273 C C . TYR A 1 402 ? 13.325 11.223 -6.162 1.00 76.00 402 TYR A C 1
ATOM 3275 O O . TYR A 1 402 ? 13.665 11.043 -7.329 1.00 76.00 402 TYR A O 1
ATOM 3283 N N . PHE A 1 403 ? 14.197 11.556 -5.207 1.00 74.44 403 PHE A N 1
ATOM 3284 C CA . PHE A 1 403 ? 15.614 11.768 -5.485 1.00 74.44 403 PHE A CA 1
ATOM 3285 C C . PHE A 1 403 ? 16.336 10.486 -5.898 1.00 74.44 403 PHE A C 1
ATOM 3287 O O . PHE A 1 403 ? 17.249 10.579 -6.707 1.00 74.44 403 PHE A O 1
ATOM 3294 N N . GLU A 1 404 ? 15.925 9.305 -5.427 1.00 76.62 404 GLU A N 1
ATOM 3295 C CA . GLU A 1 404 ? 16.496 8.049 -5.932 1.00 76.62 404 GLU A CA 1
ATOM 3296 C C . GLU A 1 404 ? 16.108 7.804 -7.399 1.00 76.62 404 GLU A C 1
ATOM 3298 O O . GLU A 1 404 ? 16.952 7.425 -8.208 1.00 76.62 404 GLU A O 1
ATOM 3303 N N . VAL A 1 405 ? 14.849 8.066 -7.772 1.00 71.00 405 VAL A N 1
ATOM 3304 C CA . VAL A 1 405 ? 14.408 7.966 -9.176 1.00 71.00 405 VAL A CA 1
ATOM 3305 C C . VAL A 1 405 ? 15.136 8.989 -10.050 1.00 71.00 405 VAL A C 1
ATOM 3307 O O . VAL A 1 405 ? 15.571 8.673 -11.157 1.00 71.00 405 VAL A O 1
ATOM 3310 N N . PHE A 1 406 ? 15.307 10.209 -9.546 1.00 68.19 406 PHE A N 1
ATOM 3311 C CA . PHE A 1 406 ? 16.012 11.274 -10.248 1.00 68.19 406 PHE A CA 1
ATOM 3312 C C . PHE A 1 406 ? 17.515 10.983 -10.407 1.00 68.19 406 PHE A C 1
ATOM 3314 O O . PHE A 1 406 ? 18.075 11.216 -11.474 1.00 68.19 406 PHE A O 1
ATOM 3321 N N . ASP A 1 407 ? 18.161 10.415 -9.387 1.00 68.31 407 ASP A N 1
ATOM 3322 C CA . ASP A 1 407 ? 19.558 9.967 -9.445 1.00 68.31 407 ASP A CA 1
ATOM 3323 C C . ASP A 1 407 ? 19.742 8.834 -10.465 1.00 68.31 407 ASP A C 1
ATOM 3325 O O . ASP A 1 407 ? 20.666 8.860 -11.286 1.00 68.31 407 ASP A O 1
ATOM 3329 N N . ALA A 1 408 ? 18.815 7.869 -10.485 1.00 67.00 408 ALA A N 1
ATOM 3330 C CA . ALA A 1 408 ? 18.809 6.806 -11.483 1.00 67.00 408 ALA A CA 1
ATOM 3331 C C . ALA A 1 408 ? 18.723 7.371 -12.913 1.00 67.00 408 ALA A C 1
ATOM 3333 O O . ALA A 1 408 ? 19.486 6.934 -13.780 1.00 67.00 408 ALA A O 1
ATOM 3334 N N . TYR A 1 409 ? 17.867 8.378 -13.127 1.00 63.22 409 TYR A N 1
ATOM 3335 C CA . TYR A 1 409 ? 17.720 9.085 -14.401 1.00 63.22 409 TYR A CA 1
ATOM 3336 C C . TYR A 1 409 ? 18.997 9.833 -14.814 1.00 63.22 409 TYR A C 1
ATOM 3338 O O . TYR A 1 409 ? 19.502 9.636 -15.918 1.00 63.22 409 TYR A O 1
ATOM 3346 N N . LEU A 1 410 ? 19.573 10.646 -13.923 1.00 62.16 410 LEU A N 1
ATOM 3347 C CA . LEU A 1 410 ? 20.778 11.423 -14.231 1.00 62.16 410 LEU A CA 1
ATOM 3348 C C . LEU A 1 410 ? 21.974 10.532 -14.560 1.00 62.16 410 LEU A C 1
ATOM 3350 O O . LEU A 1 410 ? 22.694 10.788 -15.529 1.00 62.16 410 LEU A O 1
ATOM 3354 N N . THR A 1 411 ? 22.119 9.428 -13.830 1.00 62.38 411 THR A N 1
ATOM 3355 C CA . THR A 1 411 ? 23.153 8.432 -14.112 1.00 62.38 411 THR A CA 1
ATOM 3356 C C . THR A 1 411 ? 22.964 7.799 -15.497 1.00 62.38 411 THR A C 1
ATOM 3358 O O . THR A 1 411 ? 23.943 7.553 -16.192 1.00 62.38 411 THR A O 1
ATOM 3361 N N . GLN A 1 412 ? 21.721 7.550 -15.930 1.00 61.41 412 GLN A N 1
ATOM 3362 C CA . GLN A 1 412 ? 21.437 7.038 -17.279 1.00 61.41 412 GLN A CA 1
ATOM 3363 C C . GLN A 1 412 ? 21.827 8.046 -18.371 1.00 61.41 412 GLN A C 1
ATOM 3365 O O . GLN A 1 412 ? 22.242 7.653 -19.457 1.00 61.41 412 GLN A O 1
ATOM 3370 N N . THR A 1 413 ? 21.745 9.344 -18.076 1.00 62.12 413 THR A N 1
ATOM 3371 C CA . THR A 1 413 ? 22.174 10.422 -18.982 1.00 62.12 413 THR A CA 1
ATOM 3372 C C . THR A 1 413 ? 23.670 10.757 -18.894 1.00 62.12 413 THR A C 1
ATOM 3374 O O . THR A 1 413 ? 24.088 11.789 -19.410 1.00 62.12 413 THR A O 1
ATOM 3377 N N . ASN A 1 414 ? 24.489 9.915 -18.242 1.00 59.41 414 ASN A N 1
ATOM 3378 C CA . ASN A 1 414 ? 25.915 10.162 -17.965 1.00 59.41 414 ASN A CA 1
ATOM 3379 C C . ASN A 1 414 ? 26.192 11.478 -17.213 1.00 59.41 414 ASN A C 1
ATOM 3381 O O . ASN A 1 414 ? 27.296 12.022 -17.263 1.00 59.41 414 ASN A O 1
ATOM 3385 N N . ASN A 1 415 ? 25.194 11.993 -16.496 1.00 57.56 415 ASN A N 1
ATOM 3386 C CA . ASN A 1 415 ? 25.330 13.178 -15.673 1.00 57.56 415 ASN A CA 1
ATOM 3387 C C . ASN A 1 415 ? 25.683 12.752 -14.244 1.00 57.56 415 ASN A C 1
ATOM 3389 O O . ASN A 1 415 ? 24.818 12.501 -13.406 1.00 57.56 415 ASN A O 1
ATOM 3393 N N . TYR A 1 416 ? 26.985 12.663 -13.983 1.00 60.62 416 TYR A N 1
ATOM 3394 C CA . TYR A 1 416 ? 27.539 12.227 -12.702 1.00 60.62 416 TYR A CA 1
ATOM 3395 C C . TYR A 1 416 ? 27.736 13.378 -11.702 1.00 60.62 416 TYR A C 1
ATOM 3397 O O . TYR A 1 416 ? 28.342 13.176 -10.654 1.00 60.62 416 TYR A O 1
ATOM 3405 N N . HIS A 1 417 ? 27.226 14.588 -11.969 1.00 51.62 417 HIS A N 1
ATOM 3406 C CA . HIS A 1 417 ? 27.450 15.742 -11.087 1.00 51.62 417 HIS A CA 1
ATOM 3407 C C . HIS A 1 417 ? 26.883 15.550 -9.669 1.00 51.62 417 HIS A C 1
ATOM 3409 O O . HIS A 1 417 ? 27.451 16.078 -8.717 1.00 51.62 417 HIS A O 1
ATOM 3415 N N . LEU A 1 418 ? 25.821 14.752 -9.495 1.00 47.28 418 LEU A N 1
ATOM 3416 C CA . LEU A 1 418 ? 25.319 14.375 -8.164 1.00 47.28 418 LEU A CA 1
ATOM 3417 C C . LEU A 1 418 ? 26.151 13.276 -7.481 1.00 47.28 418 LEU A C 1
ATOM 3419 O O . LEU A 1 418 ? 26.117 13.176 -6.259 1.00 47.28 418 LEU A O 1
ATOM 3423 N N . GLN A 1 419 ? 26.922 12.497 -8.246 1.00 47.59 419 GLN A N 1
ATOM 3424 C CA . GLN A 1 419 ? 27.887 11.512 -7.737 1.00 47.59 419 GLN A CA 1
ATOM 3425 C C . GLN A 1 419 ? 29.271 12.130 -7.462 1.00 47.59 419 GLN A C 1
ATOM 3427 O O . GLN A 1 419 ? 30.125 11.484 -6.866 1.00 47.59 419 GLN A O 1
ATOM 3432 N N . ALA A 1 420 ? 29.498 13.380 -7.883 1.00 37.78 420 ALA A N 1
ATOM 3433 C CA . ALA A 1 420 ? 30.761 14.102 -7.727 1.00 37.78 420 ALA A CA 1
ATOM 3434 C C . ALA A 1 420 ? 30.961 14.721 -6.329 1.00 37.78 420 ALA A C 1
ATOM 3436 O O . ALA A 1 420 ? 32.003 15.326 -6.066 1.00 37.78 420 ALA A O 1
ATOM 3437 N N . PHE A 1 421 ? 29.990 14.586 -5.419 1.00 43.03 421 PHE A N 1
ATOM 3438 C CA . PHE A 1 421 ? 30.219 14.904 -4.013 1.00 43.03 421 PHE A CA 1
ATOM 3439 C C . PHE A 1 421 ? 31.187 13.865 -3.417 1.00 43.03 421 PHE A C 1
ATOM 3441 O O . PHE A 1 421 ? 30.975 12.671 -3.604 1.00 43.03 421 PHE A O 1
ATOM 3448 N N . PRO A 1 422 ? 32.227 14.268 -2.663 1.00 41.47 422 PRO A N 1
ATOM 3449 C CA . PRO A 1 422 ? 33.268 13.366 -2.145 1.00 41.47 422 PRO A CA 1
ATOM 3450 C C . PRO A 1 422 ? 32.785 12.413 -1.031 1.00 41.47 422 PRO A C 1
ATOM 3452 O O . PRO A 1 422 ? 33.594 11.805 -0.333 1.00 41.47 422 PRO A O 1
ATOM 3455 N N . PHE A 1 423 ? 31.472 12.282 -0.845 1.00 44.84 423 PHE A N 1
ATOM 3456 C CA . PHE A 1 423 ? 30.845 11.374 0.103 1.00 44.84 423 PHE A CA 1
ATOM 3457 C C . PHE A 1 423 ? 30.156 10.246 -0.667 1.00 44.84 423 PHE A C 1
ATOM 3459 O O . PHE A 1 423 ? 29.470 10.494 -1.650 1.00 44.84 423 PHE A O 1
ATOM 3466 N N . THR A 1 424 ? 30.241 9.012 -0.171 1.00 51.53 424 THR A N 1
ATOM 3467 C CA . THR A 1 424 ? 29.493 7.849 -0.690 1.00 51.53 424 THR A CA 1
ATOM 3468 C C . THR A 1 424 ? 27.969 7.945 -0.495 1.00 51.53 424 THR A C 1
ATOM 3470 O O . THR A 1 424 ? 27.252 7.008 -0.834 1.00 51.53 424 THR A O 1
ATOM 3473 N N . PHE A 1 425 ? 27.463 9.057 0.053 1.00 53.66 425 PHE A N 1
ATOM 3474 C CA . PHE A 1 425 ? 26.046 9.289 0.328 1.00 53.66 425 PHE A CA 1
ATOM 3475 C C . PHE A 1 425 ? 25.357 10.019 -0.827 1.00 53.66 425 PHE A C 1
ATOM 3477 O O . PHE A 1 425 ? 25.791 11.091 -1.247 1.00 53.66 425 PHE A O 1
ATOM 3484 N N . LYS A 1 426 ? 24.225 9.477 -1.281 1.00 64.62 426 LYS A N 1
ATOM 3485 C CA . LYS A 1 426 ? 23.337 10.106 -2.266 1.00 64.62 426 LYS A CA 1
ATOM 3486 C C . LYS A 1 426 ? 22.439 11.157 -1.610 1.00 64.62 426 LYS A C 1
ATOM 3488 O O . LYS A 1 426 ? 22.129 11.083 -0.423 1.00 64.62 426 LYS A O 1
ATOM 3493 N N . PHE A 1 427 ? 21.898 12.096 -2.390 1.00 67.69 427 PHE A N 1
ATOM 3494 C CA . PHE A 1 427 ? 20.890 13.044 -1.882 1.00 67.69 427 PHE A CA 1
ATOM 3495 C C . PHE A 1 427 ? 19.645 12.350 -1.309 1.00 67.69 427 PHE A C 1
ATOM 3497 O O . PHE A 1 427 ? 19.086 12.815 -0.314 1.00 67.69 427 PHE A O 1
ATOM 3504 N N . SER A 1 428 ? 19.233 11.216 -1.887 1.00 74.31 428 SER A N 1
ATOM 3505 C CA . SER A 1 428 ? 18.149 10.379 -1.357 1.00 74.31 428 SER A CA 1
ATOM 3506 C C . SER A 1 428 ? 18.433 9.892 0.072 1.00 74.31 428 SER A C 1
ATOM 3508 O O . SER A 1 428 ? 17.499 9.808 0.879 1.00 74.31 428 SER A O 1
ATOM 3510 N N . ASP A 1 429 ? 19.706 9.654 0.414 1.00 71.12 429 ASP A N 1
ATOM 3511 C CA . ASP A 1 429 ? 20.160 9.204 1.735 1.00 71.12 429 ASP A CA 1
ATOM 3512 C C . ASP A 1 429 ? 19.997 10.272 2.790 1.00 71.12 429 ASP A C 1
ATOM 3514 O O . ASP A 1 429 ? 19.606 9.958 3.908 1.00 71.12 429 ASP A O 1
ATOM 3518 N N . ILE A 1 430 ? 20.235 11.536 2.443 1.00 80.00 430 ILE A N 1
ATOM 3519 C CA . ILE A 1 430 ? 20.097 12.653 3.379 1.00 80.00 430 ILE A CA 1
ATOM 3520 C C . ILE A 1 430 ? 18.652 12.724 3.882 1.00 80.00 430 ILE A C 1
ATOM 3522 O O . ILE A 1 430 ? 18.411 12.735 5.090 1.00 80.00 430 ILE A O 1
ATOM 3526 N N . PHE A 1 431 ? 17.672 12.699 2.973 1.00 83.62 431 PHE A N 1
ATOM 3527 C CA . PHE A 1 431 ? 16.254 12.714 3.347 1.00 83.62 431 PHE A CA 1
ATOM 3528 C C . PHE A 1 431 ? 15.838 11.456 4.114 1.00 83.62 431 PHE A C 1
ATOM 3530 O O . PHE A 1 431 ? 15.045 11.541 5.056 1.00 83.62 431 PHE A O 1
ATOM 3537 N N . LEU A 1 432 ? 16.396 10.298 3.752 1.00 81.94 432 LEU A N 1
ATOM 3538 C CA . LEU A 1 432 ? 16.118 9.040 4.434 1.00 81.94 432 LEU A CA 1
ATOM 3539 C C . LEU A 1 432 ? 16.679 9.038 5.860 1.00 81.94 432 LEU A C 1
ATOM 3541 O O . LEU A 1 432 ? 15.958 8.708 6.798 1.00 81.94 432 LEU A O 1
ATOM 3545 N N . ILE A 1 433 ? 17.925 9.477 6.045 1.00 81.31 433 ILE A N 1
ATOM 3546 C CA . ILE A 1 433 ? 18.577 9.628 7.350 1.00 81.31 433 ILE A CA 1
ATOM 3547 C C . ILE A 1 433 ? 17.803 10.629 8.204 1.00 81.31 433 ILE A C 1
ATOM 3549 O O . ILE A 1 433 ? 17.517 10.333 9.360 1.00 81.31 433 ILE A O 1
ATOM 3553 N N . LEU A 1 434 ? 17.386 11.773 7.654 1.00 83.75 434 LEU A N 1
ATOM 3554 C CA . LEU A 1 434 ? 16.565 12.744 8.384 1.00 83.75 434 LEU A CA 1
ATOM 3555 C C . LEU A 1 434 ? 15.228 12.141 8.839 1.00 83.75 434 LEU A C 1
ATOM 3557 O O . LEU A 1 434 ? 14.819 12.345 9.988 1.00 83.75 434 LEU A O 1
ATOM 3561 N N . ALA A 1 435 ? 14.569 11.348 7.989 1.00 85.69 435 ALA A N 1
ATOM 3562 C CA . ALA A 1 435 ? 13.351 10.630 8.357 1.00 85.69 435 ALA A CA 1
ATOM 3563 C C . ALA A 1 435 ? 13.614 9.582 9.454 1.00 85.69 435 ALA A C 1
ATOM 3565 O O . ALA A 1 435 ? 12.843 9.494 10.416 1.00 85.69 435 ALA A O 1
ATOM 3566 N N . VAL A 1 436 ? 14.716 8.829 9.357 1.00 82.94 436 VAL A N 1
ATOM 3567 C CA . VAL A 1 436 ? 15.148 7.850 10.369 1.00 82.94 436 VAL A CA 1
ATOM 3568 C C . VAL A 1 436 ? 15.432 8.544 11.697 1.00 82.94 436 VAL A C 1
ATOM 3570 O O . VAL A 1 436 ? 14.851 8.154 12.703 1.00 82.94 436 VAL A O 1
ATOM 3573 N N . VAL A 1 437 ? 16.247 9.599 11.716 1.00 84.00 437 VAL A N 1
ATOM 3574 C CA . VAL A 1 437 ? 16.597 10.359 12.927 1.00 84.00 437 VAL A CA 1
ATOM 3575 C C . VAL A 1 437 ? 15.345 10.934 13.578 1.00 84.00 437 VAL A C 1
ATOM 3577 O O . VAL A 1 437 ? 15.136 10.743 14.773 1.00 84.00 437 VAL A O 1
ATOM 3580 N N . THR A 1 438 ? 14.458 11.560 12.800 1.00 81.31 438 THR A N 1
ATOM 3581 C CA . THR A 1 438 ? 13.185 12.093 13.314 1.00 81.31 438 THR A CA 1
ATOM 3582 C C . THR A 1 438 ? 12.330 10.985 13.932 1.00 81.31 438 THR A C 1
ATOM 3584 O O . THR A 1 438 ? 11.721 11.161 14.989 1.00 81.31 438 THR A O 1
ATOM 3587 N N . THR A 1 439 ? 12.309 9.810 13.304 1.00 79.56 439 THR A N 1
ATOM 3588 C CA . THR A 1 439 ? 11.587 8.638 13.808 1.00 79.56 439 THR A CA 1
ATOM 3589 C C . THR A 1 439 ? 12.220 8.104 15.091 1.00 79.56 439 THR A C 1
ATOM 3591 O O . THR A 1 439 ? 11.503 7.871 16.060 1.00 79.56 439 THR A O 1
ATOM 3594 N N . VAL A 1 440 ? 13.546 7.978 15.147 1.00 79.31 440 VAL A N 1
ATOM 3595 C CA . VAL A 1 440 ? 14.290 7.543 16.337 1.00 79.31 440 VAL A CA 1
ATOM 3596 C C . VAL A 1 440 ? 14.084 8.518 17.495 1.00 79.31 440 VAL A C 1
ATOM 3598 O O . VAL A 1 440 ? 13.776 8.075 18.595 1.00 79.31 440 VAL A O 1
ATOM 3601 N N . LEU A 1 441 ? 14.139 9.832 17.265 1.00 80.00 441 LEU A N 1
ATOM 3602 C CA . LEU A 1 441 ? 13.842 10.842 18.288 1.00 80.00 441 LEU A CA 1
ATOM 3603 C C . LEU A 1 441 ? 12.414 10.697 18.835 1.00 80.00 441 LEU A C 1
ATOM 3605 O O . LEU A 1 441 ? 12.202 10.704 20.052 1.00 80.00 441 LEU A O 1
ATOM 3609 N N . ASN A 1 442 ? 11.435 10.489 17.948 1.00 74.56 442 ASN A N 1
ATOM 3610 C CA . ASN A 1 442 ? 10.054 10.222 18.350 1.00 74.56 442 ASN A CA 1
ATOM 3611 C C . ASN A 1 442 ? 9.931 8.932 19.174 1.00 74.56 442 ASN A C 1
ATOM 3613 O O . ASN A 1 442 ? 9.121 8.888 20.099 1.00 74.56 442 ASN A O 1
ATOM 3617 N N . LEU A 1 443 ? 10.726 7.903 18.867 1.00 71.69 443 LEU A N 1
ATOM 3618 C CA . LEU A 1 443 ? 10.771 6.645 19.613 1.00 71.69 443 LEU A CA 1
ATOM 3619 C C . LEU A 1 443 ? 11.453 6.785 20.976 1.00 71.69 443 LEU A C 1
ATOM 3621 O O . LEU A 1 443 ? 10.934 6.251 21.957 1.00 71.69 443 LEU A O 1
ATOM 3625 N N . SER A 1 444 ? 12.548 7.539 21.071 1.00 74.81 444 SER A N 1
ATOM 3626 C CA . SER A 1 444 ? 13.237 7.827 22.335 1.00 74.81 444 SER A CA 1
ATOM 3627 C C . SER A 1 444 ? 12.290 8.472 23.343 1.00 74.81 444 SER A C 1
ATOM 3629 O O . SER A 1 444 ? 12.270 8.090 24.511 1.00 74.81 444 SER A O 1
ATOM 3631 N N . TYR A 1 445 ? 11.409 9.365 22.886 1.00 74.00 445 TYR A N 1
ATOM 3632 C CA . TYR A 1 445 ? 10.348 9.920 23.726 1.00 74.00 445 TYR A CA 1
ATOM 3633 C C . TYR A 1 445 ? 9.393 8.842 24.284 1.00 74.00 445 TYR A C 1
ATOM 3635 O O . TYR A 1 445 ? 9.017 8.894 25.457 1.00 74.00 445 TYR A O 1
ATOM 3643 N N . ILE A 1 446 ? 9.011 7.839 23.480 1.00 68.94 446 ILE A N 1
ATOM 3644 C CA . ILE A 1 446 ? 8.174 6.711 23.938 1.00 68.94 446 ILE A CA 1
ATOM 3645 C C . ILE A 1 446 ? 8.912 5.898 24.993 1.00 68.94 446 ILE A C 1
ATOM 3647 O O . ILE A 1 446 ? 8.321 5.539 26.009 1.00 68.94 446 ILE A O 1
ATOM 3651 N N . PHE A 1 447 ? 10.184 5.600 24.736 1.00 73.12 447 PHE A N 1
ATOM 3652 C CA . PHE A 1 447 ? 11.017 4.814 25.632 1.00 73.12 447 PHE A CA 1
ATOM 3653 C C . PHE A 1 447 ? 11.155 5.500 26.995 1.00 73.12 447 PHE A C 1
ATOM 3655 O O . PHE A 1 447 ? 10.909 4.870 28.021 1.00 73.12 447 PHE A O 1
ATOM 3662 N N . ILE A 1 448 ? 11.419 6.811 27.007 1.00 77.69 448 ILE A N 1
ATOM 3663 C CA . ILE A 1 448 ? 11.477 7.622 28.232 1.00 77.69 448 ILE A CA 1
ATOM 3664 C C . ILE A 1 448 ? 10.136 7.588 28.971 1.00 77.69 448 ILE A C 1
ATOM 3666 O O . ILE A 1 448 ? 10.097 7.343 30.175 1.00 77.69 448 ILE A O 1
ATOM 3670 N N . LYS A 1 449 ? 9.017 7.784 28.264 1.00 70.00 449 LYS A N 1
ATOM 3671 C CA . LYS A 1 449 ? 7.685 7.733 28.880 1.00 70.00 449 LYS A CA 1
ATOM 3672 C C . LYS A 1 449 ? 7.382 6.355 29.479 1.00 70.00 449 LYS A C 1
ATOM 3674 O O . LYS A 1 449 ? 6.856 6.276 30.584 1.00 70.00 449 LYS A O 1
ATOM 3679 N N . TRP A 1 450 ? 7.726 5.281 28.772 1.00 74.38 450 TRP A N 1
ATOM 3680 C CA . TRP A 1 450 ? 7.547 3.911 29.249 1.00 74.38 450 TRP A CA 1
ATOM 3681 C C . TRP A 1 450 ? 8.418 3.610 30.474 1.00 74.38 450 TRP A C 1
ATOM 3683 O O . TRP A 1 450 ? 7.927 3.008 31.429 1.00 74.38 450 TRP A O 1
ATOM 3693 N N . LEU A 1 451 ? 9.675 4.064 30.484 1.00 78.62 451 LEU A N 1
ATOM 3694 C CA . LEU A 1 451 ? 10.550 3.961 31.652 1.00 78.62 451 LEU A CA 1
ATOM 3695 C C . LEU A 1 451 ? 9.938 4.677 32.857 1.00 78.62 451 LEU A C 1
ATOM 3697 O O . LEU A 1 451 ? 9.833 4.079 33.923 1.00 78.62 451 LEU A O 1
ATOM 3701 N N . LEU A 1 452 ? 9.462 5.913 32.680 1.00 77.88 452 LEU A N 1
ATOM 3702 C CA . LEU A 1 452 ? 8.805 6.673 33.747 1.00 77.88 452 LEU A CA 1
ATOM 3703 C C . LEU A 1 452 ? 7.553 5.958 34.276 1.00 77.88 452 LEU A C 1
ATOM 3705 O O . LEU A 1 452 ? 7.407 5.807 35.486 1.00 77.88 452 LEU A O 1
ATOM 3709 N N . GLU A 1 453 ? 6.676 5.470 33.392 1.00 74.50 453 GLU A N 1
ATOM 3710 C CA . GLU A 1 453 ? 5.489 4.691 33.780 1.00 74.50 453 GLU A CA 1
ATOM 3711 C C . GLU A 1 453 ? 5.875 3.421 34.559 1.00 74.50 453 GLU A C 1
ATOM 3713 O O . GLU A 1 453 ? 5.255 3.103 35.574 1.00 74.50 453 GLU A O 1
ATOM 3718 N N . THR A 1 454 ? 6.926 2.722 34.130 1.00 77.75 454 THR A N 1
ATOM 3719 C CA . THR A 1 454 ? 7.406 1.493 34.778 1.00 77.75 454 THR A CA 1
ATOM 3720 C C . THR A 1 454 ? 8.009 1.779 36.153 1.00 77.75 454 THR A C 1
ATOM 3722 O O . THR A 1 454 ? 7.700 1.076 37.112 1.00 77.75 454 THR A O 1
ATOM 3725 N N . VAL A 1 455 ? 8.800 2.848 36.281 1.00 81.50 455 VAL A N 1
ATOM 3726 C CA . VAL A 1 455 ? 9.364 3.304 37.561 1.00 81.50 455 VAL A CA 1
ATOM 3727 C C . VAL A 1 455 ? 8.255 3.691 38.539 1.00 81.50 455 VAL A C 1
ATOM 3729 O O . VAL A 1 455 ? 8.318 3.324 39.711 1.00 81.50 455 VAL A O 1
ATOM 3732 N N . ILE A 1 456 ? 7.211 4.385 38.073 1.00 77.25 456 ILE A N 1
ATOM 3733 C CA . ILE A 1 456 ? 6.051 4.742 38.902 1.00 77.25 456 ILE A CA 1
ATOM 3734 C C . ILE A 1 456 ? 5.325 3.483 39.388 1.00 77.25 456 ILE A C 1
ATOM 3736 O O . ILE A 1 456 ? 5.036 3.376 40.579 1.00 77.25 456 ILE A O 1
ATOM 3740 N N . VAL A 1 457 ? 5.060 2.518 38.500 1.00 77.44 457 VAL A N 1
ATOM 3741 C CA . VAL A 1 457 ? 4.408 1.248 38.865 1.00 77.44 457 VAL A CA 1
ATOM 3742 C C . VAL A 1 457 ? 5.256 0.459 39.859 1.00 77.44 457 VAL A C 1
ATOM 3744 O O . VAL A 1 457 ? 4.715 -0.032 40.844 1.00 77.44 457 VAL A O 1
ATOM 3747 N N . TYR A 1 458 ? 6.572 0.382 39.655 1.00 79.50 458 TYR A N 1
ATOM 3748 C CA . TYR A 1 458 ? 7.485 -0.292 40.577 1.00 79.50 458 TYR A CA 1
ATOM 3749 C C . TYR A 1 458 ? 7.485 0.373 41.962 1.00 79.50 458 TYR A C 1
ATOM 3751 O O . TYR A 1 458 ? 7.299 -0.301 42.971 1.00 79.50 458 TYR A O 1
ATOM 3759 N N . LYS A 1 459 ? 7.597 1.708 42.013 1.00 78.56 459 LYS A N 1
ATOM 3760 C CA . LYS A 1 459 ? 7.621 2.486 43.264 1.00 78.56 459 LYS A CA 1
ATOM 3761 C C . LYS A 1 459 ? 6.285 2.463 44.017 1.00 78.56 459 LYS A C 1
ATOM 3763 O O . LYS A 1 459 ? 6.266 2.529 45.245 1.00 78.56 459 LYS A O 1
ATOM 3768 N N . LEU A 1 460 ? 5.159 2.411 43.303 1.00 75.75 460 LEU A N 1
ATOM 3769 C CA . LEU A 1 460 ? 3.836 2.258 43.914 1.00 75.75 460 LEU A CA 1
ATOM 3770 C C . LEU A 1 460 ? 3.602 0.816 44.371 1.00 75.75 460 LEU A C 1
ATOM 3772 O O . LEU A 1 460 ? 3.130 0.618 45.484 1.00 75.75 460 LEU A O 1
ATOM 3776 N N . GLY A 1 461 ? 3.982 -0.176 43.564 1.00 72.62 461 GLY A N 1
ATOM 3777 C CA . GLY A 1 461 ? 3.892 -1.592 43.919 1.00 72.62 461 GLY A CA 1
ATOM 3778 C C . GLY A 1 461 ? 4.697 -1.931 45.173 1.00 72.62 461 GLY A C 1
ATOM 3779 O O . GLY A 1 461 ? 4.168 -2.576 46.071 1.00 72.62 461 GLY A O 1
ATOM 3780 N N . SER A 1 462 ? 5.920 -1.406 45.296 1.00 67.94 462 SER A N 1
ATOM 3781 C CA . SER A 1 462 ? 6.744 -1.589 46.496 1.00 67.94 462 SER A CA 1
ATOM 3782 C C . SER A 1 462 ? 6.130 -0.932 47.738 1.00 67.94 462 SER A C 1
ATOM 3784 O O . SER A 1 462 ? 6.217 -1.482 48.831 1.00 67.94 462 SER A O 1
ATOM 3786 N N . LYS A 1 463 ? 5.467 0.225 47.587 1.00 65.62 463 LYS A N 1
ATOM 3787 C CA . LYS A 1 463 ? 4.731 0.875 48.684 1.00 65.62 463 LYS A CA 1
ATOM 3788 C C . LYS A 1 463 ? 3.510 0.069 49.129 1.00 65.62 463 LYS A C 1
ATOM 3790 O O . LYS A 1 463 ? 3.288 -0.044 50.328 1.00 65.62 463 LYS A O 1
ATOM 3795 N N . TYR A 1 464 ? 2.736 -0.477 48.191 1.00 62.50 464 TYR A N 1
ATOM 3796 C CA . TYR A 1 464 ? 1.579 -1.319 48.512 1.00 62.50 464 TYR A CA 1
ATOM 3797 C C . TYR A 1 464 ? 2.001 -2.628 49.184 1.00 62.50 464 TYR A C 1
ATOM 3799 O O . TYR A 1 464 ? 1.405 -3.003 50.186 1.00 62.50 464 TYR A O 1
ATOM 3807 N N . GLN A 1 465 ? 3.077 -3.263 48.708 1.00 62.62 465 GLN A N 1
ATOM 3808 C CA . GLN A 1 465 ? 3.638 -4.447 49.360 1.00 62.62 465 GLN A CA 1
ATOM 3809 C C . GLN A 1 465 ? 4.115 -4.135 50.782 1.00 62.62 465 GLN A C 1
ATOM 3811 O O . GLN A 1 465 ? 3.736 -4.847 51.698 1.00 62.62 465 GLN A O 1
ATOM 3816 N N . MET A 1 466 ? 4.838 -3.029 51.006 1.00 57.94 466 MET A N 1
ATOM 3817 C CA . MET A 1 466 ? 5.224 -2.611 52.365 1.00 57.94 466 MET A CA 1
ATOM 3818 C C . MET A 1 466 ? 4.016 -2.361 53.281 1.00 57.94 466 MET A C 1
ATOM 3820 O O . MET A 1 466 ? 4.073 -2.673 54.465 1.00 57.94 466 MET A O 1
ATOM 3824 N N . GLN A 1 467 ? 2.917 -1.809 52.757 1.00 58.50 467 GLN A N 1
ATOM 3825 C CA . GLN A 1 467 ? 1.693 -1.601 53.536 1.00 58.50 467 GLN A CA 1
ATOM 3826 C C . GLN A 1 467 ? 0.983 -2.915 53.876 1.00 58.50 467 GLN A C 1
ATOM 3828 O O . GLN A 1 467 ? 0.518 -3.058 55.002 1.00 58.50 467 GLN A O 1
ATOM 3833 N N . GLU A 1 468 ? 0.920 -3.874 52.949 1.00 58.38 468 GLU A N 1
ATOM 3834 C CA . GLU A 1 468 ? 0.372 -5.209 53.217 1.00 58.38 468 GLU A CA 1
ATOM 3835 C C . GLU A 1 468 ? 1.235 -5.988 54.214 1.00 58.38 468 GLU A C 1
ATOM 3837 O O . GLU A 1 468 ? 0.689 -6.571 55.146 1.00 58.38 468 GLU A O 1
ATOM 3842 N N . THR A 1 469 ? 2.565 -5.934 54.091 1.00 63.03 469 THR A N 1
ATOM 3843 C CA . THR A 1 469 ? 3.483 -6.577 55.045 1.00 63.03 469 THR A CA 1
ATOM 3844 C C . THR A 1 469 ? 3.369 -5.958 56.438 1.00 63.03 469 THR A C 1
ATOM 3846 O O . THR A 1 469 ? 3.266 -6.683 57.420 1.00 63.03 469 THR A O 1
ATOM 3849 N N . ASN A 1 470 ? 3.293 -4.627 56.546 1.00 63.22 470 ASN A N 1
ATOM 3850 C CA . ASN A 1 470 ? 3.085 -3.964 57.837 1.00 63.22 470 ASN A CA 1
ATOM 3851 C C . ASN A 1 470 ? 1.711 -4.283 58.440 1.00 63.22 470 ASN A C 1
ATOM 3853 O O . ASN A 1 470 ? 1.582 -4.384 59.654 1.00 63.22 470 ASN A O 1
ATOM 3857 N N . LYS A 1 471 ? 0.680 -4.458 57.608 1.00 61.25 471 LYS A N 1
ATOM 3858 C CA . LYS A 1 471 ? -0.657 -4.821 58.080 1.00 61.25 471 LYS A CA 1
ATOM 3859 C C . LYS A 1 471 ? -0.715 -6.270 58.574 1.00 61.25 471 LYS A C 1
ATOM 3861 O O . LYS A 1 471 ? -1.287 -6.508 59.627 1.00 61.25 471 LYS A O 1
ATOM 3866 N N . GLN A 1 472 ? -0.070 -7.202 57.870 1.00 56.53 472 GLN A N 1
ATOM 3867 C CA . GLN A 1 472 ? 0.058 -8.595 58.310 1.00 56.53 472 GLN A CA 1
ATOM 3868 C C . GLN A 1 472 ? 0.889 -8.729 59.590 1.00 56.53 472 GLN A C 1
ATOM 3870 O O . GLN A 1 472 ? 0.506 -9.489 60.471 1.00 56.53 472 GLN A O 1
ATOM 3875 N N . ASN A 1 473 ? 1.973 -7.961 59.727 1.00 61.50 473 ASN A N 1
ATOM 3876 C CA . ASN A 1 473 ? 2.778 -7.964 60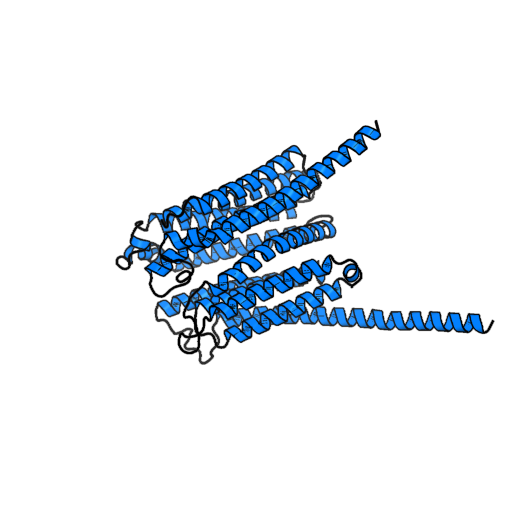.949 1.00 61.50 473 ASN A CA 1
ATOM 3877 C C . ASN A 1 473 ? 1.978 -7.424 62.148 1.00 61.50 473 ASN A C 1
ATOM 3879 O O . ASN A 1 473 ? 1.967 -8.048 63.205 1.00 61.50 473 ASN A O 1
ATOM 3883 N N . ASN A 1 474 ? 1.216 -6.341 61.962 1.00 59.34 474 ASN A N 1
ATOM 3884 C CA . ASN A 1 474 ? 0.363 -5.785 63.018 1.00 59.34 474 ASN A CA 1
ATOM 3885 C C . ASN A 1 474 ? -0.819 -6.702 63.393 1.00 59.34 474 ASN A C 1
ATOM 3887 O O . ASN A 1 474 ? -1.274 -6.665 64.529 1.00 59.34 474 ASN A O 1
ATOM 3891 N N . GLU A 1 475 ? -1.329 -7.510 62.457 1.00 59.31 475 GLU A N 1
ATOM 3892 C CA . GLU A 1 475 ? -2.365 -8.523 62.725 1.00 59.31 475 GLU A CA 1
ATOM 3893 C C . GLU A 1 475 ? -1.796 -9.796 63.382 1.00 59.31 475 GLU A C 1
ATOM 3895 O O . GLU A 1 475 ? -2.562 -10.571 63.940 1.00 59.31 475 GLU A O 1
ATOM 3900 N N . SER A 1 476 ? -0.477 -10.021 63.332 1.00 53.59 476 SER A N 1
ATOM 3901 C CA . SER A 1 476 ? 0.194 -11.139 64.019 1.00 53.59 476 SER A CA 1
ATOM 3902 C C . SER A 1 476 ? 0.699 -10.806 65.429 1.00 53.59 476 SER A C 1
ATOM 3904 O O . SER A 1 476 ? 1.042 -11.714 66.182 1.00 53.59 476 SER A O 1
ATOM 3906 N N . GLU A 1 477 ? 0.762 -9.517 65.774 1.00 52.12 477 GLU A N 1
ATOM 3907 C CA . GLU A 1 477 ? 1.164 -9.013 67.097 1.00 52.12 477 GLU A CA 1
ATOM 3908 C C . GLU A 1 477 ? -0.033 -8.691 68.018 1.00 52.12 477 GLU A C 1
ATOM 3910 O O . GLU A 1 477 ? 0.171 -8.407 69.200 1.00 52.12 477 GLU A O 1
ATOM 3915 N N . ALA A 1 478 ? -1.264 -8.740 67.493 1.00 48.72 478 ALA A N 1
ATOM 3916 C CA . ALA A 1 478 ? -2.524 -8.614 68.234 1.00 48.72 478 ALA A CA 1
ATOM 3917 C C . ALA A 1 478 ? -3.150 -9.993 68.472 1.00 48.72 478 ALA A C 1
ATOM 3919 O O . ALA A 1 478 ? -3.732 -10.186 69.566 1.00 48.72 478 ALA A O 1
#

Secondary structure (DSSP, 8-state):
--HHHHHHHHHHHHHHHHHHHHHHHHHHHHHHHHHHTHHHHHHTTT-HHHHTT--SSHHHHHHHHHHHHHHHHHHHHHHHHHHHHHHHHT-TTS-HHHHHHHHHHHHHHHHHHHHHHHH-----HHHHHHHHHHHHHHHHHHHHHHHHHHHHHHHH-TT-HHHHHHHHHHHHHHHHHHHHHHHHHHHHHHTS-TTGGG-TT-TTTHHHHHHHHHHTHHHHHHHHHHHHHHHHHHHHHHHHHHHH-TTHHHHHHHHHHHHHHHHHHHHHHHHHHHHHHTTT------TTTT-S-THHHHHHHHHHHHHHHHHHHHHTTSTTGGGS-HHHHHHHHHHHHHHHHHHHHHHHTT---HHHHHHHHHHHHHHHHHHHHHHHHHT-TT-HHHHHHHHHHHHHHHHHHHHHHHHHHHHHTT--TTT-SSSS--HHHHHHHHHHHHHHHHHHHHHHHHHHHHHHHHHHHHHHHHHHHHHHHHHH--

Radius of gyration: 25.95 Å; chains: 1; bounding box: 77×44×101 Å

Sequence (478 aa):
MKITKSTFKLSQMAIKNIKVFINFISLTVMLLLVLFNMESIIGASDLGYAKIFDTTTISLQGQNFVVIYNFIILILPIVFSSYFAYRNLNRYQQNQAWSTLWYVGYLAIVATSTYLLLSTQTLTPISLVYKTIPFLVLVLWNVLYDVKYLIFFRKINSNSRKFSRDLIISDLAKLILLIGSYIVLILFVNNIDTNDLFNNNNNNNMNNVKHFFEENTALSIFLLIIALTLLIIYAYGRISMLTLIPNRKDYLKTLFNNAKTFNIVSLSIFMAWMFINMFLIQTKDGILNYREPAHIYWALSFVGFALVIVVYGFINRLKNVKKINNSTKSLTLIVSILFILVTTLILRIPNVDKFNNYMLIMGTVLSIMIISVIWKLQVNKYNVFSNITMVVVYSMLIASIYFEVFDAYLTQTNNYHLQAFPFTFKFSDIFLILAVVTTVLNLSYIFIKWLLETVIVYKLGSKYQMQETNKQNNESEA

pLDDT: mean 73.88, std 12.6, range [37.78, 95.69]